Protein AF-A0A1Q8A912-F1 (afdb_monomer_lite)

Foldseek 3Di:
DADEAEEECDEQEEAAQAEHEDAEAYAYEHYEHYEYENYEYEHQWNAAYYCYEHYEHEHYAQQYAHERHHYENYEHYEHENYEQEDHNHYESEEYANYEHYEHEHYETYDEQEHYEYEHQHFNYHHAHYEAAQYCEYYEYEPNHDVVRYHHDHYHYYHHVYDYHYLPPQFQAQFACRALLSQLEGPFFAFLEWDFLDKAFDPAFFAEEWTGGPQWIWTFGQQQKIFIAGPSRHTQDIDGDQGGFNAYWGQDSQRWIKGWAWDQDPVRATWIKIFTAHNNGHTPDMDTPGDPDDHWGKAHWHADPQRWIWIATQSQWIFIAHNNRHTQDIARQQAGFRYYWHAAPQRWTWTAGFAAGPDPRHLGHQWIWIAHNSRHTQHIDHPDDGWYAWHADNQRWIDIQQWIAGNNGHTQDHDAQFHNWHADPVRWIWGAHPFGIFTAHPSRHTPDGQGDDDDPPVVAPQKDKDWDAHAHWNARPQRKIKGKGKIFIDGHPDPAAGAAMKMKIWIAHNNNHTSDIDIDGQPDPDPDNPDHQGWDKHYWGARNQNWIWITIRSRMITTTGDD

pLDDT: mean 84.39, std 13.74, range [41.06, 98.44]

Secondary structure (DSSP, 8-state):
----EEEEEEEEEEEES-EE-SSEEEEEEEEEEEEEES-EE-SSEEEEEEEEEEEEEES-EE--SSEEEEEES-EEEEEES-B----SSSEEEEEES-BS-EEES-EEESSSEEEEEETT--S-EEES-EEES-SEEEEE-SSS-GGGSEEES-EEES-SEEEEESS-S-SB-STTSSTT---B-SS---SS-EEEEEEE-SS---SPPEEETTEEEEE-TTSEEEEEETTS-EEEEEE-SS---SPPEE-TTSPEEEEEEEE-TTS-EEEEEEEE-TTS-EEEEEEE--SSS---BPPPEE-TTS-EEEEETTTEEEEE-TTS-EEEEEE-SS---SPPEE-TTS-EEEE--S----TTSS-SS-EEEE-TTS-EEEEE---S-----EE-TTS-EEETTEEE-TTS-EEE---S-EEEEE-TTS-EEEEETTEEEEE-TTS-EEEEE--S-----S-TTEEEEE------EE-TTS-EEEEEEEEEEESSSSS---B--EEEEEE-TTS-EEEEEEE--SS---STT--B---BPPPEE-TTS-EEEEBTTSEEEEEE--

Radius of gyration: 25.62 Å; chains: 1; bounding box: 65×57×77 Å

Structure (mmCIF, N/CA/C/O backbone):
data_AF-A0A1Q8A912-F1
#
_entry.id   AF-A0A1Q8A912-F1
#
loop_
_atom_site.group_PDB
_atom_site.id
_atom_site.type_symbol
_atom_site.label_atom_id
_atom_site.label_alt_id
_atom_site.label_comp_id
_atom_site.label_asym_id
_atom_site.label_entity_id
_atom_site.label_seq_id
_atom_site.pdbx_PDB_ins_code
_atom_site.Cartn_x
_atom_site.Cartn_y
_atom_site.Cartn_z
_atom_site.occupancy
_atom_site.B_iso_or_equiv
_atom_site.auth_seq_id
_atom_site.auth_comp_id
_atom_site.auth_asym_id
_atom_site.auth_atom_id
_atom_site.pdbx_PDB_model_num
ATOM 1 N N . GLY A 1 1 ? -23.113 14.058 33.954 1.00 47.03 1 GLY A N 1
ATOM 2 C CA . GLY A 1 1 ? -22.313 15.261 33.650 1.00 47.03 1 GLY A CA 1
ATOM 3 C C . GLY A 1 1 ? -20.887 14.813 33.485 1.00 47.03 1 GLY A C 1
ATOM 4 O O . GLY A 1 1 ? -20.398 14.234 34.439 1.00 47.03 1 GLY A O 1
ATOM 5 N N . ALA A 1 2 ? -20.334 14.985 32.280 1.00 59.28 2 ALA A N 1
ATOM 6 C CA . ALA A 1 2 ? -18.973 14.666 31.832 1.00 59.28 2 ALA A CA 1
ATOM 7 C C . ALA A 1 2 ? -18.042 14.094 32.916 1.00 59.28 2 ALA A C 1
ATOM 9 O O . ALA A 1 2 ? -17.352 14.835 33.613 1.00 59.28 2 ALA A O 1
ATOM 10 N N . PHE A 1 3 ? -18.057 12.773 33.068 1.00 59.16 3 PHE A N 1
ATOM 11 C CA . PHE A 1 3 ? -17.080 12.048 33.864 1.00 59.16 3 PHE A CA 1
ATOM 12 C C . PHE A 1 3 ? -16.720 10.769 33.122 1.00 59.16 3 PHE A C 1
ATOM 14 O O . PHE A 1 3 ? -17.585 10.184 32.468 1.00 59.16 3 PHE A O 1
ATOM 21 N N . THR A 1 4 ? -15.460 10.380 33.254 1.00 72.94 4 THR A N 1
ATOM 22 C CA . THR A 1 4 ? -14.920 9.111 32.777 1.00 72.94 4 THR A CA 1
ATOM 23 C C . THR A 1 4 ? -14.582 8.274 34.000 1.00 72.94 4 THR A C 1
ATOM 25 O O . THR A 1 4 ? -14.014 8.792 34.969 1.00 72.94 4 THR A O 1
ATOM 28 N N . ILE A 1 5 ? -14.937 6.993 33.983 1.00 75.00 5 ILE A N 1
ATOM 29 C CA . ILE A 1 5 ? -14.497 6.047 35.010 1.00 75.00 5 ILE A CA 1
ATOM 30 C C . ILE A 1 5 ? -13.224 5.385 34.498 1.00 75.00 5 ILE A C 1
ATOM 32 O O . ILE A 1 5 ? -13.295 4.589 33.571 1.00 75.00 5 ILE A O 1
ATOM 36 N N . ARG A 1 6 ? -12.085 5.706 35.123 1.00 82.50 6 ARG A N 1
ATOM 37 C CA . ARG A 1 6 ? -10.799 5.048 34.864 1.00 82.50 6 ARG A CA 1
ATOM 38 C C . ARG A 1 6 ? -10.359 4.222 36.055 1.00 82.50 6 ARG A C 1
ATOM 40 O O . ARG A 1 6 ? -10.413 4.711 37.188 1.00 82.50 6 ARG A O 1
ATOM 47 N N . GLY A 1 7 ? -9.885 3.008 35.818 1.00 78.56 7 GLY A N 1
ATOM 48 C CA . GLY A 1 7 ? -9.355 2.180 36.892 1.00 78.56 7 GLY A CA 1
ATOM 49 C C . GLY A 1 7 ? -8.591 0.966 36.400 1.00 78.56 7 GLY A C 1
ATOM 50 O O . GLY A 1 7 ? -8.910 0.407 35.358 1.00 78.56 7 GLY A O 1
ATOM 51 N N . SER A 1 8 ? -7.610 0.551 37.197 1.00 86.62 8 SER A N 1
ATOM 52 C CA . SER A 1 8 ? -6.815 -0.645 36.932 1.00 86.62 8 SER A CA 1
ATOM 53 C C . SER A 1 8 ? -6.787 -1.565 38.148 1.00 86.62 8 SER A C 1
ATOM 55 O O . SER A 1 8 ? -6.877 -1.075 39.279 1.00 86.62 8 SER A O 1
ATOM 57 N N . TYR A 1 9 ? -6.622 -2.874 37.942 1.00 85.12 9 TYR A N 1
ATOM 58 C CA . TYR A 1 9 ? -6.527 -3.872 39.025 1.00 85.12 9 TYR A CA 1
ATOM 59 C C . TYR A 1 9 ? -7.782 -3.927 39.909 1.00 85.12 9 TYR A C 1
ATOM 61 O O . TYR A 1 9 ? -7.709 -4.078 41.134 1.00 85.12 9 TYR A O 1
ATOM 69 N N . LEU A 1 10 ? -8.953 -3.769 39.290 1.00 79.94 10 LEU A N 1
ATOM 70 C CA . LEU A 1 10 ? -10.241 -3.790 39.976 1.00 79.94 10 LEU A CA 1
ATOM 71 C C . LEU A 1 10 ? -10.814 -5.203 40.010 1.00 79.94 10 LEU A C 1
ATOM 73 O O . LEU A 1 10 ? -10.807 -5.925 39.015 1.00 79.94 10 LEU A O 1
ATOM 77 N N . SER A 1 11 ? -11.382 -5.576 41.155 1.00 85.88 11 SER A N 1
ATOM 78 C CA . SER A 1 11 ? -12.137 -6.818 41.273 1.00 85.88 11 SER A CA 1
ATOM 79 C C . SER A 1 11 ? -13.368 -6.673 42.153 1.00 85.88 11 SER A C 1
ATOM 81 O O . SER A 1 11 ? -13.377 -5.863 43.082 1.00 85.88 11 SER A O 1
ATOM 83 N N . ASN A 1 12 ? -14.403 -7.470 41.872 1.00 86.56 12 ASN A N 1
ATOM 84 C CA . ASN A 1 12 ? -15.649 -7.512 42.648 1.00 86.56 12 ASN A CA 1
ATOM 85 C C . ASN A 1 12 ? -16.336 -6.141 42.779 1.00 86.56 12 ASN A C 1
ATOM 87 O O . ASN A 1 12 ? -16.784 -5.756 43.863 1.00 86.56 12 ASN A O 1
ATOM 91 N N . ALA A 1 13 ? -16.399 -5.392 41.680 1.00 84.31 13 ALA A N 1
ATOM 92 C CA . ALA A 1 13 ? -17.014 -4.070 41.637 1.00 84.31 13 ALA A CA 1
ATOM 93 C C . ALA A 1 13 ? -18.211 -4.029 40.680 1.00 84.31 13 ALA A C 1
ATOM 95 O O . ALA A 1 13 ? -18.365 -4.859 39.784 1.00 84.31 13 ALA A O 1
ATOM 96 N N . SER A 1 14 ? -19.090 -3.050 40.895 1.00 89.69 14 SER A N 1
ATOM 97 C CA . SER A 1 14 ? -20.270 -2.839 40.061 1.00 89.69 14 SER A CA 1
ATOM 98 C C . SER A 1 14 ? -20.417 -1.368 39.694 1.00 89.69 14 SER A C 1
ATOM 100 O O . SER A 1 14 ? -20.458 -0.503 40.569 1.00 89.69 14 SER A O 1
ATOM 102 N N . PHE A 1 15 ? -20.539 -1.098 38.399 1.00 88.94 15 PHE A N 1
ATOM 103 C CA . PHE A 1 15 ? -20.772 0.218 37.822 1.00 88.94 15 PHE A CA 1
ATOM 104 C C . PHE A 1 15 ? -22.189 0.241 37.258 1.00 88.94 15 PHE A C 1
ATOM 106 O O . PHE A 1 15 ? -22.436 -0.266 36.162 1.00 88.94 15 PHE A O 1
ATOM 113 N N . VAL A 1 16 ? -23.132 0.772 38.045 1.00 91.62 16 VAL A N 1
ATOM 114 C CA . VAL A 1 16 ? -24.564 0.677 37.741 1.00 91.62 16 VAL A CA 1
ATOM 115 C C . VAL A 1 16 ? -25.251 2.036 37.742 1.00 91.62 16 VAL A C 1
ATOM 117 O O . VAL A 1 16 ? -25.089 2.806 38.688 1.00 91.62 16 VAL A O 1
ATOM 120 N N . GLY A 1 17 ? -26.064 2.304 36.716 1.00 87.62 17 GLY A N 1
ATOM 121 C CA . GLY A 1 17 ? -26.943 3.479 36.677 1.00 87.62 17 GLY A CA 1
ATOM 122 C C . GLY A 1 17 ? -26.225 4.804 36.409 1.00 87.62 17 GLY A C 1
ATOM 123 O O . GLY A 1 17 ? -26.724 5.865 36.786 1.00 87.62 17 GLY A O 1
ATOM 124 N N . ASN A 1 18 ? -25.037 4.760 35.805 1.00 85.75 18 ASN A N 1
ATOM 125 C CA . ASN A 1 18 ? -24.262 5.955 35.499 1.00 85.75 18 ASN A CA 1
ATOM 126 C C . ASN A 1 18 ? -24.802 6.667 34.256 1.00 85.75 18 ASN A C 1
ATOM 128 O O . ASN A 1 18 ? -25.349 6.051 33.345 1.00 85.75 18 ASN A O 1
ATOM 132 N N . THR A 1 19 ? -24.640 7.989 34.202 1.00 85.12 19 THR A N 1
ATOM 133 C CA . THR A 1 19 ? -24.995 8.798 33.027 1.00 85.12 19 THR A CA 1
ATOM 134 C C . THR A 1 19 ? -23.920 9.852 32.782 1.00 85.12 19 THR A C 1
ATOM 136 O O . THR A 1 19 ? -23.760 10.795 33.573 1.00 85.12 19 THR A O 1
ATOM 139 N N . GLY A 1 20 ? -23.157 9.702 31.704 1.00 74.12 20 GLY A N 1
ATOM 140 C CA . GLY A 1 20 ? -21.945 10.491 31.495 1.00 74.12 20 GLY A CA 1
ATOM 141 C C . GLY A 1 20 ? -21.206 10.172 30.202 1.00 74.12 20 GLY A C 1
ATOM 142 O O . GLY A 1 20 ? -21.768 9.580 29.294 1.00 74.12 20 GLY A O 1
ATOM 143 N N . GLY A 1 21 ? -19.946 10.591 30.150 1.00 63.19 21 GLY A N 1
ATOM 144 C CA . GLY A 1 21 ? -19.116 10.588 28.950 1.00 63.19 21 GLY A CA 1
ATOM 145 C C . GLY A 1 21 ? -18.848 12.008 28.432 1.00 63.19 21 GLY A C 1
ATOM 146 O O . GLY A 1 21 ? -19.703 12.902 28.489 1.00 63.19 21 GLY A O 1
ATOM 147 N N . ALA A 1 22 ? -17.581 12.246 28.102 1.00 63.44 22 ALA A N 1
ATOM 148 C CA . ALA A 1 22 ? -17.044 13.522 2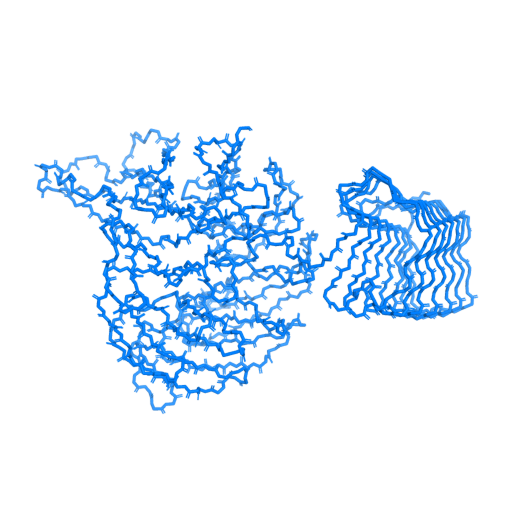7.639 1.00 63.44 22 ALA A CA 1
ATOM 149 C C . ALA A 1 22 ? -16.088 13.266 26.471 1.00 63.44 22 ALA A C 1
ATOM 151 O O . ALA A 1 22 ? -16.444 13.564 25.338 1.00 63.44 22 ALA A O 1
ATOM 152 N N . GLU A 1 23 ? -14.936 12.654 26.771 1.00 66.31 23 GLU A N 1
ATOM 153 C CA . GLU A 1 23 ? -14.091 11.943 25.804 1.00 66.31 23 GLU A CA 1
ATOM 154 C C . GLU A 1 23 ? -14.405 10.449 25.889 1.00 66.31 23 GLU A C 1
ATOM 156 O O . GLU A 1 23 ? -14.972 9.940 24.945 1.00 66.31 23 GLU A O 1
ATOM 161 N N . GLU A 1 24 ? -14.240 9.799 27.050 1.00 73.25 24 GLU A N 1
ATOM 162 C CA . GLU A 1 24 ? -14.587 8.372 27.240 1.00 73.25 24 GLU A CA 1
ATOM 163 C C . GLU A 1 24 ? -15.660 8.156 28.322 1.00 73.25 24 GLU A C 1
ATOM 165 O O . GLU A 1 24 ? -15.792 8.968 29.251 1.00 73.25 24 GLU A O 1
ATOM 170 N N . GLY A 1 25 ? -16.424 7.062 28.229 1.00 80.50 25 GLY A N 1
ATOM 171 C CA . GLY A 1 25 ? -17.406 6.634 29.235 1.00 80.50 25 GLY A CA 1
ATOM 172 C C . GLY A 1 25 ? -16.774 5.853 30.395 1.00 80.50 25 GLY A C 1
ATOM 173 O O . GLY A 1 25 ? -16.576 6.390 31.493 1.00 80.50 25 GLY A O 1
ATOM 174 N N . ILE A 1 26 ? -16.462 4.579 30.158 1.00 85.50 26 ILE A N 1
ATOM 175 C CA . ILE A 1 26 ? -15.743 3.682 31.074 1.00 85.50 26 ILE A CA 1
ATOM 176 C C . ILE A 1 26 ? -14.482 3.186 30.374 1.00 85.50 26 ILE A C 1
ATOM 178 O O . ILE A 1 26 ? -14.580 2.693 29.263 1.00 85.50 26 ILE A O 1
ATOM 182 N N . GLU A 1 27 ? -13.340 3.250 31.051 1.00 87.50 27 GLU A N 1
ATOM 183 C CA . GLU A 1 27 ? -12.065 2.713 30.573 1.00 87.50 27 GLU A CA 1
ATOM 184 C C . GLU A 1 27 ? -11.388 1.969 31.725 1.00 87.50 27 GLU A C 1
ATOM 186 O O . GLU A 1 27 ? -10.957 2.567 32.717 1.00 87.50 27 GLU A O 1
ATOM 191 N N . LEU A 1 28 ? -11.369 0.644 31.648 1.00 86.31 28 LEU A N 1
ATOM 192 C CA . LEU A 1 28 ? -10.902 -0.210 32.729 1.00 86.31 28 LEU A CA 1
ATOM 193 C C . LEU A 1 28 ? -9.899 -1.234 32.198 1.00 86.31 28 LEU A C 1
ATOM 195 O O . LEU A 1 28 ? -10.124 -1.827 31.151 1.00 86.31 28 LEU A O 1
ATOM 199 N N . ASP A 1 29 ? -8.842 -1.492 32.961 1.00 88.50 29 ASP A N 1
ATOM 200 C CA . ASP A 1 29 ? -7.763 -2.406 32.567 1.00 88.50 29 ASP A CA 1
ATOM 201 C C . ASP A 1 29 ? -7.347 -3.328 33.737 1.00 88.50 29 ASP A C 1
ATOM 203 O O . ASP A 1 29 ? -7.465 -2.957 34.906 1.00 88.50 29 ASP A O 1
ATOM 207 N N . HIS A 1 30 ? -6.871 -4.543 33.466 1.00 83.75 30 HIS A N 1
ATOM 208 C CA . HIS A 1 30 ? -6.487 -5.549 34.469 1.00 83.75 30 HIS A CA 1
ATOM 209 C C . HIS A 1 30 ? -7.617 -5.850 35.474 1.00 83.75 30 HIS A C 1
ATOM 211 O O . HIS A 1 30 ? -7.554 -5.460 36.645 1.00 83.75 30 HIS A O 1
ATOM 217 N N . LEU A 1 31 ? -8.681 -6.526 35.039 1.00 81.88 31 LEU A N 1
ATOM 218 C CA . LEU A 1 31 ? -9.939 -6.621 35.797 1.00 81.88 31 LEU A CA 1
ATOM 219 C C . LEU A 1 31 ? -10.393 -8.062 36.027 1.00 81.88 31 LEU A C 1
ATOM 221 O O . LEU A 1 31 ? -10.143 -8.941 35.210 1.00 81.88 31 LEU A O 1
ATOM 225 N N . SER A 1 32 ? -11.163 -8.298 37.091 1.00 85.44 32 SER A N 1
ATOM 226 C CA . SER A 1 32 ? -11.871 -9.574 37.263 1.00 85.44 32 SER A CA 1
ATOM 227 C C . SER A 1 32 ? -13.187 -9.425 38.026 1.00 85.44 32 SER A C 1
ATOM 229 O O . SER A 1 32 ? -13.227 -8.717 39.032 1.00 85.44 32 SER A O 1
ATOM 231 N N . SER A 1 33 ? -14.238 -10.162 37.665 1.00 87.12 33 SER A N 1
ATOM 232 C CA . SER A 1 33 ? -15.486 -10.199 38.456 1.00 87.12 33 SER A CA 1
ATOM 233 C C . SER A 1 33 ? -16.186 -8.834 38.551 1.00 87.12 33 SER A C 1
ATOM 235 O O . SER A 1 33 ? -16.489 -8.350 39.647 1.00 87.12 33 SER A O 1
ATOM 237 N N . LEU A 1 34 ? -16.412 -8.182 37.408 1.00 87.56 34 LEU A N 1
ATOM 238 C CA . LEU A 1 34 ? -17.100 -6.890 37.329 1.00 87.56 34 LEU A CA 1
ATOM 239 C C . LEU A 1 34 ? -18.530 -7.007 36.796 1.00 87.56 34 LEU A C 1
ATOM 241 O O . LEU A 1 34 ? -18.848 -7.879 35.992 1.00 87.56 34 LEU A O 1
ATOM 245 N N . LEU A 1 35 ? -19.376 -6.056 37.199 1.00 92.56 35 LEU A N 1
ATOM 246 C CA . LEU A 1 35 ? -20.692 -5.821 36.604 1.00 92.56 35 LEU A CA 1
ATOM 247 C C . LEU A 1 35 ? -20.798 -4.375 36.107 1.00 92.56 35 LEU A C 1
ATOM 249 O O . LEU A 1 35 ? -20.769 -3.444 36.910 1.00 92.56 35 LEU A O 1
ATOM 253 N N . ILE A 1 36 ? -20.981 -4.181 34.806 1.00 92.75 36 ILE A N 1
ATOM 254 C CA . ILE A 1 36 ? -21.242 -2.884 34.176 1.00 92.75 36 ILE A CA 1
ATOM 255 C C . ILE A 1 36 ? -22.668 -2.923 33.637 1.00 92.75 36 ILE A C 1
ATOM 257 O O . ILE A 1 36 ? -22.937 -3.630 32.666 1.00 92.75 36 ILE A O 1
ATOM 261 N N . SER A 1 37 ? -23.605 -2.215 34.275 1.00 95.81 37 SER A N 1
ATOM 262 C CA . SER A 1 37 ? -25.016 -2.341 33.898 1.00 95.81 37 SER A CA 1
ATOM 263 C C . SER A 1 37 ? -25.864 -1.082 34.021 1.00 95.81 37 SER A C 1
ATOM 265 O O . SER A 1 37 ? -25.628 -0.239 34.877 1.00 95.81 37 SER A O 1
ATOM 267 N N . GLN A 1 38 ? -26.902 -0.955 33.190 1.00 93.88 38 GLN A N 1
ATOM 268 C CA . GLN A 1 38 ? -27.874 0.151 33.251 1.00 93.88 38 GLN A CA 1
ATOM 269 C C . GLN A 1 38 ? -27.236 1.536 33.105 1.00 93.88 38 GLN A C 1
ATOM 271 O O . GLN A 1 38 ? -27.761 2.529 33.614 1.00 93.88 38 GLN A O 1
ATOM 276 N N . ASN A 1 39 ? -26.089 1.618 32.436 1.00 91.19 39 ASN A N 1
ATOM 277 C CA . ASN A 1 39 ? -25.415 2.884 32.214 1.00 91.19 39 ASN A CA 1
ATOM 278 C C . ASN A 1 39 ? -25.880 3.540 30.909 1.00 91.19 39 ASN A C 1
ATOM 280 O O . ASN A 1 39 ? -26.405 2.885 30.010 1.00 91.19 39 ASN A O 1
ATOM 284 N N . GLN A 1 40 ? -25.706 4.854 30.831 1.00 89.50 40 GLN A N 1
ATOM 285 C CA . GLN A 1 40 ? -25.996 5.684 29.668 1.00 89.50 40 GLN A CA 1
ATOM 286 C C . GLN A 1 40 ? -24.740 6.496 29.353 1.00 89.50 40 GLN A C 1
ATOM 288 O O . GLN A 1 40 ? -24.474 7.501 30.023 1.00 89.50 40 GLN A O 1
ATOM 293 N N . PHE A 1 41 ? -23.958 6.037 28.379 1.00 84.81 41 PHE A N 1
ATOM 294 C CA . PHE A 1 41 ? -22.705 6.677 27.994 1.00 84.81 41 PHE A CA 1
ATOM 295 C C . PHE A 1 41 ? -22.799 7.337 26.622 1.00 84.81 41 PHE A C 1
ATOM 297 O O . PHE A 1 41 ? -23.516 6.875 25.738 1.00 84.81 41 PHE A O 1
ATOM 304 N N . PHE A 1 42 ? -22.113 8.470 26.494 1.00 73.69 42 PHE A N 1
ATOM 305 C CA . PHE A 1 42 ? -22.011 9.272 25.278 1.00 73.69 42 PHE A CA 1
ATOM 306 C C . PHE A 1 42 ? -20.600 9.880 25.218 1.00 73.69 42 PHE A C 1
ATOM 308 O O . PHE A 1 42 ? -20.221 10.620 26.119 1.00 73.69 42 PHE A O 1
ATOM 315 N N . GLY A 1 43 ? -19.808 9.560 24.195 1.00 70.94 43 GLY A N 1
ATOM 316 C CA . GLY A 1 43 ? -18.379 9.915 24.094 1.00 70.94 43 GLY A CA 1
ATOM 317 C C . GLY A 1 43 ? -17.746 9.355 22.815 1.00 70.94 43 GLY A C 1
ATOM 318 O O . GLY A 1 43 ? -18.489 8.993 21.910 1.00 70.94 43 GLY A O 1
ATOM 319 N N . HIS A 1 44 ? -16.417 9.277 22.742 1.00 72.81 44 HIS A N 1
ATOM 320 C CA . HIS A 1 44 ? -15.652 8.563 21.717 1.00 72.81 44 HIS A CA 1
ATOM 321 C C . HIS A 1 44 ? -15.803 7.050 21.901 1.00 72.81 44 HIS A C 1
ATOM 323 O O . HIS A 1 44 ? -16.424 6.424 21.049 1.00 72.81 44 HIS A O 1
ATOM 329 N N . GLU A 1 45 ? -15.417 6.493 23.048 1.00 78.62 45 GLU A N 1
ATOM 330 C CA . GLU A 1 45 ? -15.690 5.109 23.447 1.00 78.62 45 GLU A CA 1
ATOM 331 C C . GLU A 1 45 ? -16.634 5.075 24.664 1.00 78.62 45 GLU A C 1
ATOM 333 O O . GLU A 1 45 ? -16.483 5.808 25.652 1.00 78.62 45 GLU A O 1
ATOM 338 N N . SER A 1 46 ? -17.676 4.239 24.607 1.00 85.56 46 SER A N 1
ATOM 339 C CA . SER A 1 46 ? -18.649 4.153 25.708 1.00 85.56 46 SER A CA 1
ATOM 340 C C . SER A 1 46 ? -18.175 3.234 26.831 1.00 85.56 46 SER A C 1
ATOM 342 O O . SER A 1 46 ? -18.217 3.622 28.003 1.00 85.56 46 SER A O 1
ATOM 344 N N . ILE A 1 47 ? -17.757 2.013 26.496 1.00 91.00 47 ILE A N 1
ATOM 345 C CA . ILE A 1 47 ? -17.264 1.022 27.455 1.00 91.00 47 ILE A CA 1
ATOM 346 C C . ILE A 1 47 ? -16.028 0.354 26.864 1.00 91.00 47 ILE A C 1
ATOM 348 O O . ILE A 1 47 ? -16.151 -0.414 25.920 1.00 91.00 47 ILE A O 1
ATOM 352 N N . HIS A 1 48 ? -14.874 0.597 27.466 1.00 91.12 48 HIS A N 1
ATOM 353 C CA . HIS A 1 48 ? -13.604 -0.037 27.152 1.00 91.12 48 HIS A CA 1
ATOM 354 C C . HIS A 1 48 ? -13.178 -0.905 28.337 1.00 91.12 48 HIS A C 1
ATOM 356 O O . HIS A 1 48 ? -13.042 -0.417 29.467 1.00 91.12 48 HIS A O 1
ATOM 362 N N . VAL A 1 49 ? -12.971 -2.196 28.081 1.00 91.12 49 VAL A N 1
ATOM 363 C CA . VAL A 1 49 ? -12.359 -3.129 29.032 1.00 91.12 49 VAL A CA 1
ATOM 364 C C . VAL A 1 49 ? -11.172 -3.848 28.397 1.00 91.12 49 VAL A C 1
ATOM 366 O O . VAL A 1 49 ? -11.278 -4.381 27.296 1.00 91.12 49 VAL A O 1
ATOM 369 N N . GLU A 1 50 ? -10.052 -3.875 29.109 1.00 91.88 50 GLU A N 1
ATOM 370 C CA . GLU A 1 50 ? -8.820 -4.526 28.665 1.00 91.88 50 GLU A CA 1
ATOM 371 C C . GLU A 1 50 ? -8.246 -5.445 29.757 1.00 91.88 50 GLU A C 1
ATOM 373 O O . GLU A 1 50 ? -8.472 -5.231 30.955 1.00 91.88 50 GLU A O 1
ATOM 378 N N . SER A 1 51 ? -7.521 -6.494 29.351 1.00 88.19 51 SER A N 1
ATOM 379 C CA . SER A 1 51 ? -6.831 -7.439 30.245 1.00 88.19 51 SER A CA 1
ATOM 380 C C . SER A 1 51 ? -7.761 -7.982 31.341 1.00 88.19 51 SER A C 1
ATOM 382 O O . SER A 1 51 ? -7.480 -7.874 32.540 1.00 88.19 51 SER A O 1
ATOM 384 N N . CYS A 1 52 ? -8.933 -8.484 30.951 1.00 87.44 52 CYS A N 1
ATOM 385 C CA . CYS A 1 52 ? -10.058 -8.686 31.860 1.00 87.44 52 CYS A CA 1
ATOM 386 C C . CYS A 1 52 ? -10.601 -10.117 31.887 1.00 87.44 52 CYS A C 1
ATOM 388 O O . CYS A 1 52 ? -10.526 -10.852 30.910 1.00 87.44 52 CYS A O 1
ATOM 390 N N . ALA A 1 53 ? -11.189 -10.512 33.018 1.00 88.38 53 ALA A N 1
ATOM 391 C CA . ALA A 1 53 ? -11.858 -11.802 33.159 1.00 88.38 53 ALA A CA 1
ATOM 392 C C . ALA A 1 53 ? -13.190 -11.714 33.918 1.00 88.38 53 ALA A C 1
ATOM 394 O O . ALA A 1 53 ? -13.440 -10.772 34.677 1.00 88.38 53 ALA A O 1
ATOM 395 N N . ASP A 1 54 ? -14.055 -12.715 33.748 1.00 88.38 54 ASP A N 1
ATOM 396 C CA . ASP A 1 54 ? -15.255 -12.938 34.571 1.00 88.38 54 ASP A CA 1
ATOM 397 C C . ASP A 1 54 ? -16.165 -11.697 34.703 1.00 88.38 54 ASP A C 1
ATOM 399 O O . ASP A 1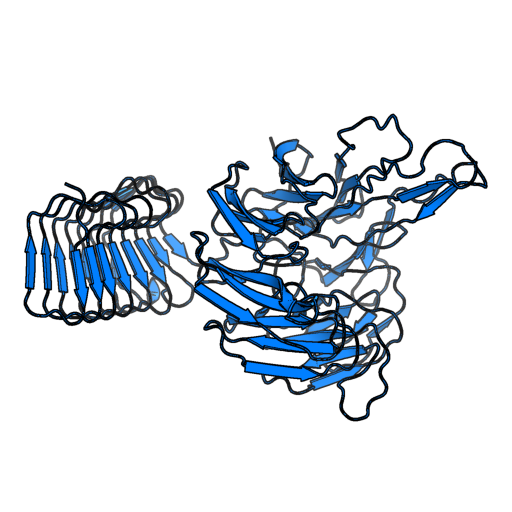 54 ? -16.645 -11.371 35.790 1.00 88.38 54 ASP A O 1
ATOM 403 N N . THR A 1 55 ? -16.356 -10.936 33.628 1.00 90.44 55 THR A N 1
ATOM 404 C CA . THR A 1 55 ? -17.060 -9.643 33.666 1.00 90.44 55 THR A CA 1
ATOM 405 C C . THR A 1 55 ? -18.381 -9.702 32.910 1.00 90.44 55 THR A C 1
ATOM 407 O O . THR A 1 55 ? -18.514 -10.380 31.898 1.00 90.44 55 THR A O 1
ATOM 410 N N . THR A 1 56 ? -19.390 -8.989 33.408 1.00 95.81 56 THR A N 1
ATOM 411 C CA . THR A 1 56 ? -20.697 -8.847 32.756 1.00 95.81 56 THR A CA 1
ATOM 412 C C . THR A 1 56 ? -20.945 -7.392 32.368 1.00 95.81 56 THR A C 1
ATOM 414 O O . THR A 1 56 ? -20.940 -6.510 33.227 1.00 95.81 56 THR A O 1
ATOM 417 N N . ILE A 1 57 ? -21.208 -7.152 31.086 1.00 96.25 57 ILE A N 1
ATOM 418 C CA . ILE A 1 57 ? -21.603 -5.872 30.495 1.00 96.25 57 ILE A CA 1
ATOM 419 C C . ILE A 1 57 ? -23.047 -6.020 30.017 1.00 96.25 57 ILE A C 1
ATOM 421 O O . ILE A 1 57 ? -23.299 -6.588 28.954 1.00 96.25 57 ILE A O 1
ATOM 425 N N . ASP A 1 58 ? -24.004 -5.550 30.819 1.00 97.56 58 ASP A N 1
ATOM 426 C CA . ASP A 1 58 ? -25.423 -5.827 30.588 1.00 97.56 58 ASP A CA 1
ATOM 427 C C . ASP A 1 58 ? -26.336 -4.599 30.632 1.00 97.56 58 ASP A C 1
ATOM 429 O O . ASP A 1 58 ? -26.285 -3.815 31.575 1.00 97.56 58 ASP A O 1
ATOM 433 N N . SER A 1 59 ? -27.276 -4.481 29.695 1.00 97.06 59 SER A N 1
ATOM 434 C CA . SER A 1 59 ? -28.331 -3.455 29.743 1.00 97.06 59 SER A CA 1
ATOM 435 C C . SER A 1 59 ? -27.806 -2.011 29.716 1.00 97.06 59 SER A C 1
ATOM 437 O O . SER A 1 59 ? -28.349 -1.140 30.399 1.00 97.06 59 SER A O 1
ATOM 439 N N . ASN A 1 60 ? -26.733 -1.733 28.973 1.00 95.56 60 ASN A N 1
ATOM 440 C CA . ASN A 1 60 ? -26.192 -0.380 28.814 1.00 95.56 60 ASN A CA 1
ATOM 441 C C . ASN A 1 60 ? -26.659 0.265 27.503 1.00 95.56 60 ASN A C 1
ATOM 443 O O . ASN A 1 60 ? -26.901 -0.414 26.511 1.00 95.56 60 ASN A O 1
ATOM 447 N N . ASN A 1 61 ? -26.736 1.593 27.489 1.00 93.75 61 ASN A N 1
ATOM 448 C CA . ASN A 1 61 ? -26.725 2.372 26.256 1.00 93.75 61 ASN A CA 1
ATOM 449 C C . ASN A 1 61 ? -25.291 2.863 26.028 1.00 93.75 61 ASN A C 1
ATOM 451 O O . ASN A 1 61 ? -24.793 3.690 26.797 1.00 93.75 61 ASN A O 1
ATOM 455 N N . ALA A 1 62 ? -24.651 2.302 25.010 1.00 90.75 62 ALA A N 1
ATOM 456 C CA . ALA A 1 62 ? -23.264 2.504 24.619 1.00 90.75 62 ALA A CA 1
ATOM 457 C C . ALA A 1 62 ? -23.190 3.150 23.221 1.00 90.75 62 ALA A C 1
ATOM 459 O O . ALA A 1 62 ? -22.485 2.681 22.332 1.00 90.75 62 ALA A O 1
ATOM 460 N N . SER A 1 63 ? -23.971 4.212 23.014 1.00 83.44 63 SER A N 1
ATOM 461 C CA . SER A 1 63 ? -24.025 4.966 21.754 1.00 83.44 63 SER A CA 1
ATOM 462 C C . SER A 1 63 ? -22.898 6.010 21.705 1.00 83.44 63 SER A C 1
ATOM 464 O O . SER A 1 63 ? -23.115 7.193 21.987 1.00 83.44 63 SER A O 1
ATOM 466 N N . ALA A 1 64 ? -21.678 5.550 21.421 1.00 76.88 64 ALA A N 1
ATOM 467 C CA . ALA A 1 64 ? -20.480 6.383 21.310 1.00 76.88 64 ALA A CA 1
ATOM 468 C C . ALA A 1 64 ? -20.258 6.916 19.878 1.00 76.88 64 ALA A C 1
ATOM 470 O O . ALA A 1 64 ? -21.085 6.720 18.993 1.00 76.88 64 ALA A O 1
ATOM 471 N N . HIS A 1 65 ? -19.149 7.614 19.652 1.00 78.06 65 HIS A N 1
ATOM 472 C CA . HIS A 1 65 ? -18.769 8.184 18.362 1.00 78.06 65 HIS A CA 1
ATOM 473 C C . HIS A 1 65 ? -17.795 7.281 17.592 1.00 78.06 65 HIS A C 1
ATOM 475 O O . HIS A 1 65 ? -17.938 7.137 16.375 1.00 78.06 65 HIS A O 1
ATOM 481 N N . ASP A 1 66 ? -16.877 6.639 18.318 1.00 80.06 66 ASP A N 1
ATOM 482 C CA . ASP A 1 66 ? -15.842 5.752 17.799 1.00 80.06 66 ASP A CA 1
ATOM 483 C C . ASP A 1 66 ? -16.236 4.296 18.073 1.00 80.06 66 ASP A C 1
ATOM 485 O O . ASP A 1 66 ? -16.647 3.642 17.127 1.00 80.06 66 ASP A O 1
ATOM 489 N N . ASP A 1 67 ? -16.262 3.825 19.327 1.00 85.19 67 ASP A N 1
ATOM 490 C CA . ASP A 1 67 ? -16.619 2.431 19.660 1.00 85.19 67 ASP A CA 1
ATOM 491 C C . ASP A 1 67 ? -17.675 2.316 20.771 1.00 85.19 67 ASP A C 1
ATOM 493 O O . ASP A 1 67 ? -17.644 3.011 21.791 1.00 85.19 67 ASP A O 1
ATOM 497 N N . GLY A 1 68 ? -18.628 1.395 20.610 1.00 92.31 68 GLY A N 1
ATOM 498 C CA . GLY A 1 68 ? -19.673 1.173 21.613 1.00 92.31 68 GLY A CA 1
ATOM 499 C C . GLY A 1 68 ? -19.140 0.410 22.823 1.00 92.31 68 GLY A C 1
ATOM 500 O O . GLY A 1 68 ? -18.976 0.961 23.916 1.00 92.31 68 GLY A O 1
ATOM 501 N N . VAL A 1 69 ? -18.870 -0.878 22.628 1.00 94.94 69 VAL A N 1
ATOM 502 C CA . VAL A 1 69 ? -18.240 -1.745 23.629 1.00 94.94 69 VAL A CA 1
ATOM 503 C C . VAL A 1 69 ? -16.947 -2.311 23.054 1.00 94.94 69 VAL A C 1
ATOM 505 O O . VAL A 1 69 ? -16.998 -3.149 22.158 1.00 94.94 69 VAL A O 1
ATOM 508 N N . TYR A 1 70 ? -15.810 -1.872 23.582 1.00 93.56 70 TYR A N 1
ATOM 509 C CA . TYR A 1 70 ? -14.473 -2.332 23.224 1.00 93.56 70 TYR A CA 1
ATOM 510 C C . TYR A 1 70 ? -13.944 -3.323 24.269 1.00 93.56 70 TYR A C 1
ATOM 512 O O . TYR A 1 70 ? -13.990 -3.055 25.475 1.00 93.56 70 TYR A O 1
ATOM 520 N N . ILE A 1 71 ? -13.471 -4.482 23.807 1.00 93.94 71 ILE A N 1
ATOM 521 C CA . ILE A 1 71 ? -12.975 -5.591 24.628 1.00 93.94 71 ILE A CA 1
ATOM 522 C C . ILE A 1 71 ? -11.651 -6.073 24.038 1.00 93.94 71 ILE A C 1
ATOM 524 O O . ILE A 1 71 ? -11.625 -6.539 22.898 1.00 93.94 71 ILE A O 1
ATOM 528 N N . ALA A 1 72 ? -10.574 -5.993 24.817 1.00 93.19 72 ALA A N 1
ATOM 529 C CA . ALA A 1 72 ? -9.252 -6.445 24.392 1.00 93.19 72 ALA A CA 1
ATOM 530 C C . ALA A 1 72 ? -8.566 -7.336 25.431 1.00 93.19 72 ALA A C 1
ATOM 532 O O . ALA A 1 72 ? -8.598 -7.033 26.623 1.00 93.19 72 ALA A O 1
ATOM 533 N N . ASN A 1 73 ? -7.884 -8.397 24.988 1.00 91.00 73 ASN A N 1
ATOM 534 C CA . ASN A 1 73 ? -7.114 -9.288 25.866 1.00 91.00 73 ASN A CA 1
ATOM 535 C C . ASN A 1 73 ? -7.952 -9.856 27.031 1.00 91.00 73 ASN A C 1
ATOM 537 O O . ASN A 1 73 ? -7.497 -9.878 28.180 1.00 91.00 73 ASN A O 1
ATOM 541 N N . CYS A 1 74 ? -9.207 -10.234 26.773 1.00 91.62 74 CYS A N 1
ATOM 542 C CA . CYS A 1 74 ? -10.137 -10.666 27.813 1.00 91.62 74 CYS A CA 1
ATOM 543 C C . CYS A 1 74 ? -10.658 -12.091 27.614 1.00 91.62 74 CYS A C 1
ATOM 545 O O . CYS A 1 74 ? -10.853 -12.540 26.489 1.00 91.62 74 CYS A O 1
ATOM 547 N N . ASP A 1 75 ? -11.001 -12.733 28.733 1.00 91.38 75 ASP A N 1
ATOM 548 C CA . ASP A 1 75 ? -11.568 -14.081 28.781 1.00 91.38 75 ASP A CA 1
ATOM 549 C C . ASP A 1 75 ? -12.871 -14.128 29.591 1.00 91.38 75 ASP A C 1
ATOM 551 O O . ASP A 1 75 ? -13.019 -13.473 30.624 1.00 91.38 75 ASP A O 1
ATOM 555 N N . ASN A 1 76 ? -13.817 -14.980 29.189 1.00 90.62 76 ASN A N 1
ATOM 556 C CA . ASN A 1 76 ? -15.037 -15.264 29.964 1.00 90.62 76 ASN A CA 1
ATOM 557 C C . ASN A 1 76 ? -15.863 -14.003 30.306 1.00 90.62 76 ASN A C 1
ATOM 559 O O . ASN A 1 76 ? -16.198 -13.728 31.465 1.00 90.62 76 ASN A O 1
ATOM 563 N N . ILE A 1 77 ? -16.188 -13.218 29.279 1.00 94.31 77 ILE A N 1
ATOM 564 C CA . ILE A 1 77 ? -16.995 -11.998 29.401 1.00 94.31 77 ILE A CA 1
ATOM 565 C C . ILE A 1 77 ? -18.399 -12.250 28.851 1.00 94.31 77 ILE A C 1
ATOM 567 O O . ILE A 1 77 ? -18.570 -12.886 27.812 1.00 94.31 77 ILE A O 1
ATOM 571 N N . GLN A 1 78 ? -19.418 -11.710 29.515 1.00 97.00 78 GLN A N 1
ATOM 572 C CA . GLN A 1 78 ? -20.791 -11.698 29.017 1.00 97.00 78 GLN A CA 1
ATOM 573 C C . GLN A 1 78 ? -21.194 -10.278 28.611 1.00 97.00 78 GLN A C 1
ATOM 575 O O . GLN A 1 78 ? -21.220 -9.380 29.448 1.00 97.00 78 GLN A O 1
ATOM 580 N N . VAL A 1 79 ? -21.566 -10.089 27.347 1.00 97.81 79 VAL A N 1
ATOM 581 C CA . VAL A 1 79 ? -22.031 -8.821 26.771 1.00 97.81 79 VAL A CA 1
ATOM 582 C C . VAL A 1 79 ? -23.477 -8.989 26.323 1.00 97.81 79 VAL A C 1
ATOM 584 O O . VAL A 1 79 ? -23.743 -9.619 25.294 1.00 97.81 79 VAL A O 1
ATOM 587 N N . SER A 1 80 ? -24.431 -8.453 27.088 1.00 98.06 80 SER A N 1
ATOM 588 C CA . SER A 1 80 ? -25.851 -8.671 26.807 1.00 98.06 80 SER A CA 1
ATOM 589 C C . SER A 1 80 ? -26.769 -7.464 26.930 1.00 98.06 80 SER A C 1
ATOM 591 O O . SER A 1 80 ? -26.551 -6.566 27.729 1.00 98.06 80 SER A O 1
ATOM 593 N N . ASN A 1 81 ? -27.851 -7.445 26.149 1.00 98.00 81 ASN A N 1
ATOM 594 C CA . ASN A 1 81 ? -28.912 -6.433 26.259 1.00 98.00 81 ASN A CA 1
ATOM 595 C C . ASN A 1 81 ? -28.437 -4.974 26.112 1.00 98.00 81 ASN A C 1
ATOM 597 O O . ASN A 1 81 ? -29.108 -4.062 26.594 1.00 98.00 81 ASN A O 1
ATOM 601 N N . ASN A 1 82 ? -27.289 -4.734 25.477 1.00 97.56 82 ASN A N 1
ATOM 602 C CA . ASN A 1 82 ? -26.782 -3.385 25.256 1.00 97.56 82 ASN A CA 1
ATOM 603 C C . ASN A 1 82 ? -27.351 -2.801 23.957 1.00 97.56 82 ASN A C 1
ATOM 605 O O . ASN A 1 82 ? -27.554 -3.521 22.979 1.00 97.56 82 ASN A O 1
ATOM 609 N N . ASP A 1 83 ? -27.574 -1.490 23.945 1.00 97.31 83 ASP A N 1
ATOM 610 C CA . ASP A 1 83 ? -27.815 -0.711 22.731 1.00 97.31 83 ASP A CA 1
ATOM 611 C C . ASP A 1 83 ? -26.526 0.033 22.370 1.00 97.31 83 ASP A C 1
ATOM 613 O O . ASP A 1 83 ? -26.130 0.959 23.077 1.00 97.31 83 ASP A O 1
ATOM 617 N N . ALA A 1 84 ? -25.852 -0.407 21.309 1.00 95.94 84 ALA A N 1
ATOM 618 C CA . ALA A 1 84 ? -24.629 0.196 20.783 1.00 95.94 84 ALA A CA 1
ATOM 619 C C . ALA A 1 84 ? -24.858 0.608 19.321 1.00 95.94 84 ALA A C 1
ATOM 621 O O . ALA A 1 84 ? -24.302 0.045 18.373 1.00 95.94 84 ALA A O 1
ATOM 622 N N . SER A 1 85 ? -25.769 1.566 19.159 1.00 95.38 85 SER A N 1
ATOM 623 C CA . SER A 1 85 ? -26.238 2.083 17.874 1.00 95.38 85 SER A CA 1
ATOM 624 C C . SER A 1 85 ? -25.815 3.537 17.647 1.00 95.38 85 SER A C 1
ATOM 626 O O . SER A 1 85 ? -25.563 4.283 18.589 1.00 95.38 85 SER A O 1
ATOM 628 N N . ASN A 1 86 ? -25.877 3.978 16.391 1.00 91.62 86 ASN A N 1
ATOM 629 C CA . ASN A 1 86 ? -25.617 5.341 15.924 1.00 91.62 86 ASN A CA 1
ATOM 630 C C . ASN A 1 86 ? -24.176 5.807 16.171 1.00 91.62 86 ASN A C 1
ATOM 632 O O . ASN A 1 86 ? -23.947 6.959 16.543 1.00 91.62 86 ASN A O 1
ATOM 636 N N . ILE A 1 87 ? -23.228 4.904 15.937 1.00 84.75 87 ILE A N 1
ATOM 637 C CA . ILE A 1 87 ? -21.793 5.133 16.077 1.00 84.75 87 ILE A CA 1
ATOM 638 C C . ILE A 1 87 ? -21.221 5.542 14.723 1.00 84.75 87 ILE A C 1
ATOM 640 O O . ILE A 1 87 ? -21.509 4.917 13.706 1.00 84.75 87 ILE A O 1
ATOM 644 N N . ALA A 1 88 ? -20.447 6.626 14.678 1.00 76.12 88 ALA A N 1
ATOM 645 C CA . ALA A 1 88 ? -20.042 7.237 13.415 1.00 76.12 88 ALA A CA 1
ATOM 646 C C . ALA A 1 88 ? -18.843 6.537 12.758 1.00 76.12 88 ALA A C 1
ATOM 648 O O . ALA A 1 88 ? -18.814 6.434 11.529 1.00 76.12 88 ALA A O 1
ATOM 649 N N . TYR A 1 89 ? -17.863 6.083 13.549 1.00 75.31 89 TYR A N 1
ATOM 650 C CA . TYR A 1 89 ? -16.549 5.692 13.020 1.00 75.31 89 TYR A CA 1
ATOM 651 C C . TYR A 1 89 ? -16.089 4.268 13.316 1.00 75.31 89 TYR A C 1
ATOM 653 O O . TYR A 1 89 ? -15.233 3.772 12.583 1.00 75.31 89 TYR A O 1
ATOM 661 N N . GLY A 1 90 ? -16.674 3.583 14.288 1.00 81.31 90 GLY A N 1
ATOM 662 C CA . GLY A 1 90 ? -16.290 2.216 14.624 1.00 81.31 90 GLY A CA 1
ATOM 663 C C . GLY A 1 90 ? -17.477 1.298 14.909 1.00 81.31 90 GLY A C 1
ATOM 664 O O . GLY A 1 90 ? -18.639 1.644 14.651 1.00 81.31 90 GLY A O 1
ATOM 665 N N . PRO A 1 91 ? -17.188 0.055 15.315 1.00 90.69 91 PRO A N 1
ATOM 666 C CA . PRO A 1 91 ? -18.189 -0.952 15.615 1.00 90.69 91 PRO A CA 1
ATOM 667 C C . PRO A 1 91 ? -19.070 -0.646 16.832 1.00 90.69 91 PRO A C 1
ATOM 669 O O . PRO A 1 91 ? -18.674 -0.013 17.811 1.00 90.69 91 PRO A O 1
ATOM 672 N N . GLY A 1 92 ? -20.267 -1.236 16.820 1.00 95.94 92 GLY A N 1
ATOM 673 C CA . GLY A 1 92 ? -21.099 -1.341 18.019 1.00 95.94 92 GLY A CA 1
ATOM 674 C C . GLY A 1 92 ? -20.425 -2.161 19.125 1.00 95.94 92 GLY A C 1
ATOM 675 O O . GLY A 1 92 ? -20.425 -1.763 20.288 1.00 95.94 92 GLY A O 1
ATOM 676 N N . ILE A 1 93 ? -19.821 -3.296 18.763 1.00 97.00 93 ILE A N 1
ATOM 677 C CA . ILE A 1 93 ? -19.023 -4.134 19.670 1.00 97.00 93 ILE A CA 1
ATOM 678 C C . ILE A 1 93 ? -17.714 -4.529 18.977 1.00 97.00 93 ILE A C 1
ATOM 680 O O . ILE A 1 93 ? -17.759 -5.102 17.887 1.00 97.00 93 ILE A O 1
ATOM 684 N N . TYR A 1 94 ? -16.572 -4.268 19.614 1.00 94.62 94 TYR A N 1
ATOM 685 C CA . TYR A 1 94 ? -15.233 -4.576 19.109 1.00 94.62 94 TYR A CA 1
ATOM 686 C C . TYR A 1 94 ? -14.510 -5.565 20.032 1.00 94.62 94 TYR A C 1
ATOM 688 O O . TYR A 1 94 ? -14.349 -5.294 21.219 1.00 94.62 94 TYR A O 1
ATOM 696 N N . LEU A 1 95 ? -14.082 -6.706 19.486 1.00 94.25 95 LEU A N 1
ATOM 697 C CA . LEU A 1 95 ? -13.223 -7.689 20.142 1.00 94.25 95 LEU A CA 1
ATOM 698 C C . LEU A 1 95 ? -11.842 -7.726 19.482 1.00 94.25 95 LEU A C 1
ATOM 700 O O . LEU A 1 95 ? -11.745 -7.842 18.256 1.00 94.25 95 LEU A O 1
ATOM 704 N N . VAL A 1 96 ? -10.806 -7.698 20.317 1.00 89.81 96 VAL A N 1
ATOM 705 C CA . VAL A 1 96 ? -9.390 -7.819 19.945 1.00 89.81 96 VAL A CA 1
ATOM 706 C C . VAL A 1 96 ? -8.737 -8.860 20.859 1.00 89.81 96 VAL A C 1
ATOM 708 O O . VAL A 1 96 ? -8.841 -8.732 22.079 1.00 89.81 96 VAL A O 1
ATOM 711 N N . ASP A 1 97 ? -8.102 -9.892 20.296 1.00 89.12 97 ASP A N 1
ATOM 712 C CA . ASP A 1 97 ? -7.395 -10.956 21.045 1.00 89.12 97 ASP A CA 1
ATOM 713 C C . ASP A 1 97 ? -8.152 -11.433 22.300 1.00 89.12 97 ASP A C 1
ATOM 715 O O . ASP A 1 97 ? -7.656 -11.382 23.423 1.00 89.12 97 ASP A O 1
ATOM 719 N N . SER A 1 98 ? -9.440 -11.761 22.132 1.00 91.50 98 SER A N 1
ATOM 720 C CA . SER A 1 98 ? -10.336 -12.113 23.241 1.00 91.50 98 SER A CA 1
ATOM 721 C C . SER A 1 98 ? -11.136 -13.377 22.942 1.00 91.50 98 SER A C 1
ATOM 723 O O . SER A 1 98 ? -11.793 -13.481 21.897 1.00 91.50 98 SER A O 1
ATOM 725 N N . ASP A 1 99 ? -11.139 -14.300 23.903 1.00 90.31 99 ASP A N 1
ATOM 726 C CA . ASP A 1 99 ? -11.715 -15.633 23.764 1.00 90.31 99 ASP A CA 1
ATOM 727 C C . ASP A 1 99 ? -12.832 -15.896 24.791 1.00 90.31 99 ASP A C 1
ATOM 729 O O . ASP A 1 99 ? -12.923 -15.320 25.880 1.00 90.31 99 ASP A O 1
ATOM 733 N N . GLY A 1 100 ? -13.742 -16.814 24.456 1.00 90.88 100 GLY A N 1
ATOM 734 C CA . GLY A 1 100 ? -14.803 -17.235 25.380 1.00 90.88 100 GLY A CA 1
ATOM 735 C C . GLY A 1 100 ? -15.800 -16.126 25.747 1.00 90.88 100 GLY A C 1
ATOM 736 O O . GLY A 1 100 ? -16.455 -16.193 26.790 1.00 90.88 100 GLY A O 1
ATOM 737 N N . ILE A 1 101 ? -15.936 -15.110 24.897 1.00 96.25 101 ILE A N 1
ATOM 738 C CA . ILE A 1 101 ? -16.871 -14.000 25.063 1.00 96.25 101 ILE A CA 1
ATOM 739 C C . ILE A 1 101 ? -18.266 -14.425 24.597 1.00 96.25 101 ILE A C 1
ATOM 741 O O . ILE A 1 101 ? -18.447 -14.949 23.498 1.00 96.25 101 ILE A O 1
ATOM 745 N N . THR A 1 102 ? -19.286 -14.179 25.417 1.00 97.75 102 THR A N 1
ATOM 746 C CA . THR A 1 102 ? -20.696 -14.397 25.062 1.00 97.75 102 THR A CA 1
ATOM 747 C C . THR A 1 102 ? -21.364 -13.068 24.731 1.00 97.75 102 THR A C 1
ATOM 749 O O . THR A 1 102 ? -21.608 -12.263 25.623 1.00 97.75 102 THR A O 1
ATOM 752 N N . ILE A 1 103 ? -21.709 -12.854 23.462 1.00 98.06 103 ILE A N 1
ATOM 753 C CA . ILE A 1 103 ? -22.357 -11.642 22.947 1.00 98.06 103 ILE A CA 1
ATOM 754 C C . ILE A 1 103 ? -23.798 -11.974 22.571 1.00 98.06 103 ILE A C 1
ATOM 756 O O . ILE A 1 103 ? -24.047 -12.637 21.557 1.00 98.06 103 ILE A O 1
ATOM 760 N N . THR A 1 104 ? -24.763 -11.523 23.374 1.00 98.12 104 THR A N 1
ATOM 761 C CA . THR A 1 104 ? -26.166 -11.899 23.173 1.00 98.12 104 THR A CA 1
ATOM 762 C C . THR A 1 104 ? -27.189 -10.799 23.385 1.00 98.12 104 THR A C 1
ATOM 764 O O . THR A 1 104 ? -27.119 -10.030 24.333 1.00 98.12 104 THR A O 1
ATOM 767 N N . SER A 1 105 ? -28.228 -10.779 22.548 1.00 98.12 105 SER A N 1
ATOM 768 C CA . SER A 1 105 ? -29.396 -9.908 22.750 1.00 98.12 105 SER A CA 1
ATOM 769 C C . SER A 1 105 ? -29.074 -8.406 22.723 1.00 98.12 105 SER A C 1
ATOM 771 O O . SER A 1 105 ? -29.790 -7.613 23.325 1.00 98.12 105 SER A O 1
ATOM 773 N N . ASN A 1 106 ? -28.007 -8.002 22.029 1.00 98.44 106 ASN A N 1
ATOM 774 C CA . ASN A 1 106 ? -27.653 -6.594 21.833 1.00 98.44 106 ASN A CA 1
ATOM 775 C C . ASN A 1 106 ? -28.359 -6.004 20.598 1.00 98.44 106 ASN A C 1
ATOM 777 O O . ASN A 1 106 ? -28.744 -6.737 19.681 1.00 98.44 106 ASN A O 1
ATOM 781 N N . ILE A 1 107 ? -28.505 -4.678 20.568 1.00 98.25 107 ILE A N 1
ATOM 782 C CA . ILE A 1 107 ? -29.024 -3.898 19.436 1.00 98.25 107 ILE A CA 1
ATOM 783 C C . ILE A 1 107 ? -27.879 -3.051 18.873 1.00 98.25 107 ILE A C 1
ATOM 785 O O . ILE A 1 107 ? -27.250 -2.291 19.605 1.00 98.25 107 ILE A O 1
ATOM 789 N N . LEU A 1 108 ? -27.589 -3.223 17.582 1.00 97.69 108 LEU A N 1
ATOM 790 C CA . LEU A 1 108 ? -26.412 -2.670 16.907 1.00 97.69 108 LEU A CA 1
ATOM 791 C C . LEU A 1 108 ? -26.841 -2.094 15.556 1.00 97.69 108 LEU A C 1
ATOM 793 O O . LEU A 1 108 ? -27.027 -2.838 14.585 1.00 97.69 108 LEU A O 1
ATOM 797 N N . SER A 1 109 ? -27.075 -0.784 15.487 1.00 96.69 109 SER A N 1
ATOM 798 C CA . SER A 1 109 ? -27.639 -0.184 14.277 1.00 96.69 109 SER A CA 1
ATOM 799 C C . SER A 1 109 ? -27.062 1.161 13.871 1.00 96.69 109 SER A C 1
ATOM 801 O O . SER A 1 109 ? -26.744 1.974 14.725 1.00 96.69 109 SER A O 1
ATOM 803 N N . ASN A 1 110 ? -27.018 1.421 12.560 1.00 89.94 110 ASN A N 1
ATOM 804 C CA . ASN A 1 110 ? -26.489 2.658 11.967 1.00 89.94 110 ASN A CA 1
ATOM 805 C C . ASN A 1 110 ? -25.011 2.928 12.306 1.00 89.94 110 ASN A C 1
ATOM 807 O O . ASN A 1 110 ? -24.640 4.072 12.564 1.00 89.94 110 ASN A O 1
ATOM 811 N N . ASN A 1 111 ? -24.189 1.881 12.288 1.00 88.69 111 ASN A N 1
ATOM 812 C CA . ASN A 1 111 ? -22.747 1.933 12.513 1.00 88.69 111 ASN A CA 1
ATOM 813 C C . ASN A 1 111 ? -21.989 1.578 11.216 1.00 88.69 111 ASN A C 1
ATOM 815 O O . ASN A 1 111 ? -22.546 0.908 10.334 1.00 88.69 111 ASN A O 1
ATOM 819 N N . PRO A 1 112 ? -20.696 1.927 11.080 1.00 83.88 112 PRO A N 1
ATOM 820 C CA . PRO A 1 112 ? -19.822 1.273 10.110 1.00 83.88 112 PRO A CA 1
ATOM 821 C C . PRO A 1 112 ? -19.895 -0.251 10.241 1.00 83.88 112 PRO A C 1
ATOM 823 O O . PRO A 1 112 ? -20.101 -0.957 9.254 1.00 83.88 112 PRO A O 1
ATOM 826 N N . GLU A 1 113 ? -19.833 -0.763 11.471 1.00 89.12 113 GLU A N 1
ATOM 827 C CA . GLU A 1 113 ? -19.827 -2.197 11.752 1.00 89.12 113 GLU A CA 1
ATOM 828 C C . GLU A 1 113 ? -20.734 -2.538 12.946 1.00 89.12 113 GLU A C 1
ATOM 830 O O . GLU A 1 113 ? -20.817 -1.798 13.925 1.00 89.12 113 GLU A O 1
ATOM 835 N N . GLY A 1 114 ? -21.448 -3.662 12.886 1.00 95.50 114 GLY A N 1
ATOM 836 C CA . GLY A 1 114 ? -22.241 -4.147 14.015 1.00 95.50 114 GLY A CA 1
ATOM 837 C C . GLY A 1 114 ? -21.349 -4.753 15.096 1.00 95.50 114 GLY A C 1
ATOM 838 O O . GLY A 1 114 ? -21.218 -4.193 16.182 1.00 95.50 114 GLY A O 1
ATOM 839 N N . ILE A 1 115 ? -20.730 -5.892 14.781 1.00 95.81 115 ILE A N 1
ATOM 840 C CA . ILE A 1 115 ? -19.758 -6.587 15.640 1.00 95.81 115 ILE A CA 1
ATOM 841 C C . ILE A 1 115 ? -18.464 -6.783 14.853 1.00 95.81 115 ILE A C 1
ATOM 843 O O . ILE A 1 115 ? -18.529 -7.274 13.728 1.00 95.81 115 ILE A O 1
ATOM 847 N N . ARG A 1 116 ? -17.310 -6.461 15.440 1.00 92.19 116 ARG A N 1
ATOM 848 C CA . ARG A 1 116 ? -15.979 -6.668 14.854 1.00 92.19 116 ARG A CA 1
ATOM 849 C C . ARG A 1 116 ? -15.142 -7.603 15.728 1.00 92.19 116 ARG A C 1
ATOM 851 O O . ARG A 1 116 ? -15.071 -7.390 16.932 1.00 92.19 116 ARG A O 1
ATOM 858 N N . LEU A 1 117 ? -14.504 -8.606 15.122 1.00 90.94 117 LEU A N 1
ATOM 859 C CA . LEU A 1 117 ? -13.573 -9.544 15.762 1.00 90.94 117 LEU A CA 1
ATOM 860 C C . LEU A 1 117 ? -12.243 -9.566 15.005 1.00 90.94 117 LEU A C 1
ATOM 862 O O . LEU A 1 117 ? -12.238 -9.796 13.791 1.00 90.94 117 LEU A O 1
ATOM 866 N N . VAL A 1 118 ? -11.130 -9.347 15.703 1.00 82.69 118 VAL A N 1
ATOM 867 C CA . VAL A 1 118 ? -9.776 -9.376 15.122 1.00 82.69 118 VAL A CA 1
ATOM 868 C C . VAL A 1 118 ? -8.761 -10.027 16.065 1.00 82.69 118 VAL A C 1
ATOM 870 O O . VAL A 1 118 ? -9.064 -10.280 17.234 1.00 82.69 118 VAL A O 1
ATOM 873 N N . ASP A 1 119 ? -7.560 -10.278 15.543 1.00 80.56 119 ASP A N 1
ATOM 874 C CA . ASP A 1 119 ? -6.367 -10.674 16.295 1.00 80.56 119 ASP A CA 1
ATOM 875 C C . ASP A 1 119 ? -6.560 -11.948 17.127 1.00 80.56 119 ASP A C 1
ATOM 877 O O . ASP A 1 119 ? -6.320 -11.956 18.319 1.00 80.56 119 ASP A O 1
ATOM 881 N N . HIS A 1 120 ? -6.968 -13.046 16.491 1.00 79.88 120 HIS A N 1
ATOM 882 C CA . HIS A 1 120 ? -7.196 -14.359 17.110 1.00 79.88 120 HIS A CA 1
ATOM 883 C C . HIS A 1 120 ? -8.335 -14.406 18.140 1.00 79.88 120 HIS A C 1
ATOM 885 O O . HIS A 1 120 ? -8.354 -15.296 18.983 1.00 79.88 120 HIS A O 1
ATOM 891 N N . SER A 1 121 ? -9.345 -13.541 18.011 1.00 86.75 121 SER A N 1
ATOM 892 C CA . SER A 1 121 ? -10.570 -13.628 18.817 1.00 86.75 121 SER A CA 1
ATOM 893 C C . SER A 1 121 ? -11.409 -14.850 18.413 1.00 86.75 121 SER A C 1
ATOM 895 O O . SER A 1 121 ? -12.209 -14.806 17.466 1.00 86.75 121 SER A O 1
ATOM 897 N N . THR A 1 122 ? -11.246 -15.963 19.124 1.00 86.50 122 THR A N 1
ATOM 898 C CA . THR A 1 122 ? -11.826 -17.274 18.806 1.00 86.50 122 THR A CA 1
ATOM 899 C C . THR A 1 122 ? -12.664 -17.855 19.952 1.00 86.50 122 THR A C 1
ATOM 901 O O . THR A 1 122 ? -12.693 -17.380 21.081 1.00 86.50 122 THR A O 1
ATOM 904 N N . GLY A 1 123 ? -13.453 -18.895 19.669 1.00 87.81 123 GLY A N 1
ATOM 905 C CA . GLY A 1 123 ? -14.267 -19.562 20.691 1.00 87.81 123 GLY A CA 1
ATOM 906 C C . GLY A 1 123 ? -15.374 -18.688 21.300 1.00 87.81 123 GLY A C 1
ATOM 907 O O . GLY A 1 123 ? -15.915 -19.038 22.351 1.00 87.81 123 GLY A O 1
ATOM 908 N N . ASN A 1 124 ? -15.731 -17.577 20.652 1.00 94.44 124 ASN A N 1
ATOM 909 C CA . ASN A 1 124 ? -16.752 -16.643 21.117 1.00 94.44 124 ASN A CA 1
ATOM 910 C C . ASN A 1 124 ? -18.160 -17.089 20.699 1.00 94.44 124 ASN A C 1
ATOM 912 O O . ASN A 1 124 ? -18.340 -17.723 19.661 1.00 94.44 124 ASN A O 1
ATOM 916 N N . TYR A 1 125 ? -19.180 -16.735 21.482 1.00 95.69 125 TYR A N 1
ATOM 917 C CA . TYR A 1 125 ? -20.585 -17.090 21.255 1.00 95.69 125 TYR A CA 1
ATOM 918 C C . TYR A 1 125 ? -21.404 -15.846 20.920 1.00 95.69 125 TYR A C 1
ATOM 920 O O . TYR A 1 125 ? -21.759 -15.071 21.804 1.00 95.69 125 TYR A O 1
ATOM 928 N N . ILE A 1 126 ? -21.753 -15.670 19.648 1.00 96.69 126 ILE A N 1
ATOM 929 C CA . ILE A 1 126 ? -22.468 -14.500 19.131 1.00 96.69 126 ILE A CA 1
ATOM 930 C C . ILE A 1 126 ? -23.875 -14.921 18.730 1.00 96.69 126 ILE A C 1
ATOM 932 O O . ILE A 1 126 ? -24.083 -15.490 17.653 1.00 96.69 126 ILE A O 1
ATOM 936 N N . THR A 1 127 ? -24.856 -14.654 19.591 1.00 96.25 127 THR A N 1
ATOM 937 C CA . THR A 1 127 ? -26.221 -15.157 19.391 1.00 96.25 127 THR A CA 1
ATOM 938 C C . THR A 1 127 ? -27.309 -14.138 19.669 1.00 96.25 127 THR A C 1
ATOM 940 O O . THR A 1 127 ? -27.146 -13.268 20.509 1.00 96.25 127 THR A O 1
ATOM 943 N N . THR A 1 128 ? -28.443 -14.242 18.974 1.00 97.38 128 THR A N 1
ATOM 944 C CA . THR A 1 128 ? -29.664 -13.462 19.265 1.00 97.38 128 THR A CA 1
ATOM 945 C C . THR A 1 128 ? -29.506 -11.936 19.273 1.00 97.38 128 THR A C 1
ATOM 947 O O . THR A 1 128 ? -30.335 -11.239 19.855 1.00 97.38 128 THR A O 1
ATOM 950 N N . ASN A 1 129 ? -28.479 -11.386 18.621 1.00 98.31 129 ASN A N 1
ATOM 951 C CA . ASN A 1 129 ? -28.314 -9.939 18.466 1.00 98.31 129 ASN A CA 1
ATOM 952 C C . ASN A 1 129 ? -29.185 -9.413 17.316 1.00 98.31 129 ASN A C 1
ATOM 954 O O . ASN A 1 129 ? -29.449 -10.127 16.347 1.00 98.31 129 ASN A O 1
ATOM 958 N N . THR A 1 130 ? -29.613 -8.154 17.402 1.00 98.38 130 THR A N 1
ATOM 959 C CA . THR A 1 130 ? -30.281 -7.431 16.310 1.00 98.38 130 THR A CA 1
ATOM 960 C C . THR A 1 130 ? -29.296 -6.441 15.703 1.00 98.38 130 THR A C 1
ATOM 962 O O . THR A 1 130 ? -28.946 -5.453 16.343 1.00 98.38 130 THR A O 1
ATOM 965 N N . ILE A 1 131 ? -28.842 -6.711 14.479 1.00 98.06 131 ILE A N 1
ATOM 966 C CA . ILE A 1 131 ? -27.797 -5.945 13.795 1.00 98.06 131 ILE A CA 1
ATOM 967 C C . ILE A 1 131 ? -28.362 -5.405 12.484 1.00 98.06 131 ILE A C 1
ATOM 969 O O . ILE A 1 131 ? -28.670 -6.178 11.569 1.00 98.06 131 ILE A O 1
ATOM 973 N N . SER A 1 132 ? -28.531 -4.087 12.384 1.00 96.81 132 SER A N 1
ATOM 974 C CA . SER A 1 132 ? -29.259 -3.506 11.254 1.00 96.81 132 SER A CA 1
ATOM 975 C C . SER A 1 132 ? -28.743 -2.174 10.735 1.00 96.81 132 SER A C 1
ATOM 977 O O . SER A 1 132 ? -28.372 -1.309 11.516 1.00 96.81 132 SER A O 1
ATOM 979 N N . ASN A 1 133 ? -28.859 -1.953 9.423 1.00 91.69 133 ASN A N 1
ATOM 980 C CA . ASN A 1 133 ? -28.473 -0.704 8.748 1.00 91.69 133 ASN A CA 1
ATOM 981 C C . ASN A 1 133 ? -26.993 -0.323 8.932 1.00 91.69 133 ASN A C 1
ATOM 983 O O . ASN A 1 133 ? -26.664 0.860 8.998 1.00 91.69 133 ASN A O 1
ATOM 987 N N . ASN A 1 134 ? -26.107 -1.315 9.027 1.00 85.25 134 ASN A N 1
ATOM 988 C CA . ASN A 1 134 ? -24.664 -1.098 9.122 1.00 85.25 134 ASN A CA 1
ATOM 989 C C . ASN A 1 134 ? -23.982 -1.293 7.760 1.00 85.25 134 ASN A C 1
ATOM 991 O O . ASN A 1 134 ? -24.543 -1.947 6.875 1.00 85.25 134 ASN A O 1
ATOM 995 N N . GLN A 1 135 ? -22.754 -0.795 7.572 1.00 80.50 135 GLN A N 1
ATOM 996 C CA . GLN A 1 135 ? -21.988 -1.188 6.376 1.00 80.50 135 GLN A CA 1
ATOM 997 C C . GLN A 1 135 ? -21.637 -2.679 6.446 1.00 80.50 135 GLN A C 1
ATOM 999 O O . GLN A 1 135 ? -21.818 -3.402 5.466 1.00 80.50 135 GLN A O 1
ATOM 1004 N N . CYS A 1 136 ? -21.228 -3.147 7.625 1.00 85.44 136 CYS A N 1
ATOM 1005 C CA . CYS A 1 136 ? -21.063 -4.561 7.920 1.00 85.44 136 CYS A CA 1
ATOM 1006 C C . CYS A 1 136 ? -21.889 -4.996 9.135 1.00 85.44 136 CYS A C 1
ATOM 1008 O O . CYS A 1 136 ? -21.875 -4.327 10.164 1.00 85.44 136 CYS A O 1
ATOM 1010 N N . GLY A 1 137 ? -22.568 -6.140 9.047 1.00 92.50 137 GLY A N 1
ATOM 1011 C CA . GLY A 1 137 ? -23.230 -6.771 10.185 1.00 92.50 137 GLY A CA 1
ATOM 1012 C C . GLY A 1 137 ? -22.215 -7.332 11.182 1.00 92.50 137 GLY A C 1
ATOM 1013 O O . GLY A 1 137 ? -22.019 -6.770 12.258 1.00 92.50 137 GLY A O 1
ATOM 1014 N N . ILE A 1 138 ? -21.562 -8.435 10.817 1.00 92.44 138 ILE A N 1
ATOM 1015 C CA . ILE A 1 138 ? -20.504 -9.072 11.611 1.00 92.44 138 ILE A CA 1
ATOM 1016 C C . ILE A 1 138 ? -19.223 -9.112 10.779 1.00 92.44 138 ILE A C 1
ATOM 1018 O O . ILE A 1 138 ? -19.193 -9.731 9.713 1.00 92.44 138 ILE A O 1
ATOM 1022 N N . ARG A 1 139 ? -18.167 -8.466 11.274 1.00 87.19 139 ARG A N 1
ATOM 1023 C CA . ARG A 1 139 ? -16.850 -8.403 10.650 1.00 87.19 139 ARG A CA 1
ATOM 1024 C C . ARG A 1 139 ? -15.844 -9.270 11.401 1.00 87.19 139 ARG A C 1
ATOM 1026 O O . ARG A 1 139 ? -15.723 -9.157 12.615 1.00 87.19 139 ARG A O 1
ATOM 1033 N N . THR A 1 140 ? -15.091 -10.091 10.679 1.00 82.50 140 THR A N 1
ATOM 1034 C CA . THR A 1 140 ? -13.983 -10.890 11.221 1.00 82.50 140 THR A CA 1
ATOM 1035 C C . THR A 1 140 ? -12.709 -10.653 10.428 1.00 82.50 140 THR A C 1
ATOM 1037 O O . THR A 1 140 ? -12.790 -10.311 9.249 1.00 82.50 140 THR A O 1
ATOM 1040 N N . ASP A 1 141 ? -11.538 -10.907 11.005 1.00 68.19 141 ASP A N 1
ATOM 1041 C CA . ASP A 1 141 ? -10.296 -11.018 10.239 1.00 68.19 141 ASP A CA 1
ATOM 1042 C C . ASP A 1 141 ? -9.986 -12.453 9.768 1.00 68.19 141 ASP A C 1
ATOM 1044 O O . ASP A 1 141 ? -10.837 -13.345 9.852 1.00 68.19 141 ASP A O 1
ATOM 1048 N N . SER A 1 142 ? -8.800 -12.667 9.187 1.00 64.06 142 SER A N 1
ATOM 1049 C CA . SER A 1 142 ? -8.340 -13.994 8.754 1.00 64.06 142 SER A CA 1
ATOM 1050 C C . SER A 1 142 ? -7.982 -14.921 9.921 1.00 64.06 142 SER A C 1
ATOM 1052 O O . SER A 1 142 ? -7.834 -16.123 9.703 1.00 64.06 142 SER A O 1
ATOM 1054 N N . THR A 1 143 ? -7.846 -14.383 11.135 1.00 63.78 143 THR A N 1
ATOM 1055 C CA . THR A 1 143 ? -7.431 -15.114 12.340 1.00 63.78 143 THR A CA 1
ATOM 1056 C C . THR A 1 143 ? -8.597 -15.400 13.298 1.00 63.78 143 THR A C 1
ATOM 1058 O O . THR A 1 143 ? -8.488 -16.295 14.136 1.00 63.78 143 THR A O 1
ATOM 1061 N N . SER A 1 144 ? -9.727 -14.709 13.113 1.00 71.44 144 SER A N 1
ATOM 1062 C CA . SER A 1 144 ? -10.919 -14.693 13.978 1.00 71.44 144 SER A CA 1
ATOM 1063 C C . SER A 1 144 ? -12.189 -15.071 13.208 1.00 71.44 144 SER A C 1
ATOM 1065 O O . SER A 1 144 ? -13.274 -14.536 13.447 1.00 71.44 144 SER A O 1
ATOM 1067 N N . THR A 1 145 ? -12.059 -15.948 12.212 1.00 66.19 145 THR A N 1
ATOM 1068 C CA . THR A 1 145 ? -13.122 -16.259 11.244 1.00 66.19 145 THR A CA 1
ATOM 1069 C C . THR A 1 145 ? -14.416 -16.735 11.918 1.00 66.19 145 THR A C 1
ATOM 1071 O O . THR A 1 145 ? -14.387 -17.259 13.039 1.00 66.19 145 THR A O 1
ATOM 1074 N N . PRO A 1 146 ? -15.577 -16.630 11.240 1.00 63.78 146 PRO A N 1
ATOM 1075 C CA . PRO A 1 146 ? -16.829 -17.127 11.791 1.00 63.78 146 PRO A CA 1
ATOM 1076 C C . PRO A 1 146 ? -16.790 -18.624 12.095 1.00 63.78 146 PRO A C 1
ATOM 1078 O O . PRO A 1 146 ? -17.489 -19.046 12.994 1.00 63.78 146 PRO A O 1
ATOM 1081 N N . ASP A 1 147 ? -15.966 -19.423 11.410 1.00 68.75 147 ASP A N 1
ATOM 1082 C CA . ASP A 1 147 ? -15.841 -20.864 11.681 1.00 68.75 147 ASP A CA 1
ATOM 1083 C C . ASP A 1 147 ? -15.075 -21.166 12.983 1.00 68.75 147 ASP A C 1
ATOM 1085 O O . ASP A 1 147 ? -15.190 -22.258 13.542 1.00 68.75 147 ASP A O 1
ATOM 1089 N N . GLN A 1 148 ? -14.301 -20.198 13.481 1.00 75.50 148 GLN A N 1
ATOM 1090 C CA . GLN A 1 148 ? -13.615 -20.272 14.773 1.00 75.50 148 GLN A CA 1
ATOM 1091 C C . GLN A 1 148 ? -14.483 -19.741 15.923 1.00 75.50 148 GLN A C 1
ATOM 1093 O O . GLN A 1 148 ? -14.078 -19.833 17.080 1.00 75.50 148 GLN A O 1
ATOM 1098 N N . ASN A 1 149 ? -15.673 -19.215 15.626 1.00 84.56 149 ASN A N 1
ATOM 1099 C CA . ASN A 1 149 ? -16.609 -18.632 16.582 1.00 84.56 149 ASN A CA 1
ATOM 1100 C C . ASN A 1 149 ? -18.003 -19.273 16.422 1.00 84.56 149 ASN A C 1
ATOM 1102 O O . ASN A 1 149 ? -18.372 -19.777 15.370 1.00 84.56 149 ASN A O 1
ATOM 1106 N N . TYR A 1 150 ? -18.828 -19.292 17.464 1.00 87.12 150 TYR A N 1
ATOM 1107 C CA . TYR A 1 150 ? -20.204 -19.775 17.354 1.00 87.12 150 TYR A CA 1
ATOM 1108 C C . TYR A 1 150 ? -21.146 -18.613 17.037 1.00 87.12 150 TYR A C 1
ATOM 1110 O O . TYR A 1 150 ? -21.538 -17.863 17.930 1.00 87.12 150 TYR A O 1
ATOM 1118 N N . VAL A 1 151 ? -21.527 -18.469 15.766 1.00 91.00 151 VAL A N 1
ATOM 1119 C CA . VAL A 1 151 ? -22.419 -17.396 15.300 1.00 91.00 151 VAL A CA 1
ATOM 1120 C C . VAL A 1 151 ? -23.756 -17.975 14.844 1.00 91.00 151 VAL A C 1
ATOM 1122 O O . VAL A 1 151 ? -23.835 -18.630 13.807 1.00 91.00 151 VAL A O 1
ATOM 1125 N N . ALA A 1 152 ? -24.827 -17.730 15.601 1.00 89.31 152 ALA A N 1
ATOM 1126 C CA . ALA A 1 152 ? -26.153 -18.283 15.309 1.00 89.31 152 ALA A CA 1
ATOM 1127 C C . ALA A 1 152 ? -27.288 -17.353 15.753 1.00 89.31 152 ALA A C 1
ATOM 1129 O O . ALA A 1 152 ? -27.115 -16.530 16.640 1.00 89.31 152 ALA A O 1
ATOM 1130 N N . ASP A 1 153 ? -28.471 -17.486 15.152 1.00 93.81 153 ASP A N 1
ATOM 1131 C CA . ASP A 1 153 ? -29.710 -16.833 15.612 1.00 93.81 153 ASP A CA 1
ATOM 1132 C C . ASP A 1 153 ? -29.672 -15.291 15.703 1.00 93.81 153 ASP A C 1
ATOM 1134 O O . ASP A 1 153 ? -30.502 -14.686 16.379 1.00 93.81 153 ASP A O 1
ATOM 1138 N N . ASN A 1 154 ? -28.732 -14.628 15.023 1.00 94.31 154 ASN A N 1
ATOM 1139 C CA . ASN A 1 154 ? -28.691 -13.167 14.929 1.00 94.31 154 ASN A CA 1
ATOM 1140 C C . ASN A 1 154 ? -29.678 -12.671 13.860 1.00 94.31 154 ASN A C 1
ATOM 1142 O O . ASN A 1 154 ? -29.797 -13.253 12.782 1.00 94.31 154 ASN A O 1
ATOM 1146 N N . THR A 1 155 ? -30.369 -11.568 14.143 1.00 97.62 155 THR A N 1
ATOM 1147 C CA . THR A 1 155 ? -31.229 -10.877 13.176 1.00 97.62 155 THR A CA 1
ATOM 1148 C C . THR A 1 155 ? -30.403 -9.830 12.438 1.00 97.62 155 THR A C 1
ATOM 1150 O O . THR A 1 155 ? -30.126 -8.767 12.988 1.00 97.62 155 THR A O 1
ATOM 1153 N N . LEU A 1 156 ? -30.015 -10.131 11.197 1.00 96.44 156 LEU A N 1
ATOM 1154 C CA . LEU A 1 156 ? -29.245 -9.241 10.323 1.00 96.44 156 LEU A CA 1
ATOM 1155 C C . LEU A 1 156 ? -30.187 -8.633 9.276 1.00 96.44 156 LEU A C 1
ATOM 1157 O O . LEU A 1 156 ? -30.790 -9.366 8.493 1.00 96.44 156 LEU A O 1
ATOM 1161 N N . THR A 1 157 ? -30.405 -7.314 9.300 1.00 93.88 157 THR A N 1
ATOM 1162 C CA . THR A 1 157 ? -31.371 -6.670 8.385 1.00 93.88 157 THR A CA 1
ATOM 1163 C C . THR A 1 157 ? -30.915 -5.296 7.907 1.00 93.88 157 THR A C 1
ATOM 1165 O O . THR A 1 157 ? -30.542 -4.443 8.699 1.00 93.88 157 THR A O 1
ATOM 1168 N N . GLY A 1 158 ? -30.975 -5.041 6.599 1.00 83.94 158 GLY A N 1
ATOM 1169 C CA . GLY A 1 158 ? -30.636 -3.725 6.041 1.00 83.94 158 GLY A CA 1
ATOM 1170 C C . GLY A 1 158 ? -29.147 -3.363 6.089 1.00 83.94 158 GLY A C 1
ATOM 1171 O O . GLY A 1 158 ? -28.808 -2.230 5.767 1.00 83.94 158 GLY A O 1
ATOM 1172 N N . ASN A 1 159 ? -28.261 -4.291 6.470 1.00 80.06 159 ASN A N 1
ATOM 1173 C CA . ASN A 1 159 ? -26.817 -4.086 6.356 1.00 80.06 159 ASN A CA 1
ATOM 1174 C C . ASN A 1 159 ? -26.393 -4.125 4.879 1.00 80.06 159 ASN A C 1
ATOM 1176 O O . ASN A 1 159 ? -27.002 -4.842 4.082 1.00 80.06 159 ASN A O 1
ATOM 1180 N N . THR A 1 160 ? -25.333 -3.402 4.508 1.00 81.38 160 THR A N 1
ATOM 1181 C CA . THR A 1 160 ? -24.764 -3.512 3.151 1.00 81.38 160 THR A CA 1
ATOM 1182 C C . THR A 1 160 ? -24.199 -4.913 2.918 1.00 81.38 160 THR A C 1
ATOM 1184 O O . THR A 1 160 ? -24.413 -5.499 1.857 1.00 81.38 160 THR A O 1
ATOM 1187 N N . GLN A 1 161 ? -23.511 -5.465 3.920 1.00 78.25 161 GLN A N 1
ATOM 1188 C CA . GLN A 1 161 ? -23.113 -6.869 3.985 1.00 78.25 161 GLN A CA 1
ATOM 1189 C C . GLN A 1 161 ? -23.398 -7.425 5.379 1.00 78.25 161 GLN A C 1
ATOM 1191 O O . GLN A 1 161 ? -23.091 -6.788 6.382 1.00 78.25 161 GLN A O 1
ATOM 1196 N N . ASP A 1 162 ? -23.974 -8.622 5.449 1.00 84.25 162 ASP A N 1
ATOM 1197 C CA . ASP A 1 162 ? -24.312 -9.259 6.725 1.00 84.25 162 ASP A CA 1
ATOM 1198 C C . ASP A 1 162 ? -23.086 -9.865 7.421 1.00 84.25 162 ASP A C 1
ATOM 1200 O O . ASP A 1 162 ? -22.948 -9.752 8.638 1.00 84.25 162 ASP A O 1
ATOM 1204 N N . TYR A 1 163 ? -22.171 -10.442 6.640 1.00 83.06 163 TYR A N 1
ATOM 1205 C CA . TYR A 1 163 ? -20.907 -11.001 7.110 1.00 83.06 163 TYR A CA 1
ATOM 1206 C C . TYR A 1 163 ? -19.766 -10.479 6.247 1.00 83.06 163 TYR A C 1
ATOM 1208 O O . TYR A 1 163 ? -19.796 -10.637 5.026 1.00 83.06 163 TYR A O 1
ATOM 1216 N N . CYS A 1 164 ? -18.750 -9.906 6.883 1.00 77.94 164 CYS A N 1
ATOM 1217 C CA . CYS A 1 164 ? -17.545 -9.434 6.219 1.00 77.94 164 CYS A CA 1
ATOM 1218 C C . CYS A 1 164 ? -16.352 -10.159 6.828 1.00 77.94 164 CYS A C 1
ATOM 1220 O O . CYS A 1 164 ? -16.153 -10.142 8.035 1.00 77.94 164 CYS A O 1
ATOM 1222 N N . THR A 1 165 ? -15.538 -10.800 6.009 1.00 63.94 165 THR A N 1
ATOM 1223 C CA . THR A 1 165 ? -14.215 -11.259 6.440 1.00 63.94 165 THR A CA 1
ATOM 1224 C C . THR A 1 165 ? -13.201 -10.160 6.120 1.00 63.94 165 THR A C 1
ATOM 1226 O O . THR A 1 165 ? -13.488 -9.275 5.306 1.00 63.94 165 THR A O 1
ATOM 1229 N N . PHE A 1 166 ? -11.983 -10.221 6.663 1.00 55.25 166 PHE A N 1
ATOM 1230 C CA . PHE A 1 166 ? -10.819 -9.581 6.044 1.00 55.25 166 PHE A CA 1
ATOM 1231 C C . PHE A 1 166 ? -10.502 -10.287 4.716 1.00 55.25 166 PHE A C 1
ATOM 1233 O O . PHE A 1 166 ? -9.413 -10.788 4.472 1.00 55.25 166 PHE A O 1
ATOM 1240 N N . ALA A 1 167 ? -11.470 -10.325 3.810 1.00 41.97 167 ALA A N 1
ATOM 1241 C CA . ALA A 1 167 ? -11.210 -10.313 2.394 1.00 41.97 167 ALA A CA 1
ATOM 1242 C C . ALA A 1 167 ? -11.113 -8.834 1.997 1.00 41.97 167 ALA A C 1
ATOM 1244 O O . ALA A 1 167 ? -12.106 -8.194 1.667 1.00 41.97 167 ALA A O 1
ATOM 1245 N N . VAL A 1 168 ? -9.898 -8.293 2.122 1.00 46.28 168 VAL A N 1
ATOM 1246 C CA . VAL A 1 168 ? -9.372 -7.136 1.379 1.00 46.28 168 VAL A CA 1
ATOM 1247 C C . VAL A 1 168 ? -10.387 -5.994 1.167 1.00 46.28 168 VAL A C 1
ATOM 1249 O O . VAL A 1 168 ? -10.827 -5.722 0.054 1.00 46.28 168 VAL A O 1
ATOM 1252 N N . GLN A 1 169 ? -10.724 -5.262 2.232 1.00 54.62 169 GLN A N 1
ATOM 1253 C CA . GLN A 1 169 ? -11.272 -3.899 2.092 1.00 54.62 169 GLN A CA 1
ATOM 1254 C C . GLN A 1 169 ? -10.156 -2.860 1.902 1.00 54.62 169 GLN A C 1
ATOM 1256 O O . GLN A 1 169 ? -10.436 -1.666 1.884 1.00 54.62 169 GLN A O 1
ATOM 1261 N N . SER A 1 170 ? -8.906 -3.304 1.740 1.00 66.94 170 SER A N 1
ATOM 1262 C CA . SER A 1 170 ? -7.800 -2.501 1.228 1.00 66.94 170 SER A CA 1
ATOM 1263 C C . SER A 1 170 ? -7.645 -2.779 -0.261 1.00 66.94 170 SER A C 1
ATOM 1265 O O . SER A 1 170 ? -6.887 -3.669 -0.631 1.00 66.94 170 SER A O 1
ATOM 1267 N N . PRO A 1 171 ? -8.396 -2.095 -1.141 1.00 80.62 171 PRO A N 1
ATOM 1268 C CA . PRO A 1 171 ? -8.226 -2.264 -2.580 1.00 80.62 171 PRO A CA 1
ATOM 1269 C C . PRO A 1 171 ? -6.795 -1.905 -3.022 1.00 80.62 171 PRO A C 1
ATOM 1271 O O . PRO A 1 171 ? -6.321 -2.448 -4.022 1.00 80.62 171 PRO A O 1
ATOM 1274 N N . TRP A 1 172 ? -6.103 -1.052 -2.250 1.00 94.31 172 TRP A N 1
ATOM 1275 C CA . TRP A 1 172 ? -4.755 -0.574 -2.538 1.00 94.31 172 TRP A CA 1
ATOM 1276 C C . TRP A 1 172 ? -3.950 -0.247 -1.259 1.00 94.31 172 TRP A C 1
ATOM 1278 O O . TRP A 1 172 ? -3.703 0.922 -0.971 1.00 94.31 172 TRP A O 1
ATOM 1288 N N . PRO A 1 173 ? -3.575 -1.236 -0.428 1.00 93.38 173 PRO A N 1
ATOM 1289 C CA . PRO A 1 173 ? -2.995 -1.001 0.897 1.00 93.38 173 PRO A CA 1
ATOM 1290 C C . PRO A 1 173 ? -1.625 -0.326 0.901 1.00 93.38 173 PRO A C 1
ATOM 1292 O O . PRO A 1 173 ? -1.261 0.222 1.930 1.00 93.38 173 PRO A O 1
ATOM 1295 N N . MET A 1 174 ? -0.843 -0.408 -0.173 1.00 94.75 174 MET A N 1
ATOM 1296 C CA . MET A 1 174 ? 0.541 0.080 -0.216 1.00 94.75 174 MET A CA 1
ATOM 1297 C C . MET A 1 174 ? 0.966 0.394 -1.656 1.00 94.75 174 MET A C 1
ATOM 1299 O O . MET A 1 174 ? 0.172 0.218 -2.588 1.00 94.75 174 MET A O 1
ATOM 1303 N N . SER A 1 175 ? 2.210 0.849 -1.841 1.00 92.06 175 SER A N 1
ATOM 1304 C CA . SER A 1 175 ? 2.817 1.061 -3.164 1.00 92.06 175 SER A CA 1
ATOM 1305 C C . SER A 1 175 ? 2.578 -0.132 -4.086 1.00 92.06 175 SER A C 1
ATOM 1307 O O . SER A 1 175 ? 2.689 -1.278 -3.660 1.00 92.06 175 SER A O 1
ATOM 1309 N N . HIS A 1 176 ? 2.231 0.134 -5.350 1.00 92.25 176 HIS A N 1
ATOM 1310 C CA . HIS A 1 176 ? 1.983 -0.905 -6.358 1.00 92.25 176 HIS A CA 1
ATOM 1311 C C . HIS A 1 176 ? 0.990 -1.997 -5.899 1.00 92.25 176 HIS A C 1
ATOM 1313 O O . HIS A 1 176 ? 1.102 -3.173 -6.262 1.00 92.25 176 HIS A O 1
ATOM 1319 N N . GLN A 1 177 ? -0.017 -1.597 -5.121 1.00 92.75 177 GLN A N 1
ATOM 1320 C CA . GLN A 1 177 ? -1.152 -2.395 -4.661 1.00 92.75 177 GLN A CA 1
ATOM 1321 C C . GLN A 1 177 ? -0.856 -3.421 -3.555 1.00 92.75 177 GLN A C 1
ATOM 1323 O O . GLN A 1 177 ? -1.650 -3.519 -2.626 1.00 92.75 177 GLN A O 1
ATOM 1328 N N . ASN A 1 178 ? 0.234 -4.184 -3.605 1.00 91.94 178 ASN A N 1
ATOM 1329 C CA . ASN A 1 178 ? 0.525 -5.240 -2.626 1.00 91.94 178 ASN A CA 1
ATOM 1330 C C . ASN A 1 178 ? 2.020 -5.427 -2.395 1.00 91.94 178 ASN A C 1
ATOM 1332 O O . ASN A 1 178 ? 2.834 -4.820 -3.074 1.00 91.94 178 ASN A O 1
ATOM 1336 N N . ALA A 1 179 ? 2.379 -6.316 -1.467 1.00 93.81 179 ALA A N 1
ATOM 1337 C CA . ALA A 1 179 ? 3.772 -6.554 -1.112 1.00 93.81 179 ALA A CA 1
ATOM 1338 C C . ALA A 1 179 ? 4.621 -7.079 -2.282 1.00 93.81 179 ALA A C 1
ATOM 1340 O O . ALA A 1 179 ? 5.825 -6.867 -2.307 1.00 93.81 179 ALA A O 1
ATOM 1341 N N . GLN A 1 180 ? 4.007 -7.734 -3.270 1.00 93.81 180 GLN A N 1
ATOM 1342 C CA . GLN A 1 180 ? 4.676 -8.188 -4.488 1.00 93.81 180 GLN A CA 1
ATOM 1343 C C . GLN A 1 180 ? 4.840 -7.083 -5.549 1.00 93.81 180 GLN A C 1
ATOM 1345 O O . GLN A 1 180 ? 5.462 -7.333 -6.582 1.00 93.81 180 GLN A O 1
ATOM 1350 N N . HIS A 1 181 ? 4.255 -5.902 -5.329 1.00 94.81 181 HIS A N 1
ATOM 1351 C CA . HIS A 1 181 ? 4.206 -4.773 -6.259 1.00 94.81 181 HIS A CA 1
ATOM 1352 C C . HIS A 1 181 ? 3.600 -5.100 -7.629 1.00 94.81 181 HIS A C 1
ATOM 1354 O O . HIS A 1 181 ? 4.051 -4.631 -8.671 1.00 94.81 181 HIS A O 1
ATOM 1360 N N . THR A 1 182 ? 2.544 -5.914 -7.653 1.00 93.88 182 THR A N 1
ATOM 1361 C CA . THR A 1 182 ? 1.925 -6.320 -8.930 1.00 93.88 182 THR A CA 1
ATOM 1362 C C . THR A 1 182 ? 1.167 -5.198 -9.646 1.00 93.88 182 THR A C 1
ATOM 1364 O O . THR A 1 182 ? 0.907 -5.330 -10.839 1.00 93.88 182 THR A O 1
ATOM 1367 N N . GLY A 1 183 ? 0.750 -4.142 -8.939 1.00 93.88 183 GLY A N 1
ATOM 1368 C CA . GLY A 1 183 ? -0.135 -3.098 -9.470 1.00 93.88 183 GLY A CA 1
ATOM 1369 C C . GLY A 1 183 ? -1.569 -3.570 -9.760 1.00 93.88 183 GLY A C 1
ATOM 1370 O O . GLY A 1 183 ? -2.352 -2.826 -10.345 1.00 93.88 183 GLY A O 1
ATOM 1371 N N . LEU A 1 184 ? -1.941 -4.797 -9.376 1.00 90.38 184 LEU A N 1
ATOM 1372 C CA . LEU A 1 184 ? -3.204 -5.427 -9.759 1.00 90.38 184 LEU A CA 1
ATOM 1373 C C . LEU A 1 184 ? -4.311 -5.220 -8.719 1.00 90.38 184 LEU A C 1
ATOM 1375 O O . LEU A 1 184 ? -4.296 -5.819 -7.647 1.00 90.38 184 LEU A O 1
ATOM 1379 N N . SER A 1 185 ? -5.331 -4.438 -9.067 1.00 90.69 185 SER A N 1
ATOM 1380 C CA . SER A 1 185 ? -6.520 -4.259 -8.234 1.00 90.69 185 SER A CA 1
ATOM 1381 C C . SER A 1 185 ? -7.501 -5.429 -8.372 1.00 90.69 185 SER A C 1
ATOM 1383 O O . SER A 1 185 ? -7.783 -5.875 -9.489 1.00 90.69 185 SER A O 1
ATOM 1385 N N . PRO A 1 186 ? -8.133 -5.878 -7.270 1.00 82.31 186 PRO A N 1
ATOM 1386 C CA . PRO A 1 186 ? -9.285 -6.774 -7.346 1.00 82.31 186 PRO A CA 1
ATOM 1387 C C . PRO A 1 186 ? -10.549 -6.076 -7.889 1.00 82.31 186 PRO A C 1
ATOM 1389 O O . PRO A 1 186 ? -11.518 -6.746 -8.255 1.00 82.31 186 PRO A O 1
ATOM 1392 N N . PHE A 1 187 ? -10.548 -4.744 -7.993 1.00 86.81 187 PHE A N 1
ATOM 1393 C CA . PHE A 1 187 ? -11.686 -3.945 -8.442 1.00 86.81 187 PHE A CA 1
ATOM 1394 C C . PHE A 1 187 ? -11.475 -3.397 -9.859 1.00 86.81 187 PHE A C 1
ATOM 1396 O O . PHE A 1 187 ? -10.340 -3.137 -10.272 1.00 86.81 187 PHE A O 1
ATOM 1403 N N . PRO A 1 188 ? -12.552 -3.235 -10.646 1.00 88.62 188 PRO A N 1
ATOM 1404 C CA . PRO A 1 188 ? -12.441 -2.651 -11.973 1.00 88.62 188 PRO A CA 1
ATOM 1405 C C . PRO A 1 188 ? -12.181 -1.151 -11.838 1.00 88.62 188 PRO A C 1
ATOM 1407 O O . PRO A 1 188 ? -12.817 -0.491 -11.024 1.00 88.62 188 PRO A O 1
ATOM 1410 N N . GLY A 1 189 ? -11.292 -0.597 -12.661 1.00 91.75 189 GLY A N 1
ATOM 1411 C CA . GLY A 1 189 ? -11.137 0.854 -12.733 1.00 91.75 189 GLY A CA 1
ATOM 1412 C C . GLY A 1 189 ? -12.211 1.525 -13.612 1.00 91.75 189 GLY A C 1
ATOM 1413 O O . GLY A 1 189 ? -13.054 0.850 -14.223 1.00 91.75 189 GLY A O 1
ATOM 1414 N N . PRO A 1 190 ? -12.175 2.862 -13.752 1.00 95.69 190 PRO A N 1
ATOM 1415 C CA . PRO A 1 190 ? -13.155 3.611 -14.521 1.00 95.69 190 PRO A CA 1
ATOM 1416 C C . PRO A 1 190 ? -13.005 3.362 -16.024 1.00 95.69 190 PRO A C 1
ATOM 1418 O O . PRO A 1 190 ? -11.899 3.291 -16.564 1.00 95.69 190 PRO A O 1
ATOM 1421 N N . THR A 1 191 ? -14.129 3.310 -16.738 1.00 94.75 191 THR A N 1
ATOM 1422 C CA . THR A 1 191 ? -14.159 3.218 -18.210 1.00 94.75 191 THR A CA 1
ATOM 1423 C C . THR A 1 191 ? -14.314 4.581 -18.888 1.00 94.75 191 THR A C 1
ATOM 1425 O O . THR A 1 191 ? -14.333 4.653 -20.113 1.00 94.75 191 THR A O 1
ATOM 1428 N N . ALA A 1 192 ? -14.446 5.655 -18.108 1.00 93.88 192 ALA A N 1
ATOM 1429 C CA . ALA A 1 192 ? -14.486 7.034 -18.575 1.00 93.88 192 ALA A CA 1
ATOM 1430 C C . ALA A 1 192 ? -13.895 7.965 -17.498 1.00 93.88 192 ALA A C 1
ATOM 1432 O O . ALA A 1 192 ? -13.998 7.641 -16.314 1.00 93.88 192 ALA A O 1
ATOM 1433 N N . PRO A 1 193 ? -13.320 9.118 -17.878 1.00 94.56 193 PRO A N 1
ATOM 1434 C CA . PRO A 1 193 ? -12.714 10.040 -16.932 1.00 94.56 193 PRO A CA 1
ATOM 1435 C C . PRO A 1 193 ? -13.758 11.022 -16.386 1.00 94.56 193 PRO A C 1
ATOM 1437 O O . PRO A 1 193 ? -14.037 12.049 -17.009 1.00 94.56 193 PRO A O 1
ATOM 1440 N N . VAL A 1 194 ? -14.345 10.731 -15.223 1.00 95.62 194 VAL A N 1
ATOM 1441 C CA . VAL A 1 194 ? -15.191 11.695 -14.498 1.00 95.62 194 VAL A CA 1
ATOM 1442 C C . VAL A 1 194 ? -14.462 12.149 -13.244 1.00 95.62 194 VAL A C 1
ATOM 1444 O O . VAL A 1 194 ? -14.193 11.345 -12.355 1.00 95.62 194 VAL A O 1
ATOM 1447 N N . LEU A 1 195 ? -14.163 13.447 -13.154 1.00 96.25 195 LEU A N 1
ATOM 1448 C CA . LEU A 1 195 ? -13.679 14.047 -11.913 1.00 96.25 195 LEU A CA 1
ATOM 1449 C C . LEU A 1 195 ? -14.811 14.014 -10.880 1.00 96.25 195 LEU A C 1
ATOM 1451 O O . LEU A 1 195 ? -15.771 14.778 -10.993 1.00 96.25 195 LEU A O 1
ATOM 1455 N N . LYS A 1 196 ? -14.698 13.134 -9.882 1.00 95.44 196 LYS A N 1
ATOM 1456 C CA . LYS A 1 196 ? -15.659 13.050 -8.774 1.00 95.44 196 LYS A CA 1
ATOM 1457 C C . LYS A 1 196 ? -15.416 14.185 -7.787 1.00 95.44 196 LYS A C 1
ATOM 1459 O O . LYS A 1 196 ? -16.353 14.874 -7.391 1.00 95.44 196 LYS A O 1
ATOM 1464 N N . TRP A 1 197 ? -14.155 14.379 -7.414 1.00 97.00 197 TRP A N 1
ATOM 1465 C CA . TRP A 1 197 ? -13.703 15.435 -6.514 1.00 97.00 197 TRP A CA 1
ATOM 1466 C C . TRP A 1 197 ? -12.181 15.612 -6.609 1.00 97.00 197 TRP A C 1
ATOM 1468 O O . TRP A 1 197 ? -11.470 14.745 -7.121 1.00 97.00 197 TRP A O 1
ATOM 1478 N N . SER A 1 198 ? -11.685 16.735 -6.091 1.00 96.56 198 SER A N 1
ATOM 1479 C CA . SER A 1 198 ? -10.271 16.937 -5.772 1.00 96.56 198 SER A CA 1
ATOM 1480 C C . SER A 1 198 ? -10.131 17.453 -4.338 1.00 96.56 198 SER A C 1
ATOM 1482 O O . SER A 1 198 ? -11.021 18.136 -3.825 1.00 96.56 198 SER A O 1
ATOM 1484 N N . PHE A 1 199 ? -9.025 17.104 -3.687 1.00 97.56 199 PHE A N 1
ATOM 1485 C CA . PHE A 1 199 ? -8.683 17.558 -2.342 1.00 97.56 199 PHE A CA 1
ATOM 1486 C C . PHE A 1 199 ? -7.329 18.270 -2.364 1.00 97.56 199 PHE A C 1
ATOM 1488 O O . PHE A 1 199 ? -6.315 17.658 -2.691 1.00 97.56 199 PHE A O 1
ATOM 1495 N N . GLN A 1 200 ? -7.315 19.554 -2.002 1.00 96.62 200 GLN A N 1
ATOM 1496 C CA . GLN A 1 200 ? -6.115 20.392 -2.025 1.00 96.62 200 GLN A CA 1
ATOM 1497 C C . GLN A 1 200 ? -5.369 20.324 -0.683 1.00 96.62 200 GLN A C 1
ATOM 1499 O O . GLN A 1 200 ? -5.915 20.684 0.364 1.00 96.62 200 GLN A O 1
ATOM 1504 N N . THR A 1 201 ? -4.095 19.934 -0.728 1.00 95.94 201 THR A N 1
ATOM 1505 C CA . THR A 1 201 ? -3.140 20.034 0.390 1.00 95.94 201 THR A CA 1
ATOM 1506 C C . THR A 1 201 ? -2.328 21.335 0.299 1.00 95.94 201 THR A C 1
ATOM 1508 O O . THR A 1 201 ? -2.475 22.098 -0.661 1.00 95.94 201 THR A O 1
ATOM 1511 N N . SER A 1 202 ? -1.503 21.643 1.308 1.00 94.25 202 SER A N 1
ATOM 1512 C CA . SER A 1 202 ? -0.671 22.868 1.302 1.00 94.25 202 SER A CA 1
ATOM 1513 C C . SER A 1 202 ? 0.700 22.657 0.653 1.00 94.25 202 SER A C 1
ATOM 1515 O O . SER A 1 202 ? 1.454 23.617 0.492 1.00 94.25 202 SER A O 1
ATOM 1517 N N . GLY A 1 203 ? 1.027 21.411 0.317 1.00 91.69 203 GLY A N 1
ATOM 1518 C CA . GLY A 1 203 ? 2.250 20.987 -0.353 1.00 91.69 203 GLY A CA 1
ATOM 1519 C C . GLY A 1 203 ? 1.922 20.113 -1.557 1.00 91.69 203 GLY A C 1
ATOM 1520 O O . GLY A 1 203 ? 0.764 19.926 -1.893 1.00 91.69 203 GLY A O 1
ATOM 1521 N N . GLN A 1 204 ? 2.941 19.586 -2.217 1.00 91.62 204 GLN A N 1
ATOM 1522 C CA . GLN A 1 204 ? 2.792 18.684 -3.360 1.00 91.62 204 GLN A CA 1
ATOM 1523 C C . GLN A 1 204 ? 2.357 17.293 -2.892 1.00 91.62 204 GLN A C 1
ATOM 1525 O O . GLN A 1 204 ? 2.778 16.844 -1.824 1.00 91.62 204 GLN A O 1
ATOM 1530 N N . VAL A 1 205 ? 1.557 16.597 -3.699 1.00 93.88 205 VAL A N 1
ATOM 1531 C CA . VAL A 1 205 ? 1.153 15.211 -3.437 1.00 93.88 205 VAL A CA 1
ATOM 1532 C C . VAL A 1 205 ? 1.925 14.298 -4.385 1.00 93.88 205 VAL A C 1
ATOM 1534 O O . VAL A 1 205 ? 1.459 13.965 -5.468 1.00 93.88 205 VAL A O 1
ATOM 1537 N N . GLU A 1 206 ? 3.144 13.947 -3.987 1.00 89.81 206 GLU A N 1
ATOM 1538 C CA . GLU A 1 206 ? 4.050 13.110 -4.791 1.00 89.81 206 GLU A CA 1
ATOM 1539 C C . GLU A 1 206 ? 3.968 11.623 -4.437 1.00 89.81 206 GLU A C 1
ATOM 1541 O O . GLU A 1 206 ? 4.270 10.774 -5.267 1.00 89.81 206 GLU A O 1
ATOM 1546 N N . ALA A 1 207 ? 3.548 11.300 -3.212 1.00 88.94 207 ALA A N 1
ATOM 1547 C CA . ALA A 1 207 ? 3.357 9.923 -2.780 1.00 88.94 207 ALA A CA 1
ATOM 1548 C C . ALA A 1 207 ? 2.115 9.305 -3.436 1.00 88.94 207 ALA A C 1
ATOM 1550 O O . ALA A 1 207 ? 1.109 9.987 -3.678 1.00 88.94 207 ALA A O 1
ATOM 1551 N N . ALA A 1 208 ? 2.152 7.994 -3.672 1.00 94.06 208 ALA A N 1
ATOM 1552 C CA . ALA A 1 208 ? 0.954 7.270 -4.068 1.00 94.06 208 ALA A CA 1
ATOM 1553 C C . ALA A 1 208 ? -0.063 7.276 -2.908 1.00 94.06 208 ALA A C 1
ATOM 1555 O O . ALA A 1 208 ? 0.330 7.213 -1.735 1.00 94.06 208 ALA A O 1
ATOM 1556 N N . PRO A 1 209 ? -1.371 7.345 -3.190 1.00 96.62 209 PRO A N 1
ATOM 1557 C CA . PRO A 1 209 ? -2.383 7.131 -2.170 1.00 96.62 209 PRO A CA 1
ATOM 1558 C C . PRO A 1 209 ? -2.474 5.644 -1.795 1.00 96.62 209 PRO A C 1
ATOM 1560 O O . PRO A 1 209 ? -2.437 4.766 -2.654 1.00 96.62 209 PRO A O 1
ATOM 1563 N N . ALA A 1 210 ? -2.671 5.366 -0.508 1.00 97.50 210 ALA A N 1
ATOM 1564 C CA . ALA A 1 210 ? -3.059 4.050 -0.016 1.00 97.50 210 ALA A CA 1
ATOM 1565 C C . ALA A 1 210 ? -4.553 4.057 0.315 1.00 97.50 210 ALA A C 1
ATOM 1567 O O . ALA A 1 210 ? -5.051 4.974 0.965 1.00 97.50 210 ALA A O 1
ATOM 1568 N N . VAL A 1 211 ? -5.288 3.044 -0.131 1.00 94.81 211 VAL A N 1
ATOM 1569 C CA . VAL A 1 211 ? -6.740 2.964 0.028 1.00 94.81 211 VAL A CA 1
ATOM 1570 C C . VAL A 1 211 ? -7.102 1.682 0.751 1.00 94.81 211 VAL A C 1
ATOM 1572 O O . VAL A 1 211 ? -6.817 0.577 0.274 1.00 94.81 211 VAL A O 1
ATOM 1575 N N . GLY A 1 212 ? -7.786 1.832 1.882 1.00 84.62 212 GLY A N 1
ATOM 1576 C CA . GLY A 1 212 ? -8.326 0.710 2.624 1.00 84.62 212 GLY A CA 1
ATOM 1577 C C . GLY A 1 212 ? -9.288 1.076 3.729 1.00 84.62 212 GLY A C 1
ATOM 1578 O O . GLY A 1 212 ? -9.272 2.183 4.252 1.00 84.62 212 GLY A O 1
ATOM 1579 N N . ASN A 1 213 ? -10.182 0.137 4.035 1.00 74.50 213 ASN A N 1
ATOM 1580 C CA . ASN A 1 213 ? -11.242 0.293 5.030 1.00 74.50 213 ASN A CA 1
ATOM 1581 C C . ASN A 1 213 ? -12.108 1.547 4.795 1.00 74.50 213 ASN A C 1
ATOM 1583 O O . ASN A 1 213 ? -12.515 2.214 5.737 1.00 74.50 213 ASN A O 1
ATOM 1587 N N . GLY A 1 214 ? -12.369 1.887 3.526 1.00 79.38 214 GLY A N 1
ATOM 1588 C CA . GLY A 1 214 ? -13.150 3.074 3.150 1.00 79.38 214 GLY A CA 1
ATOM 1589 C C . GLY A 1 214 ? -12.422 4.413 3.332 1.00 79.38 214 GLY A C 1
ATOM 1590 O O . GLY A 1 214 ? -13.044 5.466 3.177 1.00 79.38 214 GLY A O 1
ATOM 1591 N N . ILE A 1 215 ? -11.122 4.381 3.635 1.00 86.38 215 ILE A N 1
ATOM 1592 C CA . ILE A 1 215 ? -10.290 5.556 3.877 1.00 86.38 215 ILE A CA 1
ATOM 1593 C C . ILE A 1 215 ? -9.166 5.613 2.840 1.00 86.38 215 ILE A C 1
ATOM 1595 O O . ILE A 1 215 ? -8.622 4.592 2.413 1.00 86.38 215 ILE A O 1
ATOM 1599 N N . ILE A 1 216 ? -8.839 6.830 2.420 1.00 96.56 216 ILE A N 1
ATOM 1600 C CA . ILE A 1 216 ? -7.721 7.154 1.543 1.00 96.56 216 ILE A CA 1
ATOM 1601 C C . ILE A 1 216 ? -6.671 7.860 2.389 1.00 96.56 216 ILE A C 1
ATOM 1603 O O . ILE A 1 216 ? -6.946 8.913 2.965 1.00 96.56 216 ILE A O 1
ATOM 1607 N N . TYR A 1 217 ? -5.475 7.290 2.441 1.00 97.88 217 TYR A N 1
ATOM 1608 C CA . TYR A 1 217 ? -4.319 7.845 3.127 1.00 97.88 217 TYR A CA 1
ATOM 1609 C C . TYR A 1 217 ? -3.334 8.388 2.105 1.00 97.88 217 TYR A C 1
ATOM 1611 O O . TYR A 1 217 ? -2.929 7.675 1.187 1.00 97.88 217 TYR A O 1
ATOM 1619 N N . VAL A 1 218 ? -2.935 9.647 2.259 1.00 98.00 218 VAL A N 1
ATOM 1620 C CA . VAL A 1 218 ? -2.000 10.281 1.328 1.00 98.00 218 VAL A CA 1
ATOM 1621 C C . VAL A 1 218 ? -1.053 11.236 2.048 1.00 98.00 218 VAL A C 1
ATOM 1623 O O . VAL A 1 218 ? -1.469 12.028 2.897 1.00 98.00 218 VAL A O 1
ATOM 1626 N N . GLY A 1 219 ? 0.235 11.138 1.730 1.00 97.12 219 GLY A N 1
ATOM 1627 C CA . GLY A 1 219 ? 1.269 12.043 2.222 1.00 97.12 219 GLY A CA 1
ATOM 1628 C C . GLY A 1 219 ? 1.416 13.287 1.349 1.00 97.12 219 GLY A C 1
ATOM 1629 O O . GLY A 1 219 ? 1.265 13.216 0.131 1.00 97.12 219 GLY A O 1
ATOM 1630 N N . SER A 1 220 ? 1.733 14.424 1.968 1.00 96.06 220 SER A N 1
ATOM 1631 C CA . SER A 1 220 ? 2.055 15.670 1.267 1.00 96.06 220 SER A CA 1
ATOM 1632 C C . SER A 1 220 ? 3.417 16.214 1.688 1.00 96.06 220 SER A C 1
ATOM 1634 O O . SER A 1 220 ? 3.879 16.035 2.824 1.00 96.06 220 SER A O 1
ATOM 1636 N N . THR A 1 221 ? 4.053 16.964 0.787 1.00 94.19 221 THR A N 1
ATOM 1637 C CA . THR A 1 221 ? 5.317 17.645 1.084 1.00 94.19 221 THR A CA 1
ATOM 1638 C C . THR A 1 221 ? 5.167 18.792 2.086 1.00 94.19 221 THR A C 1
ATOM 1640 O O . THR A 1 221 ? 6.175 19.301 2.575 1.00 94.19 221 THR A O 1
ATOM 1643 N N . ASP A 1 222 ? 3.937 19.145 2.480 1.00 95.12 222 ASP A N 1
ATOM 1644 C CA . ASP A 1 222 ? 3.682 20.012 3.639 1.00 95.12 222 ASP A CA 1
ATOM 1645 C C . ASP A 1 222 ? 3.903 19.324 5.000 1.00 95.12 222 ASP A C 1
ATOM 1647 O O . ASP A 1 222 ? 3.750 19.958 6.048 1.00 95.12 222 ASP A O 1
ATOM 1651 N N . GLY A 1 223 ? 4.285 18.044 4.986 1.00 94.75 223 GLY A N 1
ATOM 1652 C CA . GLY A 1 223 ? 4.559 17.257 6.180 1.00 94.75 223 GLY A CA 1
ATOM 1653 C C . GLY A 1 223 ? 3.297 16.771 6.880 1.00 94.75 223 GLY A C 1
ATOM 1654 O O . GLY A 1 223 ? 3.324 16.570 8.088 1.00 94.75 223 GLY A O 1
ATOM 1655 N N . ASN A 1 224 ? 2.174 16.615 6.174 1.00 97.62 224 ASN A N 1
ATOM 1656 C CA . ASN A 1 224 ? 0.977 15.983 6.727 1.00 97.62 224 ASN A CA 1
ATOM 1657 C C . ASN A 1 224 ? 0.634 14.680 5.995 1.00 97.62 224 ASN A C 1
ATOM 1659 O O . ASN A 1 224 ? 0.648 14.612 4.765 1.00 97.62 224 ASN A O 1
ATOM 1663 N N . LEU A 1 225 ? 0.283 13.658 6.776 1.00 98.44 225 LEU A N 1
ATOM 1664 C CA . LEU A 1 225 ? -0.485 12.509 6.313 1.00 98.44 225 LEU A CA 1
ATOM 1665 C C . LEU A 1 225 ? -1.964 12.861 6.441 1.00 98.44 225 LEU A C 1
ATOM 1667 O O . LEU A 1 225 ? -2.424 13.202 7.532 1.00 98.44 225 LEU A O 1
ATOM 1671 N N . TYR A 1 226 ? -2.704 12.765 5.347 1.00 98.44 226 TYR A N 1
ATOM 1672 C CA . TYR A 1 226 ? -4.137 13.025 5.293 1.00 98.44 226 TYR A CA 1
ATOM 1673 C C . TYR A 1 226 ? -4.906 11.712 5.227 1.00 98.44 226 TYR A C 1
ATOM 1675 O O . TYR A 1 226 ? -4.565 10.855 4.417 1.00 98.44 226 TYR A O 1
ATOM 1683 N N . ALA A 1 227 ? -5.963 11.590 6.028 1.00 95.38 227 ALA A N 1
ATOM 1684 C CA . ALA A 1 227 ? -6.962 10.538 5.912 1.00 95.38 227 ALA A CA 1
ATOM 1685 C C . ALA A 1 227 ? -8.278 11.144 5.426 1.00 95.38 227 ALA A C 1
ATOM 1687 O O . ALA A 1 227 ? -8.853 12.017 6.084 1.00 95.38 227 ALA A O 1
ATOM 1688 N N . LEU A 1 228 ? -8.749 10.695 4.269 1.00 93.25 228 LEU A N 1
ATOM 1689 C CA . LEU A 1 228 ? -9.985 11.156 3.644 1.00 93.25 228 LEU A CA 1
ATOM 1690 C C . LEU A 1 228 ? -10.970 9.998 3.514 1.00 93.25 228 LEU A C 1
ATOM 1692 O O . LEU A 1 228 ? -10.561 8.860 3.301 1.00 93.25 228 LEU A O 1
ATOM 1696 N N . ASN A 1 229 ? -12.268 10.276 3.563 1.00 85.31 229 ASN A N 1
ATOM 1697 C CA . ASN A 1 229 ? -13.253 9.290 3.119 1.00 85.31 229 ASN A CA 1
ATOM 1698 C C . ASN A 1 229 ? -13.296 9.205 1.580 1.00 85.31 229 ASN A C 1
ATOM 1700 O O . ASN A 1 229 ? -12.737 10.047 0.873 1.00 85.31 229 ASN A O 1
ATOM 1704 N N . LEU A 1 230 ? -14.015 8.217 1.037 1.00 84.69 230 LEU A N 1
ATOM 1705 C CA . LEU A 1 230 ? -14.142 8.025 -0.419 1.00 84.69 230 LEU A CA 1
ATOM 1706 C C . LEU A 1 230 ? -14.830 9.196 -1.152 1.00 84.69 230 LEU A C 1
ATOM 1708 O O . LEU A 1 230 ? -14.759 9.288 -2.380 1.00 84.69 230 LEU A O 1
ATOM 1712 N N . GLN A 1 231 ? -15.488 10.101 -0.421 1.00 85.38 231 GLN A N 1
ATOM 1713 C CA . GLN A 1 231 ? -16.105 11.327 -0.939 1.00 85.38 231 GLN A CA 1
ATOM 1714 C C . GLN A 1 231 ? -15.152 12.537 -0.909 1.00 85.38 231 GLN A C 1
ATOM 1716 O O . GLN A 1 231 ? -15.572 13.644 -1.244 1.00 85.38 231 GLN A O 1
ATOM 1721 N N . GLY A 1 232 ? -13.887 12.345 -0.519 1.00 90.25 232 GLY A N 1
ATOM 1722 C CA . GLY A 1 232 ? -12.863 13.392 -0.496 1.00 90.25 232 GLY A CA 1
ATOM 1723 C C . GLY A 1 232 ? -12.952 14.324 0.710 1.00 90.25 232 GLY A C 1
ATOM 1724 O O . GLY A 1 232 ? -12.356 15.401 0.706 1.00 90.25 232 GLY A O 1
ATOM 1725 N N . GLN A 1 233 ? -13.711 13.949 1.742 1.00 89.50 233 GLN A N 1
ATOM 1726 C CA . GLN A 1 233 ? -13.830 14.733 2.967 1.00 89.50 233 GLN A CA 1
ATOM 1727 C C . GLN A 1 233 ? -12.725 14.335 3.941 1.00 89.50 233 GLN A C 1
ATOM 1729 O O . GLN A 1 233 ? -12.495 13.150 4.180 1.00 89.50 233 GLN A O 1
ATOM 1734 N N . LEU A 1 234 ? -12.068 15.339 4.523 1.00 94.62 234 LEU A N 1
ATOM 1735 C CA . LEU A 1 234 ? -11.047 15.142 5.545 1.00 94.62 234 LEU A CA 1
ATOM 1736 C C . LEU A 1 234 ? -11.650 14.499 6.796 1.00 94.62 234 LEU A C 1
ATOM 1738 O O . LEU A 1 234 ? -12.559 15.068 7.396 1.00 94.62 234 LEU A O 1
ATOM 1742 N N . ILE A 1 235 ? -11.096 13.356 7.197 1.00 86.00 235 ILE A N 1
ATOM 1743 C CA . ILE A 1 235 ? -11.393 12.694 8.470 1.00 86.00 235 ILE A CA 1
ATOM 1744 C C . ILE A 1 235 ? -10.423 13.230 9.524 1.00 86.00 235 ILE A C 1
ATOM 1746 O O . ILE A 1 235 ? -10.832 13.849 10.504 1.00 86.00 235 ILE A O 1
ATOM 1750 N N . TRP A 1 236 ? -9.123 13.058 9.284 1.00 91.81 236 TRP A N 1
ATOM 1751 C CA . TRP A 1 236 ? -8.057 13.554 10.149 1.00 91.81 236 TRP A CA 1
ATOM 1752 C C . TRP A 1 236 ? -6.780 13.821 9.351 1.00 91.81 236 TRP A C 1
ATOM 1754 O O . TRP A 1 236 ? -6.634 13.402 8.201 1.00 91.81 236 TRP A O 1
ATOM 1764 N N . LYS A 1 237 ? -5.834 14.533 9.970 1.00 96.19 237 LYS A N 1
ATOM 1765 C CA . LYS A 1 237 ? -4.462 14.647 9.468 1.00 96.19 237 LYS A CA 1
ATOM 1766 C C . LYS A 1 237 ? -3.451 14.533 10.604 1.00 96.19 237 LYS A C 1
ATOM 1768 O O . LYS A 1 237 ? -3.714 15.016 11.705 1.00 96.19 237 LYS A O 1
ATOM 1773 N N . LEU A 1 238 ? -2.298 13.945 10.314 1.00 96.75 238 LEU A N 1
ATOM 1774 C CA . LEU A 1 238 ? -1.173 13.815 11.236 1.00 96.75 238 LEU A CA 1
ATOM 1775 C C . LEU A 1 238 ? 0.020 14.600 10.689 1.00 96.75 238 LEU A C 1
ATOM 1777 O O . LEU A 1 238 ? 0.421 14.384 9.550 1.00 96.75 238 LEU A O 1
ATOM 1781 N N . GLN A 1 239 ? 0.599 15.482 11.504 1.00 96.31 239 GLN A N 1
ATOM 1782 C CA . GLN A 1 239 ? 1.761 16.281 11.118 1.00 96.31 239 GLN A CA 1
ATOM 1783 C C . GLN A 1 239 ? 3.076 15.580 11.491 1.00 96.31 239 GLN A C 1
ATOM 1785 O O . GLN A 1 239 ? 3.288 15.220 12.650 1.00 96.31 239 GLN A O 1
ATOM 1790 N N . THR A 1 240 ? 3.985 15.458 10.527 1.00 92.62 240 THR A N 1
ATOM 1791 C CA . THR A 1 240 ? 5.377 15.030 10.697 1.00 92.62 240 THR A CA 1
ATOM 1792 C C . THR A 1 240 ? 6.331 16.236 10.680 1.00 92.62 240 THR A C 1
ATOM 1794 O O . THR A 1 240 ? 5.995 17.302 10.161 1.00 92.62 240 THR A O 1
ATOM 1797 N N . PRO A 1 241 ? 7.552 16.111 11.237 1.00 87.44 241 PRO A N 1
ATOM 1798 C CA . PRO A 1 241 ? 8.536 17.203 11.235 1.00 87.44 241 PRO A CA 1
ATOM 1799 C C . PRO A 1 241 ? 9.127 17.540 9.858 1.00 87.44 241 PRO A C 1
ATOM 1801 O O . PRO A 1 241 ? 9.736 18.599 9.703 1.00 87.44 241 PRO A O 1
ATOM 1804 N N . SER A 1 242 ? 8.966 16.646 8.882 1.00 89.88 242 SER A N 1
ATOM 1805 C CA . SER A 1 242 ? 9.519 16.764 7.532 1.00 89.88 242 SER A CA 1
ATOM 1806 C C . SER A 1 242 ? 8.461 16.458 6.466 1.00 89.88 242 SER A C 1
ATOM 1808 O O . SER A 1 242 ? 7.465 15.803 6.785 1.00 89.88 242 SER A O 1
ATOM 1810 N N . PRO A 1 243 ? 8.687 16.891 5.209 1.00 91.12 243 PRO A N 1
ATOM 1811 C CA . PRO A 1 243 ? 7.869 16.514 4.058 1.00 91.12 243 PRO A CA 1
ATOM 1812 C C . PRO A 1 243 ? 7.667 15.001 3.953 1.00 91.12 243 PRO A C 1
ATOM 1814 O O . PRO A 1 243 ? 8.626 14.242 4.101 1.00 91.12 243 PRO A O 1
ATOM 1817 N N . ILE A 1 244 ? 6.447 14.572 3.629 1.00 93.25 244 ILE A N 1
ATOM 1818 C CA . ILE A 1 244 ? 6.146 13.167 3.355 1.00 93.25 244 ILE A CA 1
ATOM 1819 C C . ILE A 1 244 ? 6.155 12.965 1.842 1.00 93.25 244 ILE A C 1
ATOM 1821 O O . ILE A 1 244 ? 5.339 13.543 1.128 1.00 93.25 244 ILE A O 1
ATOM 1825 N N . ARG A 1 245 ? 7.095 12.144 1.368 1.00 90.31 245 ARG A N 1
ATOM 1826 C CA . ARG A 1 245 ? 7.240 11.745 -0.045 1.00 90.31 245 ARG A CA 1
ATOM 1827 C C . ARG A 1 245 ? 7.056 10.241 -0.256 1.00 90.31 245 ARG A C 1
ATOM 1829 O O . ARG A 1 245 ? 7.234 9.749 -1.359 1.00 90.31 245 ARG A O 1
ATOM 1836 N N . THR A 1 246 ? 6.718 9.512 0.803 1.00 92.31 246 THR A N 1
ATOM 1837 C CA . THR A 1 246 ? 6.560 8.057 0.787 1.00 92.31 246 THR A CA 1
ATOM 1838 C C . THR A 1 246 ? 5.084 7.681 0.789 1.00 92.31 246 THR A C 1
ATOM 1840 O O . THR A 1 246 ? 4.241 8.367 1.377 1.00 92.31 246 THR A O 1
ATOM 1843 N N . THR A 1 247 ? 4.777 6.567 0.141 1.00 95.19 247 THR A N 1
ATOM 1844 C CA . THR A 1 247 ? 3.450 5.956 0.143 1.00 95.19 247 THR A CA 1
ATOM 1845 C C . THR A 1 247 ? 3.195 5.284 1.498 1.00 95.19 247 THR A C 1
ATOM 1847 O O . THR A 1 247 ? 4.026 4.495 1.947 1.00 95.19 247 THR A O 1
ATOM 1850 N N . PRO A 1 248 ? 2.069 5.549 2.180 1.00 97.00 248 PRO A N 1
ATOM 1851 C CA . PRO A 1 248 ? 1.702 4.812 3.389 1.00 97.00 248 PRO A CA 1
ATOM 1852 C C . PRO A 1 248 ? 1.417 3.330 3.090 1.00 97.00 248 PRO A C 1
ATOM 1854 O O . PRO A 1 248 ? 0.980 2.996 1.992 1.00 97.00 248 PRO A O 1
ATOM 1857 N N . ALA A 1 249 ? 1.588 2.449 4.076 1.00 97.31 249 ALA A N 1
ATOM 1858 C CA . ALA A 1 249 ? 1.171 1.049 3.981 1.00 97.31 249 ALA A CA 1
ATOM 1859 C C . ALA A 1 249 ? 0.133 0.704 5.056 1.00 97.31 249 ALA A C 1
ATOM 1861 O O . ALA A 1 249 ? 0.320 1.034 6.222 1.00 97.31 249 ALA A O 1
ATOM 1862 N N . ILE A 1 250 ? -0.951 0.031 4.678 1.00 94.81 250 ILE A N 1
ATOM 1863 C CA . ILE A 1 250 ? -2.059 -0.342 5.564 1.00 94.81 250 ILE A CA 1
ATOM 1864 C C . ILE A 1 250 ? -1.942 -1.830 5.910 1.00 94.81 250 ILE A C 1
ATOM 1866 O O . ILE A 1 250 ? -2.031 -2.687 5.026 1.00 94.81 250 ILE A O 1
ATOM 1870 N N . GLY A 1 251 ? -1.759 -2.128 7.194 1.00 84.56 251 GLY A N 1
ATOM 1871 C CA . GLY A 1 251 ? -1.758 -3.475 7.756 1.00 84.56 251 GLY A CA 1
ATOM 1872 C C . GLY A 1 251 ? -3.134 -4.140 7.719 1.00 84.56 251 GLY A C 1
ATOM 1873 O O . GLY A 1 251 ? -4.171 -3.495 7.538 1.00 84.56 251 GLY A O 1
ATOM 1874 N N . SER A 1 252 ? -3.155 -5.460 7.906 1.00 75.75 252 SER A N 1
ATOM 1875 C CA . SER A 1 252 ? -4.392 -6.248 7.973 1.00 75.75 252 SER A CA 1
ATOM 1876 C C . SER A 1 252 ? -5.244 -5.963 9.207 1.00 75.75 252 SER A C 1
ATOM 1878 O O . SER A 1 252 ? -6.372 -6.410 9.264 1.00 75.75 252 SER A O 1
ATOM 1880 N N . ASP A 1 253 ? -4.739 -5.237 10.188 1.00 69.81 253 ASP A N 1
ATOM 1881 C CA . ASP A 1 253 ? -5.478 -4.732 11.349 1.00 69.81 253 ASP A CA 1
ATOM 1882 C C . ASP A 1 253 ? -6.039 -3.311 11.106 1.00 69.81 253 ASP A C 1
ATOM 1884 O O . ASP A 1 253 ? -6.910 -2.823 11.833 1.00 69.81 253 ASP A O 1
ATOM 1888 N N . GLY A 1 254 ? -5.587 -2.655 10.031 1.00 77.56 254 GLY A N 1
ATOM 1889 C CA . GLY A 1 254 ? -5.860 -1.259 9.704 1.00 77.56 254 GLY A CA 1
ATOM 1890 C C . GLY A 1 254 ? -4.786 -0.279 10.184 1.00 77.56 254 GLY A C 1
ATOM 1891 O O . GLY A 1 254 ? -4.930 0.914 9.928 1.00 77.56 254 GLY A O 1
ATOM 1892 N N . THR A 1 255 ? -3.719 -0.744 10.839 1.00 84.38 255 THR A N 1
ATOM 1893 C CA . THR A 1 255 ? -2.581 0.095 11.229 1.00 84.38 255 THR A CA 1
ATOM 1894 C C . THR A 1 255 ? -1.899 0.668 9.991 1.00 84.38 255 THR A C 1
ATOM 1896 O O . THR A 1 255 ? -1.631 -0.035 9.020 1.00 84.38 255 THR A O 1
ATOM 1899 N N . ILE A 1 256 ? -1.610 1.965 10.019 1.00 96.00 256 ILE A N 1
ATOM 1900 C CA . ILE A 1 256 ? -0.955 2.689 8.937 1.00 96.00 256 ILE A CA 1
ATOM 1901 C C . ILE A 1 256 ? 0.520 2.860 9.280 1.00 96.00 256 ILE A C 1
ATOM 1903 O O . ILE A 1 256 ? 0.871 3.505 10.269 1.00 96.00 256 ILE A O 1
ATOM 1907 N N . TYR A 1 257 ? 1.383 2.323 8.428 1.00 97.81 257 TYR A N 1
ATOM 1908 C CA . TYR A 1 257 ? 2.821 2.505 8.494 1.00 97.81 257 TYR A CA 1
ATOM 1909 C C . TYR A 1 257 ? 3.253 3.616 7.549 1.00 97.81 257 TYR A C 1
ATOM 1911 O O . TYR A 1 257 ? 2.907 3.617 6.367 1.00 97.81 257 TYR A O 1
ATOM 1919 N N . LEU A 1 258 ? 4.021 4.565 8.074 1.00 97.25 258 LEU A N 1
ATOM 1920 C CA . LEU A 1 258 ? 4.480 5.727 7.324 1.00 97.25 258 LEU A CA 1
ATOM 1921 C C . LEU A 1 258 ? 5.965 5.962 7.556 1.00 97.25 258 LEU A C 1
ATOM 1923 O O . LEU A 1 258 ? 6.416 6.081 8.694 1.00 97.25 258 LEU A O 1
ATOM 1927 N N . ALA A 1 259 ? 6.708 6.098 6.466 1.00 93.38 259 ALA A N 1
ATOM 1928 C CA . ALA A 1 259 ? 8.119 6.435 6.489 1.00 93.38 259 ALA A CA 1
ATOM 1929 C C . ALA A 1 259 ? 8.323 7.945 6.262 1.00 93.38 259 ALA A C 1
ATOM 1931 O O . ALA A 1 259 ? 7.751 8.536 5.355 1.00 93.38 259 ALA A O 1
ATOM 1932 N N . SER A 1 260 ? 9.137 8.600 7.080 1.00 90.25 260 SER A N 1
ATOM 1933 C CA . SER A 1 260 ? 9.472 10.024 6.940 1.00 90.25 260 SER A CA 1
ATOM 1934 C C . SER A 1 260 ? 10.916 10.248 7.399 1.00 90.25 260 SER A C 1
ATOM 1936 O O . SER A 1 260 ? 11.655 9.299 7.662 1.00 90.25 260 SER A O 1
ATOM 1938 N N . SER A 1 261 ? 11.334 11.506 7.508 1.00 87.62 261 SER A N 1
ATOM 1939 C CA . SER A 1 261 ? 12.593 11.895 8.137 1.00 87.62 261 SER A CA 1
ATOM 1940 C C . SER A 1 261 ? 12.389 12.883 9.288 1.00 87.62 261 SER A C 1
ATOM 1942 O O . SER A 1 261 ? 11.364 13.560 9.379 1.00 87.62 261 SER A O 1
ATOM 1944 N N . ILE A 1 262 ? 13.380 12.995 10.167 1.00 86.19 262 ILE A N 1
ATOM 1945 C CA . ILE A 1 262 ? 13.514 14.049 11.183 1.00 86.19 262 ILE A CA 1
ATOM 1946 C C . ILE A 1 262 ? 14.905 14.674 11.100 1.00 86.19 262 ILE A C 1
ATOM 1948 O O . ILE A 1 262 ? 15.843 14.025 10.661 1.00 86.19 262 ILE A O 1
ATOM 1952 N N . GLN A 1 263 ? 15.074 15.923 11.532 1.00 83.25 263 GLN A N 1
ATOM 1953 C CA . GLN A 1 263 ? 16.408 16.526 11.619 1.00 83.25 263 GLN A CA 1
ATOM 1954 C C . GLN A 1 263 ? 17.076 16.153 12.942 1.00 83.25 263 GLN A C 1
ATOM 1956 O O . GLN A 1 263 ? 16.527 16.410 14.015 1.00 83.25 263 GLN A O 1
ATOM 1961 N N . ASN A 1 264 ? 18.281 15.596 12.873 1.00 78.69 264 ASN A N 1
ATOM 1962 C CA . ASN A 1 264 ? 19.075 15.303 14.058 1.00 78.69 264 ASN A CA 1
ATOM 1963 C C . ASN A 1 264 ? 19.817 16.535 14.592 1.00 78.69 264 ASN A C 1
ATOM 1965 O O . ASN A 1 264 ? 19.770 17.626 14.021 1.00 78.69 264 ASN A O 1
ATOM 1969 N N . SER A 1 265 ? 20.550 16.366 15.695 1.00 79.56 265 SER A N 1
ATOM 1970 C CA . SER A 1 265 ? 21.295 17.454 16.354 1.00 79.56 265 SER A CA 1
ATOM 1971 C C . SER A 1 265 ? 22.368 18.112 15.474 1.00 79.56 265 SER A C 1
ATOM 1973 O O . SER A 1 265 ? 22.793 19.230 15.762 1.00 79.56 265 SER A O 1
ATOM 1975 N N . SER A 1 266 ? 22.793 17.439 14.401 1.00 78.12 266 SER A N 1
ATOM 1976 C CA . SER A 1 266 ? 23.737 17.956 13.404 1.00 78.12 266 SER A CA 1
ATOM 1977 C C . SER A 1 266 ? 23.043 18.574 12.182 1.00 78.12 266 SER A C 1
ATOM 1979 O O . SER A 1 266 ? 23.728 18.991 11.250 1.00 78.12 266 SER A O 1
ATOM 1981 N N . GLY A 1 267 ? 21.706 18.621 12.165 1.00 76.38 267 GLY A N 1
ATOM 1982 C CA . GLY A 1 267 ? 20.897 19.117 11.051 1.00 76.38 267 GLY A CA 1
ATOM 1983 C C . GLY A 1 267 ? 20.801 18.157 9.861 1.00 76.38 267 GLY A C 1
ATOM 1984 O O . GLY A 1 267 ? 20.370 18.577 8.790 1.00 76.38 267 GLY A O 1
ATOM 1985 N N . ARG A 1 268 ? 21.216 16.891 10.012 1.00 77.06 268 ARG A N 1
ATOM 1986 C CA . ARG A 1 268 ? 21.058 15.866 8.966 1.00 77.06 268 ARG A CA 1
ATOM 1987 C C . ARG A 1 268 ? 19.709 15.160 9.114 1.00 77.06 268 ARG A C 1
ATOM 1989 O O . ARG A 1 268 ? 19.274 14.983 10.254 1.00 77.06 268 ARG A O 1
ATOM 1996 N N . PRO A 1 269 ? 19.053 14.767 8.008 1.00 77.38 269 PRO A N 1
ATOM 1997 C CA . PRO A 1 269 ? 17.855 13.947 8.093 1.00 77.38 269 PRO A CA 1
ATOM 1998 C C . PRO A 1 269 ? 18.205 12.548 8.619 1.00 77.38 269 PRO A C 1
ATOM 2000 O O . PRO A 1 269 ? 19.212 11.981 8.207 1.00 77.38 269 PRO A O 1
ATOM 2003 N N . GLU A 1 270 ? 17.373 12.033 9.521 1.00 85.00 270 GLU A N 1
ATOM 2004 C CA . GLU A 1 270 ? 17.341 10.658 10.023 1.00 85.00 270 GLU A CA 1
ATOM 2005 C C . GLU A 1 270 ? 15.994 10.036 9.662 1.00 85.00 270 GLU A C 1
ATOM 2007 O O . GLU A 1 270 ? 14.949 10.665 9.852 1.00 85.00 270 GLU A O 1
ATOM 2012 N N . GLY A 1 271 ? 16.011 8.795 9.181 1.00 87.38 271 GLY A N 1
ATOM 2013 C CA . GLY A 1 271 ? 14.799 8.051 8.867 1.00 87.38 271 GLY A CA 1
ATOM 2014 C C . GLY A 1 271 ? 13.954 7.772 10.111 1.00 87.38 271 GLY A C 1
ATOM 2015 O O . GLY A 1 271 ? 14.477 7.380 11.155 1.00 87.38 271 GLY A O 1
ATOM 2016 N N . ILE A 1 272 ? 12.639 7.940 10.005 1.00 91.12 272 ILE A N 1
ATOM 2017 C CA . ILE A 1 272 ? 11.683 7.575 11.052 1.00 91.12 272 ILE A CA 1
ATOM 2018 C C . ILE A 1 272 ? 10.521 6.786 10.451 1.00 91.12 272 ILE A C 1
ATOM 2020 O O . ILE A 1 272 ? 9.931 7.194 9.450 1.00 91.12 272 ILE A O 1
ATOM 2024 N N . LEU A 1 273 ? 10.195 5.655 11.071 1.00 95.50 273 LEU A N 1
ATOM 2025 C CA . LEU A 1 273 ? 9.029 4.849 10.729 1.00 95.50 273 LEU A CA 1
ATOM 2026 C C . LEU A 1 273 ? 7.972 5.028 11.818 1.00 95.50 273 LEU A C 1
ATOM 2028 O O . LEU A 1 273 ? 8.265 4.855 13.001 1.00 95.50 273 LEU A O 1
ATOM 2032 N N . TYR A 1 274 ? 6.754 5.368 11.418 1.00 97.19 274 TYR A N 1
ATOM 2033 C CA . TYR A 1 274 ? 5.593 5.500 12.292 1.00 97.19 274 TYR A CA 1
ATOM 2034 C C . TYR A 1 274 ? 4.649 4.318 12.095 1.00 97.19 274 TYR A C 1
ATOM 2036 O O . TYR A 1 274 ? 4.440 3.902 10.958 1.00 97.19 274 TYR A O 1
ATOM 2044 N N . ALA A 1 275 ? 4.024 3.863 13.179 1.00 95.50 275 ALA A N 1
ATOM 2045 C CA . ALA A 1 275 ? 2.768 3.124 13.148 1.00 95.50 275 ALA A CA 1
ATOM 2046 C C . ALA A 1 275 ? 1.659 4.002 13.720 1.00 95.50 275 ALA A C 1
ATOM 2048 O O . ALA A 1 275 ? 1.808 4.619 14.780 1.00 95.50 275 ALA A O 1
ATOM 2049 N N . ILE A 1 276 ? 0.553 4.086 12.996 1.00 92.62 276 ILE A N 1
ATOM 2050 C CA . ILE A 1 276 ? -0.534 5.027 13.239 1.00 92.62 276 ILE A CA 1
ATOM 2051 C C . ILE A 1 276 ? -1.837 4.231 13.241 1.00 92.62 276 ILE A C 1
ATOM 2053 O O . ILE A 1 276 ? -2.063 3.408 12.360 1.00 92.62 276 ILE A O 1
ATOM 2057 N N . SER A 1 277 ? -2.700 4.459 14.223 1.00 81.56 277 SER A N 1
ATOM 2058 C CA . SER A 1 277 ? -4.007 3.811 14.280 1.00 81.56 277 SER A CA 1
ATOM 2059 C C . SER A 1 277 ? -4.929 4.318 13.161 1.00 81.56 277 SER A C 1
ATOM 2061 O O . SER A 1 277 ? -4.732 5.429 12.657 1.00 81.56 277 SER A O 1
ATOM 2063 N N . PRO A 1 278 ? -6.005 3.587 12.819 1.00 76.94 278 PRO A N 1
ATOM 2064 C CA . PRO A 1 278 ? -7.033 4.072 11.893 1.00 76.94 278 PRO A CA 1
ATOM 2065 C C . PRO A 1 278 ? -7.615 5.449 12.255 1.00 76.94 278 PRO A C 1
ATOM 2067 O O . PRO A 1 278 ? -8.010 6.203 11.367 1.00 76.94 278 PRO A O 1
ATOM 2070 N N . ALA A 1 279 ? -7.619 5.798 13.547 1.00 75.12 279 ALA A N 1
ATOM 2071 C CA . ALA A 1 279 ? -8.073 7.084 14.079 1.00 75.12 279 ALA A CA 1
ATOM 2072 C C . ALA A 1 279 ? -7.024 8.216 13.981 1.00 75.12 279 ALA A C 1
ATOM 2074 O O . ALA A 1 279 ? -7.289 9.344 14.389 1.00 75.12 279 ALA A O 1
ATOM 2075 N N . GLY A 1 280 ? -5.823 7.938 13.463 1.00 78.56 280 GLY A N 1
ATOM 2076 C CA . GLY A 1 280 ? -4.764 8.934 13.281 1.00 78.56 280 GLY A CA 1
ATOM 2077 C C . GLY A 1 280 ? -3.862 9.142 14.499 1.00 78.56 280 GLY A C 1
ATOM 2078 O O . GLY A 1 280 ? -3.085 10.098 14.526 1.00 78.56 280 GLY A O 1
ATOM 2079 N N . ARG A 1 281 ? -3.925 8.263 15.510 1.00 82.88 281 ARG A N 1
ATOM 2080 C CA . ARG A 1 281 ? -3.037 8.316 16.683 1.00 82.88 281 ARG A CA 1
ATOM 2081 C C . ARG A 1 281 ? -1.751 7.550 16.401 1.00 82.88 281 ARG A C 1
ATOM 2083 O O . ARG A 1 281 ? -1.803 6.388 16.023 1.00 82.88 281 ARG A O 1
ATOM 2090 N N . VAL A 1 282 ? -0.595 8.158 16.656 1.00 90.62 282 VAL A N 1
ATOM 2091 C CA . VAL A 1 282 ? 0.686 7.434 16.625 1.00 90.62 282 VAL A CA 1
ATOM 2092 C C . VAL A 1 282 ? 0.684 6.376 17.732 1.00 90.62 282 VAL A C 1
ATOM 2094 O O . VAL A 1 282 ? 0.588 6.721 18.908 1.00 90.62 282 VAL A O 1
ATOM 2097 N N . ILE A 1 283 ? 0.779 5.104 17.346 1.00 86.56 283 ILE A N 1
ATOM 2098 C CA . ILE A 1 283 ? 0.913 3.957 18.253 1.00 86.56 283 ILE A CA 1
ATOM 2099 C C . ILE A 1 283 ? 2.362 3.895 18.732 1.00 86.56 283 ILE A C 1
ATOM 2101 O O . ILE A 1 283 ? 2.645 3.941 19.926 1.00 86.56 283 ILE A O 1
ATOM 2105 N N . TRP A 1 284 ? 3.289 3.871 17.775 1.00 94.00 284 TRP A N 1
ATOM 2106 C CA . TRP A 1 284 ? 4.721 3.934 18.017 1.00 94.00 284 TRP A CA 1
ATOM 2107 C C . TRP A 1 284 ? 5.431 4.631 16.858 1.00 94.00 284 TRP A C 1
ATOM 2109 O O . TRP A 1 284 ? 4.895 4.803 15.763 1.00 94.00 284 TRP A O 1
ATOM 2119 N N . ASN A 1 285 ? 6.663 5.059 17.108 1.00 95.12 285 ASN A N 1
ATOM 2120 C CA . ASN A 1 285 ? 7.595 5.458 16.065 1.00 95.12 285 ASN A CA 1
ATOM 2121 C C . ASN A 1 285 ? 9.000 4.990 16.436 1.00 95.12 285 ASN A C 1
ATOM 2123 O O . ASN A 1 285 ? 9.351 4.943 17.615 1.00 95.12 285 ASN A O 1
ATOM 2127 N N . VAL A 1 286 ? 9.790 4.642 15.426 1.00 93.25 286 VAL A N 1
ATOM 2128 C CA . VAL A 1 286 ? 11.181 4.228 15.591 1.00 93.25 286 VAL A CA 1
ATOM 2129 C C . VAL A 1 286 ? 12.068 5.065 14.681 1.00 93.25 286 VAL A C 1
ATOM 2131 O O . VAL A 1 286 ? 11.899 5.091 13.461 1.00 93.25 286 VAL A O 1
ATOM 2134 N N . THR A 1 287 ? 13.023 5.771 15.284 1.00 90.62 287 THR A N 1
ATOM 2135 C CA . THR A 1 287 ? 14.082 6.457 14.542 1.00 90.62 287 THR A CA 1
ATOM 2136 C C . THR A 1 287 ? 15.137 5.439 14.137 1.00 90.62 287 THR A C 1
ATOM 2138 O O . THR A 1 287 ? 15.782 4.810 14.978 1.00 90.62 287 THR A O 1
ATOM 2141 N N . LEU A 1 288 ? 15.342 5.306 12.836 1.00 84.38 288 LEU A N 1
ATOM 2142 C CA . LEU A 1 288 ? 16.318 4.419 12.228 1.00 84.38 288 LEU A CA 1
ATOM 2143 C C . LEU A 1 288 ? 17.556 5.247 11.879 1.00 84.38 288 LEU A C 1
ATOM 2145 O O . LEU A 1 288 ? 17.820 5.537 10.718 1.00 84.38 288 LEU A O 1
ATOM 2149 N N . ALA A 1 289 ? 18.317 5.660 12.894 1.00 73.62 289 ALA A N 1
ATOM 2150 C CA . ALA A 1 289 ? 19.472 6.539 12.700 1.00 73.62 289 ALA A CA 1
ATOM 2151 C C . ALA A 1 289 ? 20.557 5.875 11.831 1.00 73.62 289 ALA A C 1
ATOM 2153 O O . ALA A 1 289 ? 20.962 4.738 12.108 1.00 73.62 289 ALA A O 1
ATOM 2154 N N . ASN A 1 290 ? 21.051 6.576 10.806 1.00 68.56 290 ASN A N 1
ATOM 2155 C CA . ASN A 1 290 ? 22.288 6.239 10.107 1.00 68.56 290 ASN A CA 1
ATOM 2156 C C . ASN A 1 290 ? 23.365 7.295 10.407 1.00 68.56 290 ASN A C 1
ATOM 2158 O O . ASN A 1 290 ? 23.092 8.469 10.642 1.00 68.56 290 ASN A O 1
ATOM 2162 N N . PHE A 1 291 ? 24.627 6.871 10.410 1.00 59.09 291 PHE A N 1
ATOM 2163 C CA . PHE A 1 291 ? 25.776 7.760 10.602 1.00 59.09 291 PHE A CA 1
ATOM 2164 C C . PHE A 1 291 ? 26.476 8.108 9.275 1.00 59.09 291 PHE A C 1
ATOM 2166 O O . PHE A 1 291 ? 27.516 8.771 9.292 1.00 59.09 291 PHE A O 1
ATOM 2173 N N . GLN A 1 292 ? 25.938 7.656 8.136 1.00 58.25 292 GLN A N 1
ATOM 2174 C CA . GLN A 1 292 ? 26.482 7.853 6.792 1.00 58.25 292 GLN A CA 1
ATOM 2175 C C . GLN A 1 292 ? 25.382 8.381 5.854 1.00 58.25 292 GLN A C 1
ATOM 2177 O O . GLN A 1 292 ? 24.471 7.640 5.521 1.00 58.25 292 GLN A O 1
ATOM 2182 N N . GLY A 1 293 ? 25.496 9.631 5.387 1.00 57.09 293 GLY A N 1
ATOM 2183 C CA . GLY A 1 293 ? 24.673 10.147 4.277 1.00 57.09 293 GLY A CA 1
ATOM 2184 C C . GLY A 1 293 ? 23.469 11.022 4.652 1.00 57.09 293 GLY A C 1
ATOM 2185 O O . GLY A 1 293 ? 23.462 11.675 5.702 1.00 57.09 293 GLY A O 1
ATOM 2186 N N . TYR A 1 294 ? 22.534 11.121 3.700 1.00 58.44 294 TYR A N 1
ATOM 2187 C CA . TYR A 1 294 ? 21.210 11.734 3.822 1.00 58.44 294 TYR A CA 1
ATOM 2188 C C . TYR A 1 294 ? 20.191 10.601 3.985 1.00 58.44 294 TYR A C 1
ATOM 2190 O O . TYR A 1 294 ? 20.062 9.796 3.072 1.00 58.44 294 TYR A O 1
ATOM 2198 N N . ASP A 1 295 ? 19.466 10.539 5.104 1.00 64.50 295 ASP A N 1
ATOM 2199 C CA . ASP A 1 295 ? 18.545 9.429 5.362 1.00 64.50 295 ASP A CA 1
ATOM 2200 C C . ASP A 1 295 ? 17.105 9.799 4.997 1.00 64.50 295 ASP A C 1
ATOM 2202 O O . ASP A 1 295 ? 16.389 10.461 5.756 1.00 64.50 295 ASP A O 1
ATOM 2206 N N . SER A 1 296 ? 16.669 9.325 3.835 1.00 72.69 296 SER A N 1
ATOM 2207 C CA . SER A 1 296 ? 15.256 9.225 3.486 1.00 72.69 296 SER A CA 1
ATOM 2208 C C . SER A 1 296 ? 14.898 7.749 3.399 1.00 72.69 296 SER A C 1
ATOM 2210 O O . SER A 1 296 ? 15.513 7.008 2.636 1.00 72.69 296 SER A O 1
ATOM 2212 N N . LEU A 1 297 ? 13.942 7.328 4.227 1.00 85.44 297 LEU A N 1
ATOM 2213 C CA . LEU A 1 297 ? 13.377 5.987 4.143 1.00 85.44 297 LEU A CA 1
ATOM 2214 C C . LEU A 1 297 ? 12.538 5.855 2.864 1.00 85.44 297 LEU A C 1
ATOM 2216 O O . LEU A 1 297 ? 11.824 6.795 2.505 1.00 85.44 297 LEU A O 1
ATOM 2220 N N . SER A 1 298 ? 12.567 4.683 2.238 1.00 89.88 298 SER A N 1
ATOM 2221 C CA . SER A 1 298 ? 11.645 4.307 1.168 1.00 89.88 298 SER A CA 1
ATOM 2222 C C . SER A 1 298 ? 10.280 3.897 1.729 1.00 89.88 298 SER A C 1
ATOM 2224 O O . SER A 1 298 ? 10.131 3.635 2.932 1.00 89.88 298 SER A O 1
ATOM 2226 N N . SER A 1 299 ? 9.254 3.858 0.873 1.00 93.62 299 SER A N 1
ATOM 2227 C CA . SER A 1 299 ? 7.894 3.535 1.322 1.00 93.62 299 SER A CA 1
ATOM 2228 C C . SER A 1 299 ? 7.841 2.126 1.942 1.00 93.62 299 SER A C 1
ATOM 2230 O O . SER A 1 299 ? 8.442 1.197 1.390 1.00 93.62 299 SER A O 1
ATOM 2232 N N . PRO A 1 300 ? 7.170 1.943 3.093 1.00 95.88 300 PRO A N 1
ATOM 2233 C CA . PRO A 1 300 ? 7.128 0.662 3.782 1.00 95.88 300 PRO A CA 1
ATOM 2234 C C . PRO A 1 300 ? 6.370 -0.395 2.975 1.00 95.88 300 PRO A C 1
ATOM 2236 O O . PRO A 1 300 ? 5.376 -0.106 2.315 1.00 95.88 300 PRO A O 1
ATOM 2239 N N . THR A 1 301 ? 6.820 -1.642 3.067 1.00 96.62 301 THR A N 1
ATOM 2240 C CA . THR A 1 301 ? 6.152 -2.823 2.506 1.00 96.62 301 THR A CA 1
ATOM 2241 C C . THR A 1 301 ? 5.899 -3.829 3.616 1.00 96.62 301 THR A C 1
ATOM 2243 O O . THR A 1 301 ? 6.793 -4.103 4.414 1.00 96.62 301 THR A O 1
ATOM 2246 N N . ILE A 1 302 ? 4.686 -4.373 3.693 1.00 94.94 302 ILE A N 1
ATOM 2247 C CA . ILE A 1 302 ? 4.277 -5.262 4.787 1.00 94.94 302 ILE A CA 1
ATOM 2248 C C . ILE A 1 302 ? 4.286 -6.704 4.279 1.00 94.94 302 ILE A C 1
ATOM 2250 O O . ILE A 1 302 ? 3.561 -7.043 3.345 1.00 94.94 302 ILE A O 1
ATOM 2254 N N . GLY A 1 303 ? 5.111 -7.554 4.888 1.00 86.06 303 GLY A N 1
ATOM 2255 C CA . GLY A 1 303 ? 5.123 -8.990 4.626 1.00 86.06 303 GLY A CA 1
ATOM 2256 C C . GLY A 1 303 ? 3.862 -9.683 5.146 1.00 86.06 303 GLY A C 1
ATOM 2257 O O . GLY A 1 303 ? 3.146 -9.165 5.999 1.00 86.06 303 GLY A O 1
ATOM 2258 N N . SER A 1 304 ? 3.599 -10.903 4.677 1.00 80.75 304 SER A N 1
ATOM 2259 C CA . SER A 1 304 ? 2.430 -11.687 5.110 1.00 80.75 304 SER A CA 1
ATOM 2260 C C . SER A 1 304 ? 2.431 -12.049 6.601 1.00 80.75 304 SER A C 1
ATOM 2262 O O . SER A 1 304 ? 1.393 -12.431 7.128 1.00 80.75 304 SER A O 1
ATOM 2264 N N . ASP A 1 305 ? 3.587 -11.967 7.266 1.00 78.62 305 ASP A N 1
ATOM 2265 C CA . ASP A 1 305 ? 3.744 -12.165 8.712 1.00 78.62 305 ASP A CA 1
ATOM 2266 C C . ASP A 1 305 ? 3.605 -10.857 9.521 1.00 78.62 305 ASP A C 1
ATOM 2268 O O . ASP A 1 305 ? 3.855 -10.850 10.723 1.00 78.62 305 ASP A O 1
ATOM 2272 N N . GLY A 1 306 ? 3.239 -9.748 8.866 1.00 86.69 306 GLY A N 1
ATOM 2273 C CA . GLY A 1 306 ? 3.121 -8.419 9.466 1.00 86.69 306 GLY A CA 1
ATOM 2274 C C . GLY A 1 306 ? 4.437 -7.638 9.547 1.00 86.69 306 GLY A C 1
ATOM 2275 O O . GLY A 1 306 ? 4.422 -6.471 9.927 1.00 86.69 3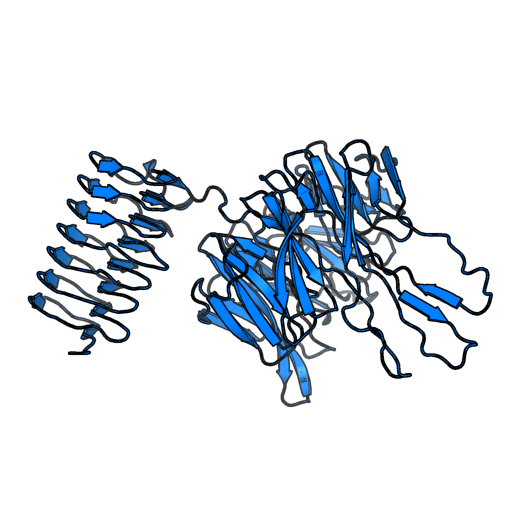06 GLY A O 1
ATOM 2276 N N . THR A 1 307 ? 5.578 -8.228 9.180 1.00 92.19 307 THR A N 1
ATOM 2277 C CA . THR A 1 307 ? 6.870 -7.525 9.218 1.00 92.19 307 THR A CA 1
ATOM 2278 C C . THR A 1 307 ? 6.883 -6.348 8.260 1.00 92.19 307 THR A C 1
ATOM 2280 O O . THR A 1 307 ? 6.502 -6.477 7.097 1.00 92.19 307 THR A O 1
ATOM 2283 N N . ILE A 1 308 ? 7.387 -5.212 8.731 1.00 97.31 308 ILE A N 1
ATOM 2284 C CA . ILE A 1 308 ? 7.502 -3.990 7.951 1.00 97.31 308 ILE A CA 1
ATOM 2285 C C . ILE A 1 308 ? 8.920 -3.885 7.408 1.00 97.31 308 ILE A C 1
ATOM 2287 O O . ILE A 1 308 ? 9.888 -3.814 8.170 1.00 97.31 308 ILE A O 1
ATOM 2291 N N . TYR A 1 309 ? 9.031 -3.854 6.086 1.00 96.06 309 TYR A N 1
ATOM 2292 C CA . TYR A 1 309 ? 10.275 -3.670 5.359 1.00 96.06 309 TYR A CA 1
ATOM 2293 C C . TYR A 1 309 ? 10.356 -2.252 4.806 1.00 96.06 309 TYR A C 1
ATOM 2295 O O . TYR A 1 309 ? 9.419 -1.752 4.191 1.00 96.06 309 TYR A O 1
ATOM 2303 N N . THR A 1 310 ? 11.492 -1.605 5.006 1.00 93.06 310 THR A N 1
ATOM 2304 C CA . THR A 1 310 ? 11.831 -0.313 4.400 1.00 93.06 310 THR A CA 1
ATOM 2305 C C . THR A 1 310 ? 13.318 -0.320 4.075 1.00 93.06 310 THR A C 1
ATOM 2307 O O . THR A 1 310 ? 14.064 -1.182 4.551 1.00 93.06 310 THR A O 1
ATOM 2310 N N . SER A 1 311 ? 13.761 0.609 3.245 1.00 88.06 311 SER A N 1
ATOM 2311 C CA . SER A 1 311 ? 15.179 0.816 2.983 1.00 88.06 311 SER A CA 1
ATOM 2312 C C . SER A 1 311 ? 15.530 2.289 3.095 1.00 88.06 311 SER A C 1
ATOM 2314 O O . SER A 1 311 ? 14.646 3.126 3.241 1.00 88.06 311 SER A O 1
ATOM 2316 N N . ASP A 1 312 ? 16.816 2.613 3.072 1.00 79.94 312 ASP A N 1
ATOM 2317 C CA . ASP A 1 312 ? 17.267 3.997 3.033 1.00 79.94 312 ASP A CA 1
ATOM 2318 C C . ASP A 1 312 ? 18.453 4.223 2.099 1.00 79.94 312 ASP A C 1
ATOM 2320 O O . ASP A 1 312 ? 19.226 3.319 1.765 1.00 79.94 312 ASP A O 1
ATOM 2324 N N . VAL A 1 313 ? 18.607 5.493 1.729 1.00 70.69 313 VAL A N 1
ATOM 2325 C CA . VAL A 1 313 ? 19.725 6.033 0.941 1.00 70.69 313 VAL A CA 1
ATOM 2326 C C . VAL A 1 313 ? 21.073 5.849 1.659 1.00 70.69 313 VAL A C 1
ATOM 2328 O O . VAL A 1 313 ? 22.123 5.801 1.032 1.00 70.69 313 VAL A O 1
ATOM 2331 N N . GLY A 1 314 ? 21.073 5.616 2.973 1.00 69.62 314 GLY A N 1
ATOM 2332 C CA . GLY A 1 314 ? 22.260 5.247 3.745 1.00 69.62 314 GLY A CA 1
ATOM 2333 C C . GLY A 1 314 ? 22.705 3.777 3.581 1.00 69.62 314 GLY A C 1
ATOM 2334 O O . GLY A 1 314 ? 23.480 3.254 4.398 1.00 69.62 314 GLY A O 1
ATOM 2335 N N . PHE A 1 315 ? 22.248 3.128 2.505 1.00 79.06 315 PHE A N 1
ATOM 2336 C CA . PHE A 1 315 ? 22.595 1.785 2.047 1.00 79.06 315 PHE A CA 1
ATOM 2337 C C . PHE A 1 315 ? 22.118 0.661 2.972 1.00 79.06 315 PHE A C 1
ATOM 2339 O O . PHE A 1 315 ? 22.865 -0.294 3.237 1.00 79.06 315 PHE A O 1
ATOM 2346 N N . ARG A 1 316 ? 20.897 0.778 3.504 1.00 85.25 316 ARG A N 1
ATOM 2347 C CA . ARG A 1 316 ? 20.317 -0.235 4.393 1.00 85.25 316 ARG A CA 1
ATOM 2348 C C . ARG A 1 316 ? 18.972 -0.726 3.898 1.00 85.25 316 ARG A C 1
ATOM 2350 O O . ARG A 1 316 ? 18.156 0.053 3.428 1.00 85.25 316 ARG A O 1
ATOM 2357 N N . THR A 1 317 ? 18.722 -2.007 4.132 1.00 89.62 317 THR A N 1
ATOM 2358 C CA . THR A 1 317 ? 17.382 -2.594 4.160 1.00 89.62 317 THR A CA 1
ATOM 2359 C C . THR A 1 317 ? 17.088 -3.015 5.590 1.00 89.62 317 THR A C 1
ATOM 2361 O O . THR A 1 317 ? 17.948 -3.574 6.279 1.00 89.62 317 THR A O 1
ATOM 2364 N N . ILE A 1 318 ? 15.889 -2.702 6.061 1.00 92.75 318 ILE A N 1
ATOM 2365 C CA . ILE A 1 318 ? 15.519 -2.756 7.470 1.00 92.75 318 ILE A CA 1
ATOM 2366 C C . ILE A 1 318 ? 14.209 -3.523 7.598 1.00 92.75 318 ILE A C 1
ATOM 2368 O O . ILE A 1 318 ? 13.265 -3.266 6.853 1.00 92.75 318 ILE A O 1
ATOM 2372 N N . ALA A 1 319 ? 14.156 -4.431 8.569 1.00 95.88 319 ALA A N 1
ATOM 2373 C CA . ALA A 1 319 ? 12.934 -5.106 8.977 1.00 95.88 319 ALA A CA 1
ATOM 2374 C C . ALA A 1 319 ? 12.565 -4.710 10.407 1.00 95.88 319 ALA A C 1
ATOM 2376 O O . ALA A 1 319 ? 13.397 -4.767 11.319 1.00 95.88 319 ALA A O 1
ATOM 2377 N N . VAL A 1 320 ? 11.304 -4.345 10.601 1.00 96.94 320 VAL A N 1
ATOM 2378 C CA . VAL A 1 320 ? 10.723 -3.941 11.884 1.00 96.94 320 VAL A CA 1
ATOM 2379 C C . VAL A 1 320 ? 9.513 -4.830 12.161 1.00 96.94 320 VAL A C 1
ATOM 2381 O O . VAL A 1 320 ? 8.730 -5.120 11.258 1.00 96.94 320 VAL A O 1
ATOM 2384 N N . ASN A 1 321 ? 9.378 -5.302 13.395 1.00 92.44 321 ASN A N 1
ATOM 2385 C CA . ASN A 1 321 ? 8.214 -6.069 13.829 1.00 92.44 321 ASN A CA 1
ATOM 2386 C C . ASN A 1 321 ? 6.974 -5.154 13.951 1.00 92.44 321 ASN A C 1
ATOM 2388 O O . ASN A 1 321 ? 7.128 -3.943 14.139 1.00 92.44 321 ASN A O 1
ATOM 2392 N N . PRO A 1 322 ? 5.745 -5.704 13.916 1.00 87.38 322 PRO A N 1
ATOM 2393 C CA . PRO A 1 322 ? 4.511 -4.928 14.099 1.00 87.38 322 PRO A CA 1
ATOM 2394 C C . PRO A 1 322 ? 4.458 -4.079 15.379 1.00 87.38 322 PRO A C 1
ATOM 2396 O O . PRO A 1 322 ? 3.806 -3.038 15.398 1.00 87.38 322 PRO A O 1
ATOM 2399 N N . ASP A 1 323 ? 5.169 -4.492 16.432 1.00 85.25 323 ASP A N 1
ATOM 2400 C CA . ASP A 1 323 ? 5.273 -3.791 17.720 1.00 85.25 323 ASP A CA 1
ATOM 2401 C C . ASP A 1 323 ? 6.302 -2.638 17.730 1.00 85.25 323 ASP A C 1
ATOM 2403 O O . ASP A 1 323 ? 6.507 -1.987 18.755 1.00 85.25 323 ASP A O 1
ATOM 2407 N N . GLY A 1 324 ? 6.968 -2.383 16.599 1.00 90.88 324 GLY A N 1
ATOM 2408 C CA . GLY A 1 324 ? 7.977 -1.336 16.443 1.00 90.88 324 GLY A CA 1
ATOM 2409 C C . GLY A 1 324 ? 9.391 -1.755 16.842 1.00 90.88 324 GLY A C 1
ATOM 2410 O O . GLY A 1 324 ? 10.323 -0.952 16.729 1.00 90.88 324 GLY A O 1
ATOM 2411 N N . THR A 1 325 ? 9.599 -2.998 17.288 1.00 94.19 325 THR A N 1
ATOM 2412 C CA . THR A 1 325 ? 10.939 -3.500 17.604 1.00 94.19 325 THR A CA 1
ATOM 2413 C C . THR A 1 325 ? 11.719 -3.842 16.336 1.00 94.19 325 THR A C 1
ATOM 2415 O O . THR A 1 325 ? 11.204 -4.410 15.374 1.00 94.19 325 THR A O 1
ATOM 2418 N N . LEU A 1 326 ? 13.004 -3.489 16.320 1.00 94.38 326 LEU A N 1
ATOM 2419 C CA . LEU A 1 326 ? 13.889 -3.780 15.196 1.00 94.38 326 LEU A CA 1
ATOM 2420 C C . LEU A 1 326 ? 14.111 -5.295 15.071 1.00 94.38 326 LEU A C 1
ATOM 2422 O O . LEU A 1 326 ? 14.616 -5.920 16.005 1.00 94.38 326 LEU A O 1
ATOM 2426 N N . ARG A 1 327 ? 13.794 -5.872 13.907 1.00 94.12 327 ARG A N 1
ATOM 2427 C CA . ARG A 1 327 ? 14.007 -7.297 13.621 1.00 94.12 327 ARG A CA 1
ATOM 2428 C C . ARG A 1 327 ? 15.425 -7.544 13.118 1.00 94.12 327 ARG A C 1
ATOM 2430 O O . ARG A 1 327 ? 16.139 -8.376 13.673 1.00 94.12 327 ARG A O 1
ATOM 2437 N N . TRP A 1 328 ? 15.846 -6.803 12.095 1.00 94.31 328 TRP A N 1
ATOM 2438 C CA . TRP A 1 328 ? 17.217 -6.819 11.582 1.00 94.31 328 TRP A CA 1
ATOM 2439 C C . TRP A 1 328 ? 17.505 -5.602 10.695 1.00 94.31 328 TRP A C 1
ATOM 2441 O O . TRP A 1 328 ? 16.601 -4.915 10.223 1.00 94.31 328 TRP A O 1
ATOM 2451 N N . VAL A 1 329 ? 18.796 -5.354 10.464 1.00 90.75 329 VAL A N 1
ATOM 2452 C CA . VAL A 1 329 ? 19.314 -4.348 9.528 1.00 90.75 329 VAL A CA 1
ATOM 2453 C C . VAL A 1 329 ? 20.374 -5.013 8.667 1.00 90.75 329 VAL A C 1
ATOM 2455 O O . VAL A 1 329 ? 21.300 -5.632 9.196 1.00 90.75 329 VAL A O 1
ATOM 2458 N N . LEU A 1 330 ? 20.258 -4.861 7.353 1.00 87.75 330 LEU A N 1
ATOM 2459 C CA . LEU A 1 330 ? 21.226 -5.354 6.385 1.00 87.75 330 LEU A CA 1
ATOM 2460 C C . LEU A 1 330 ? 21.855 -4.184 5.633 1.00 87.75 330 LEU A C 1
ATOM 2462 O O . LEU A 1 330 ? 21.144 -3.341 5.094 1.00 87.75 330 LEU A O 1
ATOM 2466 N N . GLN A 1 331 ? 23.186 -4.161 5.552 1.00 85.25 331 GLN A N 1
ATOM 2467 C CA . GLN A 1 331 ? 23.902 -3.175 4.746 1.00 85.25 331 GLN A CA 1
ATOM 2468 C C . GLN A 1 331 ? 23.961 -3.637 3.283 1.00 85.25 331 GLN A C 1
ATOM 2470 O O . GLN A 1 331 ? 24.677 -4.587 2.954 1.00 85.25 331 GLN A O 1
ATOM 2475 N N . THR A 1 332 ? 23.238 -2.960 2.396 1.00 76.56 332 THR A N 1
ATOM 2476 C CA . THR A 1 332 ? 23.180 -3.296 0.965 1.00 76.56 332 THR A CA 1
ATOM 2477 C C . THR A 1 332 ? 24.456 -2.890 0.233 1.00 76.56 332 THR A C 1
ATOM 2479 O O . THR A 1 332 ? 24.926 -3.622 -0.639 1.00 76.56 332 THR A O 1
ATOM 2482 N N . GLY A 1 333 ? 25.071 -1.776 0.652 1.00 69.31 333 GLY A N 1
ATOM 2483 C CA . GLY A 1 333 ? 26.257 -1.199 0.012 1.00 69.31 333 GLY A CA 1
ATOM 2484 C C . GLY A 1 333 ? 25.968 -0.399 -1.257 1.00 69.31 333 GLY A C 1
ATOM 2485 O O . GLY A 1 333 ? 26.897 -0.094 -1.989 1.00 69.31 333 GLY A O 1
ATOM 2486 N N . GLY A 1 334 ? 24.713 -0.058 -1.513 1.00 71.44 334 GLY A N 1
ATOM 2487 C CA . GLY A 1 334 ? 24.299 0.885 -2.548 1.00 71.44 334 GLY A CA 1
ATOM 2488 C C . GLY A 1 334 ? 22.970 1.513 -2.149 1.00 71.44 334 GLY A C 1
ATOM 2489 O O . GLY A 1 334 ? 22.273 0.963 -1.288 1.00 71.44 334 GLY A O 1
ATOM 2490 N N . GLU A 1 335 ? 22.656 2.684 -2.700 1.00 72.94 335 GLU A N 1
ATOM 2491 C CA . GLU A 1 335 ? 21.414 3.402 -2.399 1.00 72.94 335 GLU A CA 1
ATOM 2492 C C . GLU A 1 335 ? 20.236 2.519 -2.784 1.00 72.94 335 GLU A C 1
ATOM 2494 O O . GLU A 1 335 ? 20.243 1.902 -3.850 1.00 72.94 335 GLU A O 1
ATOM 2499 N N . VAL A 1 336 ? 19.257 2.424 -1.889 1.00 74.31 336 VAL A N 1
ATOM 2500 C CA . VAL A 1 336 ? 17.972 1.790 -2.169 1.00 74.31 336 VAL A CA 1
ATOM 2501 C C . VAL A 1 336 ? 16.938 2.900 -2.086 1.00 74.31 336 VAL A C 1
ATOM 2503 O O . VAL A 1 336 ? 16.534 3.291 -0.990 1.00 74.31 336 VAL A O 1
ATOM 2506 N N . PHE A 1 337 ? 16.566 3.449 -3.239 1.00 70.75 337 PHE A N 1
ATOM 2507 C CA . PHE A 1 337 ? 15.562 4.510 -3.310 1.00 70.75 337 PHE A CA 1
ATOM 2508 C C . PHE A 1 337 ? 14.151 3.977 -3.059 1.00 70.75 337 PHE A C 1
ATOM 2510 O O . PHE A 1 337 ? 13.354 4.630 -2.383 1.00 70.75 337 PHE A O 1
ATOM 2517 N N . ASP A 1 338 ? 13.871 2.758 -3.523 1.00 79.12 338 ASP A N 1
ATOM 2518 C CA . ASP A 1 338 ? 12.497 2.287 -3.650 1.00 79.12 338 ASP A CA 1
ATOM 2519 C C . ASP A 1 338 ? 12.072 1.271 -2.596 1.00 79.12 338 ASP A C 1
ATOM 2521 O O . ASP A 1 338 ? 12.852 0.747 -1.788 1.00 79.12 338 ASP A O 1
ATOM 2525 N N . SER A 1 339 ? 10.766 1.021 -2.582 1.00 88.88 339 SER A N 1
ATOM 2526 C CA . SER A 1 339 ? 10.151 0.013 -1.732 1.00 88.88 339 SER A CA 1
ATOM 2527 C C . SER A 1 339 ? 10.651 -1.388 -2.101 1.00 88.88 339 SER A C 1
ATOM 2529 O O . SER A 1 339 ? 10.615 -1.765 -3.274 1.00 88.88 339 SER A O 1
ATOM 2531 N N . PRO A 1 340 ? 11.093 -2.190 -1.120 1.00 92.50 340 PRO A N 1
ATOM 2532 C CA . PRO A 1 340 ? 11.362 -3.611 -1.325 1.00 92.50 340 PRO A CA 1
ATOM 2533 C C . PRO A 1 340 ? 10.101 -4.389 -1.720 1.00 92.50 340 PRO A C 1
ATOM 2535 O O . PRO A 1 340 ? 9.046 -4.133 -1.159 1.00 92.50 340 PRO A O 1
ATOM 2538 N N . ALA A 1 341 ? 10.206 -5.401 -2.582 1.00 94.94 341 ALA A N 1
ATOM 2539 C CA . ALA A 1 341 ? 9.096 -6.328 -2.840 1.00 94.94 341 ALA A CA 1
ATOM 2540 C C . ALA A 1 341 ? 9.231 -7.604 -2.004 1.00 94.94 341 ALA A C 1
ATOM 2542 O O . ALA A 1 341 ? 10.332 -8.109 -1.809 1.00 94.94 341 ALA A O 1
ATOM 2543 N N . VAL A 1 342 ? 8.119 -8.178 -1.554 1.00 94.88 342 VAL A N 1
ATOM 2544 C CA . VAL A 1 342 ? 8.067 -9.418 -0.771 1.00 94.88 342 VAL A CA 1
ATOM 2545 C C . VAL A 1 342 ? 7.330 -10.493 -1.564 1.00 94.88 342 VAL A C 1
ATOM 2547 O O . VAL A 1 342 ? 6.144 -10.368 -1.866 1.00 94.88 342 VAL A O 1
ATOM 2550 N N . GLY A 1 343 ? 8.031 -11.577 -1.890 1.00 86.56 343 GLY A N 1
ATOM 2551 C CA . GLY A 1 343 ? 7.450 -12.763 -2.511 1.00 86.56 343 GLY A CA 1
ATOM 2552 C C . GLY A 1 343 ? 6.478 -13.495 -1.582 1.00 86.56 343 GLY A C 1
ATOM 2553 O O . GLY A 1 343 ? 6.499 -13.335 -0.365 1.00 86.56 343 GLY A O 1
ATOM 2554 N N . GLN A 1 344 ? 5.636 -14.362 -2.151 1.00 82.12 344 GLN A N 1
ATOM 2555 C CA . GLN A 1 344 ? 4.678 -15.168 -1.373 1.00 82.12 344 GLN A CA 1
ATOM 2556 C C . GLN A 1 344 ? 5.347 -16.108 -0.353 1.00 82.12 344 GLN A C 1
ATOM 2558 O O . GLN A 1 344 ? 4.710 -16.519 0.611 1.00 82.12 344 GLN A O 1
ATOM 2563 N N . ASP A 1 345 ? 6.620 -16.455 -0.562 1.00 82.00 345 ASP A N 1
ATOM 2564 C CA . ASP A 1 345 ? 7.424 -17.268 0.355 1.00 82.00 345 ASP A CA 1
ATOM 2565 C C . ASP A 1 345 ? 8.134 -16.435 1.444 1.00 82.00 345 ASP A C 1
ATOM 2567 O O . ASP A 1 345 ? 8.912 -16.982 2.227 1.00 82.00 345 ASP A O 1
ATOM 2571 N N . GLY A 1 346 ? 7.889 -15.121 1.486 1.00 89.12 346 GLY A N 1
ATOM 2572 C CA . GLY A 1 346 ? 8.540 -14.173 2.389 1.00 89.12 346 GLY A CA 1
ATOM 2573 C C . GLY A 1 346 ? 9.929 -13.713 1.933 1.00 89.12 346 GLY A C 1
ATOM 2574 O O . GLY A 1 346 ? 10.567 -12.943 2.648 1.00 89.12 346 GLY A O 1
ATOM 2575 N N . THR A 1 347 ? 10.425 -14.157 0.771 1.00 93.56 347 THR A N 1
ATOM 2576 C CA . THR A 1 347 ? 11.690 -13.652 0.216 1.00 93.56 347 THR A CA 1
ATOM 2577 C C . THR A 1 347 ? 11.543 -12.169 -0.118 1.00 93.56 347 THR A C 1
ATOM 2579 O O . THR A 1 347 ? 10.634 -11.782 -0.850 1.00 93.56 347 THR A O 1
ATOM 2582 N N . LEU A 1 348 ? 12.455 -11.348 0.392 1.00 94.81 348 LEU A N 1
ATOM 2583 C CA . LEU A 1 348 ? 12.509 -9.917 0.124 1.00 94.81 348 LEU A CA 1
ATOM 2584 C C . LEU A 1 348 ? 13.405 -9.647 -1.086 1.00 94.81 348 LEU A C 1
ATOM 2586 O O . LEU A 1 348 ? 14.494 -10.209 -1.181 1.00 94.81 348 LEU A O 1
ATOM 2590 N N . TYR A 1 349 ? 12.985 -8.759 -1.974 1.00 93.12 349 TYR A N 1
ATOM 2591 C CA . TYR A 1 349 ? 13.713 -8.359 -3.168 1.00 93.12 349 TYR A CA 1
ATOM 2592 C C . TYR A 1 349 ? 13.997 -6.867 -3.119 1.00 93.12 349 TYR A C 1
ATOM 2594 O O . TYR A 1 349 ? 13.089 -6.057 -2.930 1.00 93.12 349 TYR A O 1
ATOM 2602 N N . VAL A 1 350 ? 15.267 -6.517 -3.287 1.00 90.62 350 VAL A N 1
ATOM 2603 C CA . VAL A 1 350 ? 15.745 -5.134 -3.260 1.00 90.62 350 VAL A CA 1
ATOM 2604 C C . VAL A 1 350 ? 16.639 -4.866 -4.458 1.00 90.62 350 VAL A C 1
ATOM 2606 O O . VAL A 1 350 ? 17.361 -5.753 -4.919 1.00 90.62 350 VAL A O 1
ATOM 2609 N N . ALA A 1 351 ? 16.583 -3.633 -4.939 1.00 86.69 351 ALA A N 1
ATOM 2610 C CA . ALA A 1 351 ? 17.423 -3.113 -6.001 1.00 86.69 351 ALA A CA 1
ATOM 2611 C C . ALA A 1 351 ? 18.316 -2.001 -5.436 1.00 86.69 351 ALA A C 1
ATOM 2613 O O . ALA A 1 351 ? 17.865 -1.222 -4.598 1.00 86.69 351 ALA A O 1
ATOM 2614 N N . THR A 1 352 ? 19.583 -1.962 -5.848 1.00 82.19 352 THR A N 1
ATOM 2615 C CA . THR A 1 352 ? 20.539 -0.918 -5.457 1.00 82.19 352 THR A CA 1
ATOM 2616 C C . THR A 1 352 ? 21.045 -0.170 -6.686 1.00 82.19 352 THR A C 1
ATOM 2618 O O . THR A 1 352 ? 21.332 -0.807 -7.698 1.00 82.19 352 THR A O 1
ATOM 2621 N N . ASP A 1 353 ? 21.187 1.156 -6.596 1.00 73.75 353 ASP A N 1
ATOM 2622 C CA . ASP A 1 353 ? 21.600 2.027 -7.720 1.00 73.75 353 ASP A CA 1
ATOM 2623 C C . ASP A 1 353 ? 23.096 2.412 -7.677 1.00 73.75 353 ASP A C 1
ATOM 2625 O O . ASP A 1 353 ? 23.745 2.636 -8.699 1.00 73.75 353 ASP A O 1
ATOM 2629 N N . ASP A 1 354 ? 23.704 2.394 -6.488 1.00 68.31 354 ASP A N 1
ATOM 2630 C CA . ASP A 1 354 ? 25.086 2.848 -6.305 1.00 68.31 354 ASP A CA 1
ATOM 2631 C C . ASP A 1 354 ? 26.105 1.722 -6.188 1.00 68.31 354 ASP A C 1
ATOM 2633 O O . ASP A 1 354 ? 25.863 0.666 -5.598 1.00 68.31 354 ASP A O 1
ATOM 2637 N N . ASP A 1 355 ? 27.300 1.986 -6.711 1.00 60.47 355 ASP A N 1
ATOM 2638 C CA . ASP A 1 355 ? 28.404 1.040 -6.761 1.00 60.47 355 ASP A CA 1
ATOM 2639 C C . ASP A 1 355 ? 29.372 1.269 -5.580 1.00 60.47 355 ASP A C 1
ATOM 2641 O O . ASP A 1 355 ? 30.323 2.047 -5.676 1.00 60.47 355 ASP A O 1
ATOM 2645 N N . ASN A 1 356 ? 29.174 0.583 -4.444 1.00 58.31 356 ASN A N 1
ATOM 2646 C CA . ASN A 1 356 ? 30.203 0.501 -3.395 1.00 58.31 356 ASN A CA 1
ATOM 2647 C C . ASN A 1 356 ? 30.833 -0.904 -3.345 1.00 58.31 356 ASN A C 1
ATOM 2649 O O . ASN A 1 356 ? 30.222 -1.857 -2.847 1.00 58.31 356 ASN A O 1
ATOM 2653 N N . PRO A 1 357 ? 32.075 -1.079 -3.829 1.00 51.81 357 PRO A N 1
ATOM 2654 C CA . PRO A 1 357 ? 32.780 -2.351 -3.782 1.00 51.81 357 PRO A CA 1
ATOM 2655 C C . PRO A 1 357 ? 33.397 -2.574 -2.390 1.00 51.81 357 PRO A C 1
ATOM 2657 O O . PRO A 1 357 ? 34.617 -2.599 -2.232 1.00 51.81 357 PRO A O 1
ATOM 2660 N N . SER A 1 358 ? 32.564 -2.748 -1.361 1.00 54.31 358 SER A N 1
ATOM 2661 C CA . SER A 1 358 ? 33.016 -3.294 -0.077 1.00 54.31 358 SER A CA 1
ATOM 2662 C C . SER A 1 358 ? 32.866 -4.827 -0.072 1.00 54.31 358 SER A C 1
ATOM 2664 O O . SER A 1 358 ? 31.869 -5.353 -0.558 1.00 54.31 358 SER A O 1
ATOM 2666 N N . PRO A 1 359 ? 33.818 -5.598 0.480 1.00 47.16 359 PRO A N 1
ATOM 2667 C CA . PRO A 1 359 ? 33.699 -7.055 0.575 1.00 47.16 359 PRO A CA 1
ATOM 2668 C C . PRO A 1 359 ? 32.692 -7.537 1.640 1.00 47.16 359 PRO A C 1
ATOM 2670 O O . PRO A 1 359 ? 32.531 -8.742 1.809 1.00 47.16 359 PRO A O 1
ATOM 2673 N N . THR A 1 360 ? 32.039 -6.629 2.379 1.00 53.47 360 THR A N 1
ATOM 2674 C CA . THR A 1 360 ? 31.078 -6.948 3.456 1.00 53.47 360 THR A CA 1
ATOM 2675 C C . THR A 1 360 ? 29.638 -6.518 3.157 1.00 53.47 360 THR A C 1
ATOM 2677 O O . THR A 1 360 ? 28.825 -6.489 4.078 1.00 53.47 360 THR A O 1
ATOM 2680 N N . VAL A 1 361 ? 29.325 -6.128 1.919 1.00 61.47 361 VAL A N 1
ATOM 2681 C CA . VAL A 1 361 ? 27.991 -5.647 1.514 1.00 61.47 361 VAL A CA 1
ATOM 2682 C C . VAL A 1 361 ? 27.340 -6.599 0.514 1.00 61.47 361 VAL A C 1
ATOM 2684 O O . VAL A 1 361 ? 28.039 -7.372 -0.141 1.00 61.47 361 VAL A O 1
ATOM 2687 N N . VAL A 1 362 ? 26.009 -6.546 0.404 1.00 62.16 362 VAL A N 1
ATOM 2688 C CA . VAL A 1 362 ? 25.214 -7.415 -0.483 1.00 62.16 362 VAL A CA 1
ATOM 2689 C C . VAL A 1 362 ? 25.691 -7.295 -1.935 1.00 62.16 362 VAL A C 1
ATOM 2691 O O . VAL A 1 362 ? 26.082 -8.303 -2.530 1.00 62.16 362 VAL A O 1
ATOM 2694 N N . CYS A 1 363 ? 25.689 -6.069 -2.476 1.00 62.50 363 CYS A N 1
ATOM 2695 C CA . CYS A 1 363 ? 26.349 -5.623 -3.709 1.00 62.50 363 CYS A CA 1
ATOM 2696 C C . CYS A 1 363 ? 25.909 -4.187 -4.057 1.00 62.50 363 CYS A C 1
ATOM 2698 O O . CYS A 1 363 ? 24.764 -3.807 -3.836 1.00 62.50 363 CYS A O 1
ATOM 2700 N N . GLY A 1 364 ? 26.815 -3.395 -4.630 1.00 64.25 364 GLY A N 1
ATOM 2701 C CA . GLY A 1 364 ? 26.443 -2.165 -5.334 1.00 64.25 364 GLY A CA 1
ATOM 2702 C C . GLY A 1 364 ? 25.883 -2.469 -6.730 1.00 64.25 364 GLY A C 1
ATOM 2703 O O . GLY A 1 364 ? 26.285 -3.474 -7.322 1.00 64.25 364 GLY A O 1
ATOM 2704 N N . GLN A 1 365 ? 24.952 -1.658 -7.232 1.00 77.31 365 GLN A N 1
ATOM 2705 C CA . GLN A 1 365 ? 24.287 -1.835 -8.536 1.00 77.31 365 GLN A CA 1
ATOM 2706 C C . GLN A 1 365 ? 23.757 -3.247 -8.802 1.00 77.31 365 GLN A C 1
ATOM 2708 O O . GLN A 1 365 ? 24.206 -3.948 -9.721 1.00 77.31 365 GLN A O 1
ATOM 2713 N N . CYS A 1 366 ? 22.840 -3.717 -7.961 1.00 81.88 366 CYS A N 1
ATOM 2714 C CA . CYS A 1 366 ? 22.379 -5.091 -8.033 1.00 81.88 366 CYS A CA 1
ATOM 2715 C C . CYS A 1 366 ? 20.922 -5.300 -7.649 1.00 81.88 366 CYS A C 1
ATOM 2717 O O . CYS A 1 366 ? 20.320 -4.517 -6.925 1.00 81.88 366 CYS A O 1
ATOM 2719 N N . VAL A 1 367 ? 20.398 -6.439 -8.093 1.00 88.19 367 VAL A N 1
ATOM 2720 C CA . VAL A 1 367 ? 19.171 -7.030 -7.569 1.00 88.19 367 VAL A CA 1
ATOM 2721 C C . VAL A 1 367 ? 19.578 -8.102 -6.568 1.00 88.19 367 VAL A C 1
ATOM 2723 O O . VAL A 1 367 ? 20.397 -8.974 -6.881 1.00 88.19 367 VAL A O 1
ATOM 2726 N N . ALA A 1 368 ? 19.022 -8.051 -5.365 1.00 89.88 368 ALA A N 1
ATOM 2727 C CA . ALA A 1 368 ? 19.285 -9.027 -4.321 1.00 89.88 368 ALA A CA 1
ATOM 2728 C C . ALA A 1 368 ? 17.989 -9.627 -3.786 1.00 89.88 368 ALA A C 1
ATOM 2730 O O . ALA A 1 368 ? 17.005 -8.922 -3.576 1.00 89.88 368 ALA A O 1
ATOM 2731 N N . ALA A 1 369 ? 18.032 -10.930 -3.524 1.00 93.12 369 ALA A N 1
ATOM 2732 C CA . ALA A 1 369 ? 17.016 -11.632 -2.762 1.00 93.12 369 ALA A CA 1
ATOM 2733 C C . ALA A 1 369 ? 17.537 -11.916 -1.358 1.00 93.12 369 ALA A C 1
ATOM 2735 O O . ALA A 1 369 ? 18.648 -12.431 -1.187 1.00 93.12 369 ALA A O 1
ATOM 2736 N N . LEU A 1 370 ? 16.720 -11.627 -0.357 1.00 93.31 370 LEU A N 1
ATOM 2737 C CA . LEU A 1 370 ? 17.020 -11.793 1.055 1.00 93.31 370 LEU A CA 1
ATOM 2738 C C . LEU A 1 370 ? 15.993 -12.743 1.669 1.00 93.31 370 LEU A C 1
ATOM 2740 O O . LEU A 1 370 ? 14.803 -12.687 1.361 1.00 93.31 370 LEU A O 1
ATOM 2744 N N . ASN A 1 371 ? 16.451 -13.631 2.539 1.00 93.88 371 ASN A N 1
ATOM 2745 C CA . ASN A 1 371 ? 15.566 -14.456 3.346 1.00 93.88 371 ASN A CA 1
ATOM 2746 C C . ASN A 1 371 ? 14.828 -13.579 4.382 1.00 93.88 371 ASN A C 1
ATOM 2748 O O . ASN A 1 371 ? 15.333 -12.511 4.743 1.00 93.88 371 ASN A O 1
ATOM 2752 N N . PRO A 1 372 ? 13.687 -14.037 4.935 1.00 91.19 372 PRO A N 1
ATOM 2753 C CA . PRO A 1 372 ? 12.958 -13.306 5.981 1.00 91.19 372 PRO A CA 1
ATOM 2754 C C . PRO A 1 372 ? 13.795 -12.940 7.220 1.00 91.19 372 PRO A C 1
ATOM 2756 O O . PRO A 1 372 ? 13.458 -12.007 7.950 1.00 91.19 372 PRO A O 1
ATOM 2759 N N . ASP A 1 373 ? 14.888 -13.668 7.473 1.00 91.81 373 ASP A N 1
ATOM 2760 C CA . ASP A 1 373 ? 15.840 -13.418 8.562 1.00 91.81 373 ASP A CA 1
ATOM 2761 C C . ASP A 1 373 ? 16.923 -12.370 8.229 1.00 91.81 373 ASP A C 1
ATOM 2763 O O . ASP A 1 373 ? 17.792 -12.103 9.058 1.00 91.81 373 ASP A O 1
ATOM 2767 N N . GLY A 1 374 ? 16.878 -11.779 7.032 1.00 90.69 374 GLY A N 1
ATOM 2768 C CA . GLY A 1 374 ? 17.811 -10.757 6.559 1.00 90.69 374 GLY A CA 1
ATOM 2769 C C . GLY A 1 374 ? 19.083 -11.308 5.913 1.00 90.69 374 GLY A C 1
ATOM 2770 O O . GLY A 1 374 ? 19.926 -10.529 5.469 1.00 90.69 374 GLY A O 1
ATOM 2771 N N . THR A 1 375 ? 19.259 -12.632 5.829 1.00 92.00 375 THR A N 1
ATOM 2772 C CA . THR A 1 375 ? 20.421 -13.223 5.148 1.00 92.00 375 THR A CA 1
ATOM 2773 C C . THR A 1 375 ? 20.270 -13.176 3.627 1.00 92.00 375 THR A C 1
ATOM 2775 O O . THR A 1 375 ? 19.189 -13.388 3.084 1.00 92.00 375 THR A O 1
ATOM 2778 N N . VAL A 1 376 ? 21.365 -12.922 2.907 1.00 91.12 376 VAL A N 1
ATOM 2779 C CA . VAL A 1 376 ? 21.352 -12.875 1.435 1.00 91.12 376 VAL A CA 1
ATOM 2780 C C . VAL A 1 376 ? 21.134 -14.279 0.867 1.00 91.12 376 VAL A C 1
ATOM 2782 O O . VAL A 1 376 ? 21.943 -15.178 1.099 1.00 91.12 376 VAL A O 1
ATOM 2785 N N . LYS A 1 377 ? 20.061 -14.456 0.092 1.00 92.12 377 LYS A N 1
ATOM 2786 C CA . LYS A 1 377 ? 19.738 -15.688 -0.644 1.00 92.12 377 LYS A CA 1
ATOM 2787 C C . LYS A 1 377 ? 20.527 -15.756 -1.949 1.00 92.12 377 LYS A C 1
ATOM 2789 O O . LYS A 1 377 ? 21.162 -16.767 -2.239 1.00 92.12 377 LYS A O 1
ATOM 2794 N N . TRP A 1 378 ? 20.516 -14.668 -2.711 1.00 92.00 378 TRP A N 1
ATOM 2795 C CA . TRP A 1 378 ? 21.358 -14.465 -3.887 1.00 92.00 378 TRP A CA 1
ATOM 2796 C C . TRP A 1 378 ? 21.467 -12.977 -4.204 1.00 92.00 378 TRP A C 1
ATOM 2798 O O . TRP A 1 378 ? 20.659 -12.168 -3.749 1.00 92.00 378 TRP A O 1
ATOM 2808 N N . SER A 1 379 ? 22.460 -12.622 -5.013 1.00 89.19 379 SER A N 1
ATOM 2809 C CA . SER A 1 379 ? 22.554 -11.294 -5.594 1.00 89.19 379 SER A CA 1
ATOM 2810 C C . SER A 1 379 ? 23.130 -11.339 -7.007 1.00 89.19 379 SER A C 1
ATOM 2812 O O . SER A 1 379 ? 23.939 -12.208 -7.341 1.00 89.19 379 SER A O 1
ATOM 2814 N N . LEU A 1 380 ? 22.665 -10.428 -7.857 1.00 86.50 380 LEU A N 1
ATOM 2815 C CA . LEU A 1 380 ? 23.001 -10.365 -9.274 1.00 86.50 380 LEU A CA 1
ATOM 2816 C C . LEU A 1 380 ? 23.249 -8.912 -9.668 1.00 86.50 380 LEU A C 1
ATOM 2818 O O . LEU A 1 380 ? 22.464 -8.046 -9.307 1.00 86.50 380 LEU A O 1
ATOM 2822 N N . ARG A 1 381 ? 24.305 -8.654 -10.446 1.00 85.81 381 ARG A N 1
ATOM 2823 C CA . ARG A 1 381 ? 24.636 -7.333 -11.007 1.00 85.81 381 ARG A CA 1
ATOM 2824 C C . ARG A 1 381 ? 24.350 -7.319 -12.515 1.00 85.81 381 ARG A C 1
ATOM 2826 O O . ARG A 1 381 ? 25.240 -7.697 -13.280 1.00 85.81 381 ARG A O 1
ATOM 2833 N N . PRO A 1 382 ? 23.140 -6.933 -12.961 1.00 73.69 382 PRO A N 1
ATOM 2834 C CA . PRO A 1 382 ? 22.838 -6.836 -14.388 1.00 73.69 382 PRO A CA 1
ATOM 2835 C C . PRO A 1 382 ? 23.523 -5.626 -15.052 1.00 73.69 382 PRO A C 1
ATOM 2837 O O . PRO A 1 382 ? 23.749 -5.645 -16.260 1.00 73.69 382 PRO A O 1
ATOM 2840 N N . GLY A 1 383 ? 23.908 -4.613 -14.259 1.00 65.69 383 GLY A N 1
ATOM 2841 C CA . GLY A 1 383 ? 24.403 -3.311 -14.719 1.00 65.69 383 GLY A CA 1
ATOM 2842 C C . GLY A 1 383 ? 23.266 -2.367 -15.134 1.00 65.69 383 GLY A C 1
ATOM 2843 O O . GLY A 1 383 ? 22.423 -2.747 -15.941 1.00 65.69 383 GLY A O 1
ATOM 2844 N N . GLY A 1 384 ? 23.242 -1.151 -14.582 1.00 62.03 384 GLY A N 1
ATOM 2845 C CA . GLY A 1 384 ? 22.148 -0.182 -14.745 1.00 62.03 384 GLY A CA 1
ATOM 2846 C C . GLY A 1 384 ? 21.779 0.475 -13.414 1.00 62.03 384 GLY A C 1
ATOM 2847 O O . GLY A 1 384 ? 22.231 0.003 -12.372 1.00 62.03 384 GLY A O 1
ATOM 2848 N N . GLY A 1 385 ? 21.003 1.559 -13.471 1.00 58.22 385 GLY A N 1
ATOM 2849 C CA . GLY A 1 385 ? 20.290 2.055 -12.296 1.00 58.22 385 GLY A CA 1
ATOM 2850 C C . GLY A 1 385 ? 18.989 1.285 -12.140 1.00 58.22 385 GLY A C 1
ATOM 2851 O O . GLY A 1 385 ? 18.365 0.950 -13.150 1.00 58.22 385 GLY A O 1
ATOM 2852 N N . PHE A 1 386 ? 18.663 0.899 -10.910 1.00 67.25 386 PHE A N 1
ATOM 2853 C CA . PHE A 1 386 ? 17.614 -0.076 -10.637 1.00 67.25 386 PHE A CA 1
ATOM 2854 C C . PHE A 1 386 ? 16.671 0.406 -9.541 1.00 67.25 386 PHE A C 1
ATOM 2856 O O . PHE A 1 386 ? 17.112 0.689 -8.426 1.00 67.25 386 PHE A O 1
ATOM 2863 N N . GLY A 1 387 ? 15.380 0.373 -9.850 1.00 73.00 387 GLY A N 1
ATOM 2864 C CA . GLY A 1 387 ? 14.289 0.723 -8.962 1.00 73.00 387 GLY A CA 1
ATOM 2865 C C . GLY A 1 387 ? 13.092 -0.230 -9.022 1.00 73.00 387 GLY A C 1
ATOM 2866 O O . GLY A 1 387 ? 13.015 -1.132 -9.859 1.00 73.00 387 GLY A O 1
ATOM 2867 N N . PHE A 1 388 ? 12.178 -0.055 -8.067 1.00 81.06 388 PHE A N 1
ATOM 2868 C CA . PHE A 1 388 ? 10.847 -0.683 -7.975 1.00 81.06 388 PHE A CA 1
ATOM 2869 C C . PHE A 1 388 ? 10.764 -2.172 -8.384 1.00 81.06 388 PHE A C 1
ATOM 2871 O O . PHE A 1 388 ? 10.179 -2.509 -9.418 1.00 81.06 388 PHE A O 1
ATOM 2878 N N . PRO A 1 389 ? 11.298 -3.110 -7.578 1.00 91.56 389 PRO A N 1
ATOM 2879 C CA . PRO A 1 389 ? 11.106 -4.532 -7.840 1.00 91.56 389 PRO A CA 1
ATOM 2880 C C . PRO A 1 389 ? 9.622 -4.908 -7.813 1.00 91.56 389 PRO A C 1
ATOM 2882 O O . PRO A 1 389 ? 8.898 -4.506 -6.908 1.00 91.56 389 PRO A O 1
ATOM 2885 N N . ALA A 1 390 ? 9.203 -5.750 -8.753 1.00 94.56 390 ALA A N 1
ATOM 2886 C CA . ALA A 1 390 ? 7.936 -6.474 -8.720 1.00 94.56 390 ALA A CA 1
ATOM 2887 C C . ALA A 1 390 ? 8.197 -7.974 -8.861 1.00 94.56 390 ALA A C 1
ATOM 2889 O O . ALA A 1 390 ? 9.080 -8.390 -9.613 1.00 94.56 390 ALA A O 1
ATOM 2890 N N . VAL A 1 391 ? 7.439 -8.807 -8.149 1.00 94.50 391 VAL A N 1
ATOM 2891 C CA . VAL A 1 391 ? 7.646 -10.262 -8.143 1.00 94.50 391 VAL A CA 1
ATOM 2892 C C . VAL A 1 391 ? 6.406 -11.008 -8.623 1.00 94.50 391 VAL A C 1
ATOM 2894 O O . VAL A 1 391 ? 5.302 -10.853 -8.104 1.00 94.50 391 VAL A O 1
ATOM 2897 N N . GLY A 1 392 ? 6.601 -11.837 -9.647 1.00 87.81 392 GLY A N 1
ATOM 2898 C CA . GLY A 1 392 ? 5.579 -12.713 -10.200 1.00 87.81 392 GLY A CA 1
ATOM 2899 C C . GLY A 1 392 ? 5.231 -13.865 -9.260 1.00 87.81 392 GLY A C 1
ATOM 2900 O O . GLY A 1 392 ? 5.977 -14.219 -8.347 1.00 87.81 392 GLY A O 1
ATOM 2901 N N . SER A 1 393 ? 4.094 -14.514 -9.510 1.00 85.12 393 SER A N 1
ATOM 2902 C CA . SER A 1 393 ? 3.638 -15.670 -8.721 1.00 85.12 393 SER A CA 1
ATOM 2903 C C . SER A 1 393 ? 4.568 -16.889 -8.801 1.00 85.12 393 SER A C 1
ATOM 2905 O O . SER A 1 393 ? 4.485 -17.786 -7.970 1.00 85.12 393 SER A O 1
ATOM 2907 N N . ASP A 1 394 ? 5.426 -16.948 -9.818 1.00 83.44 394 ASP A N 1
ATOM 2908 C CA . ASP A 1 394 ? 6.471 -17.960 -10.008 1.00 83.44 394 ASP A CA 1
ATOM 2909 C C . ASP A 1 394 ? 7.797 -17.605 -9.298 1.00 83.44 394 ASP A C 1
ATOM 2911 O O . ASP A 1 394 ? 8.750 -18.389 -9.316 1.00 83.44 394 ASP A O 1
ATOM 2915 N N . GLY A 1 395 ? 7.854 -16.435 -8.654 1.00 88.50 395 GLY A N 1
ATOM 2916 C CA . GLY A 1 395 ? 9.034 -15.890 -7.993 1.00 88.50 395 GLY A CA 1
ATOM 2917 C C . GLY A 1 395 ? 10.015 -15.188 -8.934 1.00 88.50 395 GLY A C 1
ATOM 2918 O O . GLY A 1 395 ? 11.118 -14.859 -8.495 1.00 88.50 395 GLY A O 1
ATOM 2919 N N . THR A 1 396 ? 9.657 -14.975 -10.204 1.00 93.88 396 THR A N 1
ATOM 2920 C CA . THR A 1 396 ? 10.452 -14.161 -11.131 1.00 93.88 396 THR A CA 1
ATOM 2921 C C . THR A 1 396 ? 10.354 -12.695 -10.730 1.00 93.88 396 THR A C 1
ATOM 2923 O O . THR A 1 396 ? 9.271 -12.175 -10.475 1.00 93.88 396 THR A O 1
ATOM 2926 N N . VAL A 1 397 ? 11.499 -12.034 -10.652 1.00 94.62 397 VAL A N 1
ATOM 2927 C CA . VAL A 1 397 ? 11.653 -10.654 -10.205 1.00 94.62 397 VAL A CA 1
ATOM 2928 C C . VAL A 1 397 ? 11.871 -9.775 -11.424 1.00 94.62 397 VAL A C 1
ATOM 2930 O O . VAL A 1 397 ? 12.785 -10.024 -12.210 1.00 94.62 397 VAL A O 1
ATOM 2933 N N . TYR A 1 398 ? 11.062 -8.736 -11.556 1.00 93.44 398 TYR A N 1
ATOM 2934 C CA . TYR A 1 398 ? 11.165 -7.719 -12.590 1.00 93.44 398 TYR A CA 1
ATOM 2935 C C . TYR A 1 398 ? 11.613 -6.413 -11.943 1.00 93.44 398 TYR A C 1
ATOM 2937 O O . TYR A 1 398 ? 11.003 -5.966 -10.977 1.00 93.44 398 TYR A O 1
ATOM 2945 N N . VAL A 1 399 ? 12.688 -5.823 -12.457 1.00 89.94 399 VAL A N 1
ATOM 2946 C CA . VAL A 1 399 ? 13.301 -4.578 -11.965 1.00 89.94 399 VAL A CA 1
ATOM 2947 C C . VAL A 1 399 ? 13.823 -3.841 -13.191 1.00 89.94 399 VAL A C 1
ATOM 2949 O O . VAL A 1 399 ? 14.616 -4.426 -13.919 1.00 89.94 399 VAL A O 1
ATOM 2952 N N . ASP A 1 400 ? 13.365 -2.618 -13.457 1.00 83.75 400 ASP A N 1
ATOM 2953 C CA . ASP A 1 400 ? 13.845 -1.712 -14.521 1.00 83.75 400 ASP A CA 1
ATOM 2954 C C . ASP A 1 400 ? 14.436 -2.376 -15.771 1.00 83.75 400 ASP A C 1
ATOM 2956 O O . ASP A 1 400 ? 15.643 -2.418 -16.027 1.00 83.75 400 ASP A O 1
ATOM 2960 N N . GLY A 1 401 ? 13.544 -2.951 -16.573 1.00 86.69 401 GLY A N 1
ATOM 2961 C CA . GLY A 1 401 ? 13.891 -3.576 -17.839 1.00 86.69 401 GLY A CA 1
ATOM 2962 C C . GLY A 1 401 ? 14.742 -4.848 -17.737 1.00 86.69 401 GLY A C 1
ATOM 2963 O O . GLY A 1 401 ? 15.259 -5.317 -18.761 1.00 86.69 401 GLY A O 1
ATOM 2964 N N . VAL A 1 402 ? 14.852 -5.428 -16.541 1.00 90.81 402 VAL A N 1
ATOM 2965 C CA . VAL A 1 402 ? 15.517 -6.696 -16.224 1.00 90.81 402 VAL A CA 1
ATOM 2966 C C . VAL A 1 402 ? 14.516 -7.694 -15.639 1.00 90.81 402 VAL A C 1
ATOM 2968 O O . VAL A 1 402 ? 13.624 -7.323 -14.878 1.00 90.81 402 VAL A O 1
ATOM 2971 N N . ALA A 1 403 ? 14.696 -8.974 -15.972 1.00 94.25 403 ALA A N 1
ATOM 2972 C CA . ALA A 1 403 ? 14.062 -10.088 -15.277 1.00 94.25 403 ALA A CA 1
ATOM 2973 C C . ALA A 1 403 ? 15.096 -11.056 -14.715 1.00 94.25 403 ALA A C 1
ATOM 2975 O O . ALA A 1 403 ? 16.049 -11.454 -15.396 1.00 94.25 403 ALA A O 1
ATOM 2976 N N . VAL A 1 404 ? 14.868 -11.464 -13.473 1.00 94.12 404 VAL A N 1
ATOM 2977 C CA . VAL A 1 404 ? 15.704 -12.395 -12.727 1.00 94.12 404 VAL A CA 1
ATOM 2978 C C . VAL A 1 404 ? 14.811 -13.485 -12.159 1.00 94.12 404 VAL A C 1
ATOM 2980 O O . VAL A 1 404 ? 13.898 -13.216 -11.387 1.00 94.12 404 VAL A O 1
ATOM 2983 N N . SER A 1 405 ? 15.077 -14.731 -12.524 1.00 93.88 405 SER A N 1
ATOM 2984 C CA . SER A 1 405 ? 14.359 -15.881 -11.969 1.00 93.88 405 SER A CA 1
ATOM 2985 C C . SER A 1 405 ? 14.520 -15.977 -10.444 1.00 93.88 405 SER A C 1
ATOM 2987 O O . SER A 1 405 ? 15.477 -15.463 -9.857 1.00 93.88 405 SER A O 1
ATOM 2989 N N . SER A 1 406 ? 13.637 -16.733 -9.791 1.00 92.06 406 SER A N 1
ATOM 2990 C CA . SER A 1 406 ? 13.625 -16.914 -8.328 1.00 92.06 406 SER A CA 1
ATOM 2991 C C . SER A 1 406 ? 14.930 -17.451 -7.719 1.00 92.06 406 SER A C 1
ATOM 2993 O O . SER A 1 406 ? 15.165 -17.295 -6.516 1.00 92.06 406 SER A O 1
ATOM 2995 N N . ASN A 1 407 ? 15.803 -18.061 -8.529 1.00 92.12 407 ASN A N 1
ATOM 2996 C CA . ASN A 1 407 ? 17.111 -18.572 -8.114 1.00 92.12 407 ASN A CA 1
ATOM 2997 C C . ASN A 1 407 ? 18.288 -17.611 -8.389 1.00 92.12 407 ASN A C 1
ATOM 2999 O O . ASN A 1 407 ? 19.434 -17.992 -8.151 1.00 92.12 407 ASN A O 1
ATOM 3003 N N . GLY A 1 408 ? 18.023 -16.401 -8.890 1.00 91.25 408 GLY A N 1
ATOM 3004 C CA . GLY A 1 408 ? 19.044 -15.392 -9.177 1.00 91.25 408 GLY A CA 1
ATOM 3005 C C . GLY A 1 408 ? 19.656 -15.478 -10.578 1.00 91.25 408 GLY A C 1
ATOM 3006 O O . GLY A 1 408 ? 20.667 -14.828 -10.839 1.00 91.25 408 GLY A O 1
ATOM 3007 N N . THR A 1 409 ? 19.085 -16.272 -11.491 1.00 93.25 409 THR A N 1
ATOM 3008 C CA . THR A 1 409 ? 19.549 -16.328 -12.888 1.00 93.25 409 THR A CA 1
ATOM 3009 C C . THR A 1 409 ? 18.895 -15.224 -13.713 1.00 93.25 409 THR A C 1
ATOM 3011 O O . THR A 1 409 ? 17.668 -15.123 -13.727 1.00 93.25 409 THR A O 1
ATOM 3014 N N . LEU A 1 410 ? 19.711 -14.439 -14.424 1.00 93.00 410 LEU A N 1
ATOM 3015 C CA . LEU A 1 410 ? 19.256 -13.442 -15.395 1.00 93.00 410 LEU A CA 1
ATOM 3016 C C . LEU A 1 410 ? 18.478 -14.113 -16.535 1.00 93.00 410 LEU A C 1
ATOM 3018 O O . LEU A 1 410 ? 19.030 -14.970 -17.229 1.00 93.00 410 LEU A O 1
ATOM 3022 N N . GLU A 1 411 ? 17.240 -13.688 -16.765 1.00 93.69 411 GLU A N 1
ATOM 3023 C CA . GLU A 1 411 ? 16.422 -14.176 -17.880 1.00 93.69 411 GLU A CA 1
ATOM 3024 C C . GLU A 1 411 ? 16.536 -13.260 -19.098 1.00 93.69 411 GLU A C 1
ATOM 3026 O O . GLU A 1 411 ? 16.804 -13.715 -20.212 1.00 93.69 411 GLU A O 1
ATOM 3031 N N . TRP A 1 412 ? 16.395 -11.952 -18.885 1.00 93.75 412 TRP A N 1
ATOM 3032 C CA . TRP A 1 412 ? 16.588 -10.931 -19.911 1.00 93.75 412 TRP A CA 1
ATOM 3033 C C . TRP A 1 412 ? 16.904 -9.567 -19.294 1.00 93.75 412 TRP A C 1
ATOM 3035 O O . TRP A 1 412 ? 16.662 -9.329 -18.115 1.00 93.75 412 TRP A O 1
ATOM 3045 N N . GLN A 1 413 ? 17.460 -8.668 -20.110 1.00 91.00 413 GLN A N 1
ATOM 3046 C CA . GLN A 1 413 ? 17.849 -7.309 -19.720 1.00 91.00 413 GLN A CA 1
ATOM 3047 C C . GLN A 1 413 ? 17.742 -6.329 -20.894 1.00 91.00 413 GLN A C 1
ATOM 3049 O O . GLN A 1 413 ? 17.718 -6.746 -22.057 1.00 91.00 413 GLN A O 1
ATOM 3054 N N . GLY A 1 414 ? 17.762 -5.028 -20.589 1.00 84.44 414 GLY A N 1
ATOM 3055 C CA . GLY A 1 414 ? 17.834 -3.950 -21.578 1.00 84.44 414 GLY A CA 1
ATOM 3056 C C . GLY A 1 414 ? 16.489 -3.612 -22.221 1.00 84.44 414 GLY A C 1
ATOM 3057 O O . GLY A 1 414 ? 16.439 -3.301 -23.414 1.00 84.44 414 GLY A O 1
ATOM 3058 N N . ARG A 1 415 ? 15.389 -3.727 -21.466 1.00 86.56 415 ARG A N 1
ATOM 3059 C CA . ARG A 1 415 ? 14.054 -3.305 -21.921 1.00 86.56 415 ARG A CA 1
ATOM 3060 C C . ARG A 1 415 ? 13.792 -1.832 -21.569 1.00 86.56 415 ARG A C 1
ATOM 3062 O O . ARG A 1 415 ? 14.346 -1.344 -20.594 1.00 86.56 415 ARG A O 1
ATOM 3069 N N . PRO A 1 416 ? 12.976 -1.114 -22.361 1.00 80.75 416 PRO A N 1
ATOM 3070 C CA . PRO A 1 416 ? 12.825 0.341 -22.260 1.00 80.75 416 PRO A CA 1
ATOM 3071 C C . PRO A 1 416 ? 11.750 0.772 -21.244 1.00 80.75 416 PRO A C 1
ATOM 3073 O O . PRO A 1 416 ? 11.042 1.742 -21.503 1.00 80.75 416 PRO A O 1
ATOM 3076 N N . PHE A 1 417 ? 11.578 0.031 -20.147 1.00 84.44 417 PHE A N 1
ATOM 3077 C CA . PHE A 1 417 ? 10.556 0.316 -19.141 1.00 84.44 417 PHE A CA 1
ATOM 3078 C C . PHE A 1 417 ? 11.140 0.317 -17.723 1.00 84.44 417 PHE A C 1
ATOM 3080 O O . PHE A 1 417 ? 12.121 -0.380 -17.463 1.00 84.44 417 PHE A O 1
ATOM 3087 N N . VAL A 1 418 ? 10.478 1.043 -16.829 1.00 85.81 418 VAL A N 1
ATOM 3088 C CA . VAL A 1 418 ? 10.712 1.147 -15.387 1.00 85.81 418 VAL A CA 1
ATOM 3089 C C . VAL A 1 418 ? 9.427 0.818 -14.619 1.00 85.81 418 VAL A C 1
ATOM 3091 O O . VAL A 1 418 ? 8.355 0.691 -15.227 1.00 85.81 418 VAL A O 1
ATOM 3094 N N . SER A 1 419 ? 9.541 0.631 -13.302 1.00 86.25 419 SER A N 1
ATOM 3095 C CA . SER A 1 419 ? 8.407 0.447 -12.375 1.00 86.25 419 SER A CA 1
ATOM 3096 C C . SER A 1 419 ? 7.398 -0.634 -12.811 1.00 86.25 419 SER A C 1
ATOM 3098 O O . SER A 1 419 ? 6.215 -0.341 -13.022 1.00 86.25 419 SER A O 1
ATOM 3100 N N . PRO A 1 420 ? 7.844 -1.896 -12.992 1.00 92.75 420 PRO A N 1
ATOM 3101 C CA . PRO A 1 420 ? 7.013 -2.969 -13.521 1.00 92.75 420 PRO A CA 1
ATOM 3102 C C . PRO A 1 420 ? 5.752 -3.235 -12.693 1.00 92.75 420 PRO A C 1
ATOM 3104 O O . PRO A 1 420 ? 5.747 -3.212 -11.466 1.00 92.75 420 PRO A O 1
ATOM 3107 N N . SER A 1 421 ? 4.679 -3.572 -13.397 1.00 95.44 421 SER A N 1
ATOM 3108 C CA . SER A 1 421 ? 3.432 -4.128 -12.872 1.00 95.44 421 SER A CA 1
ATOM 3109 C C . SER A 1 421 ? 3.093 -5.400 -13.649 1.00 95.44 421 SER A C 1
ATOM 3111 O O . SER A 1 421 ? 3.468 -5.549 -14.814 1.00 95.44 421 SER A O 1
ATOM 3113 N N . ILE A 1 422 ? 2.416 -6.351 -13.012 1.00 94.62 422 ILE A N 1
ATOM 3114 C CA . ILE A 1 422 ? 2.272 -7.720 -13.517 1.00 94.62 422 ILE A CA 1
ATOM 3115 C C . ILE A 1 422 ? 0.789 -8.030 -13.706 1.00 94.62 422 ILE A C 1
ATOM 3117 O O . ILE A 1 422 ? 0.018 -8.101 -12.749 1.00 94.62 422 ILE A O 1
ATOM 3121 N N . GLY A 1 423 ? 0.387 -8.231 -14.960 1.00 88.62 423 GLY A N 1
ATOM 3122 C CA . GLY A 1 423 ? -0.964 -8.646 -15.318 1.00 88.62 423 GLY A CA 1
ATOM 3123 C C . GLY A 1 423 ? -1.272 -10.084 -14.898 1.00 88.62 423 GLY A C 1
ATOM 3124 O O . GLY A 1 423 ? -0.383 -10.912 -14.706 1.00 88.62 423 GLY A O 1
ATOM 3125 N N . THR A 1 424 ? -2.561 -10.420 -14.829 1.00 86.00 424 THR A N 1
ATOM 3126 C CA . THR A 1 424 ? -3.034 -11.776 -14.482 1.00 86.00 424 THR A CA 1
ATOM 3127 C C . THR A 1 424 ? -2.600 -12.859 -15.472 1.00 86.00 424 THR A C 1
ATOM 3129 O O . THR A 1 424 ? -2.580 -14.035 -15.117 1.00 86.00 424 THR A O 1
ATOM 3132 N N . ASP A 1 425 ? -2.251 -12.479 -16.703 1.00 84.88 425 ASP A N 1
ATOM 3133 C CA . ASP A 1 425 ? -1.719 -13.370 -17.737 1.00 84.88 425 ASP A CA 1
ATOM 3134 C C . ASP A 1 425 ? -0.179 -13.422 -17.766 1.00 84.88 425 ASP A C 1
ATOM 3136 O O . ASP A 1 425 ? 0.395 -14.041 -18.661 1.00 84.88 425 ASP A O 1
ATOM 3140 N N . GLY A 1 426 ? 0.490 -12.778 -16.802 1.00 89.19 426 GLY A N 1
ATOM 3141 C CA . GLY A 1 426 ? 1.946 -12.682 -16.724 1.00 89.19 426 GLY A CA 1
ATOM 3142 C C . GLY A 1 426 ? 2.559 -11.600 -17.617 1.00 89.19 426 GLY A C 1
ATOM 3143 O O . GLY A 1 426 ? 3.783 -11.499 -17.676 1.00 89.19 426 GLY A O 1
ATOM 3144 N N . THR A 1 427 ? 1.755 -10.790 -18.315 1.00 95.00 427 THR A N 1
ATOM 3145 C CA . THR A 1 427 ? 2.270 -9.629 -19.057 1.00 95.00 427 THR A CA 1
ATOM 3146 C C . THR A 1 427 ? 2.875 -8.618 -18.094 1.00 95.00 427 THR A C 1
ATOM 3148 O O . THR A 1 427 ? 2.262 -8.268 -17.086 1.00 95.00 427 THR A O 1
ATOM 3151 N N . ILE A 1 428 ? 4.057 -8.119 -18.435 1.00 96.00 428 ILE A N 1
ATOM 3152 C CA . ILE A 1 428 ? 4.756 -7.088 -17.676 1.00 96.00 428 ILE A CA 1
ATOM 3153 C C . ILE A 1 428 ? 4.452 -5.738 -18.309 1.00 96.00 428 ILE A C 1
ATOM 3155 O O . ILE A 1 428 ? 4.706 -5.530 -19.498 1.00 96.00 428 ILE A O 1
ATOM 3159 N N . TYR A 1 429 ? 3.893 -4.837 -17.517 1.00 95.38 429 TYR A N 1
ATOM 3160 C CA . TYR A 1 429 ? 3.603 -3.467 -17.901 1.00 95.38 429 TYR A CA 1
ATOM 3161 C C . TYR A 1 429 ? 4.597 -2.541 -17.227 1.00 95.38 429 TYR A C 1
ATOM 3163 O O . TYR A 1 429 ? 4.836 -2.671 -16.034 1.00 95.38 429 TYR A O 1
ATOM 3171 N N . GLY A 1 430 ? 5.161 -1.603 -17.972 1.00 92.00 430 GLY A N 1
ATOM 3172 C CA . GLY A 1 430 ? 6.034 -0.588 -17.399 1.00 92.00 430 GLY A CA 1
ATOM 3173 C C . GLY A 1 430 ? 6.049 0.662 -18.258 1.00 92.00 430 GLY A C 1
ATOM 3174 O O . GLY A 1 430 ? 5.869 0.597 -19.481 1.00 92.00 430 GLY A O 1
ATOM 3175 N N . THR A 1 431 ? 6.229 1.800 -17.610 1.00 88.62 431 THR A N 1
ATOM 3176 C CA . THR A 1 431 ? 6.359 3.104 -18.259 1.00 88.62 431 THR A CA 1
ATOM 3177 C C . THR A 1 431 ? 7.823 3.365 -18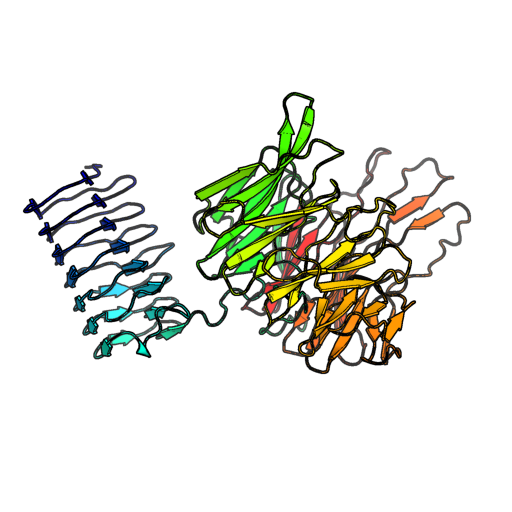.598 1.00 88.62 431 THR A C 1
ATOM 3179 O O . THR A 1 431 ? 8.717 2.697 -18.103 1.00 88.62 431 THR A O 1
ATOM 3182 N N . GLY A 1 432 ? 8.101 4.283 -19.506 1.00 80.62 432 GLY A N 1
ATOM 3183 C CA . GLY A 1 432 ? 9.457 4.738 -19.817 1.00 80.62 432 GLY A CA 1
ATOM 3184 C C . GLY A 1 432 ? 9.370 5.873 -20.821 1.00 80.62 432 GLY A C 1
ATOM 3185 O O . GLY A 1 432 ? 8.284 6.117 -21.318 1.00 80.62 432 GLY A O 1
ATOM 3186 N N . ASN A 1 433 ? 10.482 6.517 -21.192 1.00 72.81 433 ASN A N 1
ATOM 3187 C CA . ASN A 1 433 ? 10.554 7.762 -21.998 1.00 72.81 433 ASN A CA 1
ATOM 3188 C C . ASN A 1 433 ? 9.783 7.805 -23.340 1.00 72.81 433 ASN A C 1
ATOM 3190 O O . ASN A 1 433 ? 9.926 8.748 -24.107 1.00 72.81 433 ASN A O 1
ATOM 3194 N N . GLN A 1 434 ? 9.071 6.752 -23.711 1.00 74.81 434 GLN A N 1
ATOM 3195 C CA . GLN A 1 434 ? 8.367 6.548 -24.964 1.00 74.81 434 GLN A CA 1
ATOM 3196 C C . GLN A 1 434 ? 6.898 6.118 -24.757 1.00 74.81 434 GLN A C 1
ATOM 3198 O O . GLN A 1 434 ? 6.221 5.770 -25.736 1.00 74.81 434 GLN A O 1
ATOM 3203 N N . GLY A 1 435 ? 6.411 6.127 -23.516 1.00 85.44 435 GLY A N 1
ATOM 3204 C CA . GLY A 1 435 ? 5.071 5.716 -23.118 1.00 85.44 435 GLY A CA 1
ATOM 3205 C C . GLY A 1 435 ? 5.041 4.381 -22.378 1.00 85.44 435 GLY A C 1
ATOM 3206 O O . GLY A 1 435 ? 5.996 3.981 -21.717 1.00 85.44 435 GLY A O 1
ATOM 3207 N N . LEU A 1 436 ? 3.915 3.682 -22.496 1.00 92.31 436 LEU A N 1
ATOM 3208 C CA . LEU A 1 436 ? 3.663 2.417 -21.813 1.00 92.31 436 LEU A CA 1
ATOM 3209 C C . LEU A 1 436 ? 4.065 1.231 -22.697 1.00 92.31 436 LEU A C 1
ATOM 3211 O O . LEU A 1 436 ? 3.682 1.134 -23.868 1.00 92.31 436 LEU A O 1
ATOM 3215 N N . PHE A 1 437 ? 4.791 0.287 -22.112 1.00 93.69 437 PHE A N 1
ATOM 3216 C CA . PHE A 1 437 ? 5.201 -0.958 -22.746 1.00 93.69 437 PHE A CA 1
ATOM 3217 C C . PHE A 1 437 ? 4.466 -2.141 -22.128 1.00 93.69 437 PHE A C 1
ATOM 3219 O O . PHE A 1 437 ? 4.380 -2.250 -20.910 1.00 93.69 437 PHE A O 1
ATOM 3226 N N . ALA A 1 438 ? 3.995 -3.054 -22.977 1.00 95.81 438 ALA A N 1
ATOM 3227 C CA . ALA A 1 438 ? 3.565 -4.385 -22.572 1.00 95.81 438 ALA A CA 1
ATOM 3228 C C . ALA A 1 438 ? 4.578 -5.409 -23.082 1.00 95.81 438 ALA A C 1
ATOM 3230 O O . ALA A 1 438 ? 4.842 -5.494 -24.287 1.00 95.81 438 ALA A O 1
ATOM 3231 N N . ILE A 1 439 ? 5.147 -6.187 -22.173 1.00 95.44 439 ILE A N 1
ATOM 3232 C CA . ILE A 1 439 ? 6.241 -7.122 -22.417 1.00 95.44 439 ILE A CA 1
ATOM 3233 C C . ILE A 1 439 ? 5.783 -8.528 -22.020 1.00 95.44 439 ILE A C 1
ATOM 3235 O O . ILE A 1 439 ? 5.183 -8.730 -20.967 1.00 95.44 439 ILE A O 1
ATOM 3239 N N . ASN A 1 440 ? 6.033 -9.512 -22.880 1.00 95.12 440 ASN A N 1
ATOM 3240 C CA . ASN A 1 440 ? 5.799 -10.917 -22.559 1.00 95.12 440 ASN A CA 1
ATOM 3241 C C . ASN A 1 440 ? 6.837 -11.401 -21.533 1.00 95.12 440 ASN A C 1
ATOM 3243 O O . ASN A 1 440 ? 7.922 -10.836 -21.427 1.00 95.12 440 ASN A O 1
ATOM 3247 N N . GLN A 1 441 ? 6.559 -12.503 -20.837 1.00 92.50 441 GLN A N 1
ATOM 3248 C CA . GLN A 1 441 ? 7.484 -13.073 -19.845 1.00 92.50 441 GLN A CA 1
ATOM 3249 C C . GLN A 1 441 ? 8.867 -13.434 -20.422 1.00 92.50 441 GLN A C 1
ATOM 3251 O O . GLN A 1 441 ? 9.856 -13.398 -19.702 1.00 92.50 441 GLN A O 1
ATOM 3256 N N . ASP A 1 442 ? 8.965 -13.712 -21.728 1.00 93.06 442 ASP A N 1
ATOM 3257 C CA . ASP A 1 442 ? 10.236 -13.953 -22.432 1.00 93.06 442 ASP A CA 1
ATOM 3258 C C . ASP A 1 442 ? 11.013 -12.663 -22.793 1.00 93.06 442 ASP A C 1
ATOM 3260 O O . ASP A 1 442 ? 12.066 -12.702 -23.436 1.00 93.06 442 ASP A O 1
ATOM 3264 N N . GLY A 1 443 ? 10.483 -11.501 -22.408 1.00 92.81 443 GLY A N 1
ATOM 3265 C CA . GLY A 1 443 ? 11.043 -10.181 -22.661 1.00 92.81 443 GLY A CA 1
ATOM 3266 C C . GLY A 1 443 ? 10.692 -9.596 -24.033 1.00 92.81 443 GLY A C 1
ATOM 3267 O O . GLY A 1 443 ? 11.096 -8.473 -24.332 1.00 92.81 443 GLY A O 1
ATOM 3268 N N . SER A 1 444 ? 9.970 -10.307 -24.901 1.00 94.44 444 SER A N 1
ATOM 3269 C CA . SER A 1 444 ? 9.538 -9.748 -26.186 1.00 94.44 444 SER A CA 1
ATOM 3270 C C . SER A 1 444 ? 8.436 -8.699 -25.999 1.00 94.44 444 SER A C 1
ATOM 3272 O O . SER A 1 444 ? 7.529 -8.862 -25.187 1.00 94.44 444 SER A O 1
ATOM 3274 N N . THR A 1 445 ? 8.489 -7.598 -26.754 1.00 94.25 445 THR A N 1
ATOM 3275 C CA . THR A 1 445 ? 7.439 -6.571 -26.704 1.00 94.25 445 THR A CA 1
ATOM 3276 C C . THR A 1 445 ? 6.150 -7.101 -27.323 1.00 94.25 445 THR A C 1
ATOM 3278 O O . THR A 1 445 ? 6.131 -7.485 -28.492 1.00 94.25 445 THR A O 1
ATOM 3281 N N . ARG A 1 446 ? 5.065 -7.083 -26.547 1.00 94.88 446 ARG A N 1
ATOM 3282 C CA . ARG A 1 446 ? 3.716 -7.445 -26.989 1.00 94.88 446 ARG A CA 1
ATOM 3283 C C . ARG A 1 446 ? 3.076 -6.300 -27.766 1.00 94.88 446 ARG A C 1
ATOM 3285 O O . ARG A 1 446 ? 2.588 -6.501 -28.875 1.00 94.88 446 ARG A O 1
ATOM 3292 N N . TRP A 1 447 ? 3.112 -5.103 -27.194 1.00 95.50 447 TRP A N 1
ATOM 3293 C CA . TRP A 1 447 ? 2.706 -3.855 -27.832 1.00 95.50 447 TRP A CA 1
ATOM 3294 C C . TRP A 1 447 ? 3.296 -2.664 -27.068 1.00 95.50 447 TRP A C 1
ATOM 3296 O O . TRP A 1 447 ? 3.847 -2.812 -25.975 1.00 95.50 447 TRP A O 1
ATOM 3306 N N . ARG A 1 448 ? 3.191 -1.475 -27.662 1.00 92.31 448 ARG A N 1
ATOM 3307 C CA . ARG A 1 448 ? 3.541 -0.200 -27.032 1.00 92.31 448 ARG A CA 1
ATOM 3308 C C . ARG A 1 448 ? 2.385 0.773 -27.216 1.00 92.31 448 ARG A C 1
ATOM 3310 O O . ARG A 1 448 ? 1.865 0.894 -28.324 1.00 92.31 448 ARG A O 1
ATOM 3317 N N . PHE A 1 449 ? 2.050 1.483 -26.150 1.00 92.06 449 PHE A N 1
ATOM 3318 C CA . PHE A 1 449 ? 1.178 2.644 -26.182 1.00 92.06 449 PHE A CA 1
ATOM 3319 C C . PHE A 1 449 ? 2.048 3.911 -26.125 1.00 92.06 449 PHE A C 1
ATOM 3321 O O . PHE A 1 449 ? 2.690 4.159 -25.103 1.00 92.06 449 PHE A O 1
ATOM 3328 N N . PRO A 1 450 ? 2.148 4.682 -27.220 1.00 87.50 450 PRO A N 1
ATOM 3329 C CA . PRO A 1 450 ? 2.956 5.891 -27.236 1.00 87.50 450 PRO A CA 1
ATOM 3330 C C . PRO A 1 450 ? 2.251 7.017 -26.477 1.00 87.50 450 PRO A C 1
ATOM 3332 O O . PRO A 1 450 ? 1.092 7.321 -26.754 1.00 87.50 450 PRO A O 1
ATOM 3335 N N . THR A 1 451 ? 2.969 7.664 -25.566 1.00 79.50 451 THR A N 1
ATOM 3336 C CA . THR A 1 451 ? 2.620 9.003 -25.083 1.00 79.50 451 THR A CA 1
ATOM 3337 C C . THR A 1 451 ? 3.258 10.058 -25.987 1.00 79.50 451 THR A C 1
ATOM 3339 O O . THR A 1 451 ? 4.037 9.717 -26.885 1.00 79.50 451 THR A O 1
ATOM 3342 N N . GLU A 1 452 ? 2.899 11.333 -25.822 1.00 65.38 452 GLU A N 1
ATOM 3343 C CA . GLU A 1 452 ? 3.464 12.421 -26.628 1.00 65.38 452 GLU A CA 1
ATOM 3344 C C . GLU A 1 452 ? 4.958 12.629 -26.334 1.00 65.38 452 GLU A C 1
ATOM 3346 O O . GLU A 1 452 ? 5.372 13.548 -25.644 1.00 65.38 452 GLU A O 1
ATOM 3351 N N . THR A 1 453 ? 5.806 11.815 -26.946 1.00 55.34 453 THR A N 1
ATOM 3352 C CA . THR A 1 453 ? 7.186 12.184 -27.245 1.00 55.34 453 THR A CA 1
ATOM 3353 C C . THR A 1 453 ? 7.260 12.497 -28.727 1.00 55.34 453 THR A C 1
ATOM 3355 O O . THR A 1 453 ? 6.864 11.652 -29.521 1.00 55.34 453 THR A O 1
ATOM 3358 N N . GLU A 1 454 ? 7.799 13.663 -29.089 1.00 42.22 454 GLU A N 1
ATOM 3359 C CA . GLU A 1 454 ? 7.971 14.175 -30.466 1.00 42.22 454 GLU A CA 1
ATOM 3360 C C . GLU A 1 454 ? 6.933 15.194 -30.955 1.00 42.22 454 GLU A C 1
ATOM 3362 O O . GLU A 1 454 ? 6.349 15.095 -32.031 1.00 42.22 454 GLU A O 1
ATOM 3367 N N . GLY A 1 455 ? 6.858 16.311 -30.246 1.00 41.06 455 GLY A N 1
ATOM 3368 C CA . GLY A 1 455 ? 6.894 17.599 -30.920 1.00 41.06 455 GLY A CA 1
ATOM 3369 C C . GLY A 1 455 ? 8.209 18.270 -30.570 1.00 41.06 455 GLY A C 1
ATOM 3370 O O . GLY A 1 455 ? 8.213 19.148 -29.718 1.00 41.06 455 GLY A O 1
ATOM 3371 N N . GLY A 1 456 ? 9.336 17.866 -31.178 1.00 43.50 456 GLY A N 1
ATOM 3372 C CA . GLY A 1 456 ? 10.532 18.710 -31.129 1.00 43.50 456 GLY A CA 1
ATOM 3373 C C . GLY A 1 456 ? 10.065 20.113 -31.496 1.00 43.50 456 GLY A C 1
ATOM 3374 O O . GLY A 1 456 ? 9.440 20.268 -32.541 1.00 43.50 456 GLY A O 1
ATOM 3375 N N . SER A 1 457 ? 10.250 21.082 -30.601 1.00 46.34 457 SER A N 1
ATOM 3376 C CA . SER A 1 457 ? 9.529 22.372 -30.545 1.00 46.34 457 SER A CA 1
ATOM 3377 C C . SER A 1 457 ? 9.614 23.235 -31.819 1.00 46.34 457 SER A C 1
ATOM 3379 O O . SER A 1 457 ? 9.226 24.403 -31.821 1.00 46.34 457 SER A O 1
ATOM 3381 N N . GLY A 1 458 ? 10.248 22.733 -32.886 1.00 49.69 458 GLY A N 1
ATOM 3382 C CA . GLY A 1 458 ? 10.779 23.490 -34.009 1.00 49.69 458 GLY A CA 1
ATOM 3383 C C . GLY A 1 458 ? 11.827 24.509 -33.559 1.00 49.69 458 GLY A C 1
ATOM 3384 O O . GLY A 1 458 ? 12.399 25.201 -34.398 1.00 49.69 458 GLY A O 1
ATOM 3385 N N . ASN A 1 459 ? 12.077 24.608 -32.248 1.00 56.78 459 ASN A N 1
ATOM 3386 C CA . ASN A 1 459 ? 12.840 25.641 -31.596 1.00 56.78 459 ASN A CA 1
ATOM 3387 C C . ASN A 1 459 ? 14.132 25.012 -31.055 1.00 56.78 459 ASN A C 1
ATOM 3389 O O . ASN A 1 459 ? 14.111 24.322 -30.036 1.00 56.78 459 ASN A O 1
ATOM 3393 N N . PRO A 1 460 ? 15.279 25.260 -31.707 1.00 59.84 460 PRO A N 1
ATOM 3394 C CA . PRO A 1 460 ? 16.561 24.671 -31.323 1.00 59.84 460 PRO A CA 1
ATOM 3395 C C . PRO A 1 460 ? 17.051 25.093 -29.927 1.00 59.84 460 PRO A C 1
ATOM 3397 O O . PRO A 1 460 ? 18.084 24.607 -29.480 1.00 59.84 460 PRO A O 1
ATOM 3400 N N . CYS A 1 461 ? 16.342 25.993 -29.240 1.00 60.78 461 CYS A N 1
ATOM 3401 C CA . CYS A 1 461 ? 16.652 26.407 -27.879 1.00 60.78 461 CYS A CA 1
ATOM 3402 C C . CYS A 1 461 ? 15.867 25.682 -26.779 1.00 60.78 461 CYS A C 1
ATOM 3404 O O . CYS A 1 461 ? 16.141 25.949 -25.606 1.00 60.78 461 CYS A O 1
ATOM 3406 N N . CYS A 1 462 ? 14.865 24.868 -27.122 1.00 54.88 462 CYS A N 1
ATOM 3407 C CA . CYS A 1 462 ? 14.027 24.188 -26.139 1.00 54.88 462 CYS A CA 1
ATOM 3408 C C . CYS A 1 462 ? 14.318 22.686 -26.117 1.00 54.88 462 CYS A C 1
ATOM 3410 O O . CYS A 1 462 ? 14.268 22.036 -27.163 1.00 54.88 462 CYS A O 1
ATOM 3412 N N . SER A 1 463 ? 14.595 22.153 -24.929 1.00 57.41 463 SER A N 1
ATOM 3413 C CA . SER A 1 463 ? 14.665 20.727 -24.628 1.00 57.41 463 SER A CA 1
ATOM 3414 C C . SER A 1 463 ? 13.411 20.288 -23.873 1.00 57.41 463 SER A C 1
ATOM 3416 O O . SER A 1 463 ? 12.823 21.048 -23.102 1.00 57.41 463 SER A O 1
ATOM 3418 N N . TYR A 1 464 ? 13.001 19.054 -24.139 1.00 56.94 464 TYR A N 1
ATOM 3419 C CA . TYR A 1 464 ? 11.984 18.350 -23.374 1.00 56.94 464 TYR A CA 1
ATOM 3420 C C . TYR A 1 464 ? 12.731 17.346 -22.514 1.00 56.94 464 TYR A C 1
ATOM 3422 O O . TYR A 1 464 ? 13.385 16.465 -23.076 1.00 56.94 464 TYR A O 1
ATOM 3430 N N . ASP A 1 465 ? 12.646 17.487 -21.197 1.00 54.38 465 ASP A N 1
ATOM 3431 C CA . ASP A 1 465 ? 13.024 16.404 -20.299 1.00 54.38 465 ASP A CA 1
ATOM 3432 C C . ASP A 1 465 ? 11.731 15.645 -19.994 1.00 54.38 465 ASP A C 1
ATOM 3434 O O . ASP A 1 465 ? 10.820 16.144 -19.330 1.00 54.38 465 ASP A O 1
ATOM 3438 N N . VAL A 1 466 ? 11.596 14.470 -20.613 1.00 51.94 466 VAL A N 1
ATOM 3439 C CA . VAL A 1 466 ? 10.521 13.537 -20.278 1.00 51.94 466 VAL A CA 1
ATOM 3440 C C . VAL A 1 466 ? 10.954 12.839 -19.001 1.00 51.94 466 VAL A C 1
ATOM 3442 O O . VAL A 1 466 ? 11.900 12.055 -19.025 1.00 51.94 466 VAL A O 1
ATOM 3445 N N . VAL A 1 467 ? 10.287 13.161 -17.899 1.00 54.88 467 VAL A N 1
ATOM 3446 C CA . VAL A 1 467 ? 10.434 12.455 -16.629 1.00 54.88 467 VAL A CA 1
ATOM 3447 C C . VAL A 1 467 ? 9.166 11.629 -16.493 1.00 54.88 467 VAL A C 1
ATOM 3449 O O . VAL A 1 467 ? 8.118 12.157 -16.143 1.00 54.88 467 VAL A O 1
ATOM 3452 N N . GLN A 1 468 ? 9.224 10.362 -16.899 1.00 59.69 468 GLN A N 1
ATOM 3453 C CA . GLN A 1 468 ? 8.081 9.457 -16.821 1.00 59.69 468 GLN A CA 1
ATOM 3454 C C . GLN A 1 468 ? 8.411 8.352 -15.821 1.00 59.69 468 GLN A C 1
ATOM 3456 O O . GLN A 1 468 ? 9.196 7.463 -16.140 1.00 59.69 468 GLN A O 1
ATOM 3461 N N . GLU A 1 469 ? 7.832 8.430 -14.620 1.00 64.56 469 GLU A N 1
ATOM 3462 C CA . GLU A 1 469 ? 8.201 7.540 -13.504 1.00 64.56 469 GLU A CA 1
ATOM 3463 C C . GLU A 1 469 ? 7.006 6.898 -12.781 1.00 64.56 469 GLU A C 1
ATOM 3465 O O . GLU A 1 469 ? 7.216 6.101 -11.871 1.00 64.56 469 GLU A O 1
ATOM 3470 N N . SER A 1 470 ? 5.752 7.172 -13.176 1.00 82.00 470 SER A N 1
ATOM 3471 C CA . SER A 1 470 ? 4.621 6.528 -12.491 1.00 82.00 470 SER A CA 1
ATOM 3472 C C . SER A 1 470 ? 4.525 5.044 -12.844 1.00 82.00 470 SER A C 1
ATOM 3474 O O . SER A 1 470 ? 4.595 4.682 -14.028 1.00 82.00 470 SER A O 1
ATOM 3476 N N . SER A 1 471 ? 4.232 4.210 -11.855 1.00 88.75 471 SER A N 1
ATOM 3477 C CA . SER A 1 471 ? 3.853 2.814 -12.057 1.00 88.75 471 SER A CA 1
ATOM 3478 C C . SER A 1 471 ? 2.478 2.659 -12.722 1.00 88.75 471 SER A C 1
ATOM 3480 O O . SER A 1 471 ? 1.758 3.629 -12.989 1.00 88.75 471 SER A O 1
ATOM 3482 N N . VAL A 1 472 ? 2.120 1.415 -13.055 1.00 95.06 472 VAL A N 1
ATOM 3483 C CA . VAL A 1 472 ? 0.893 1.090 -13.789 1.00 95.06 472 VAL A CA 1
ATOM 3484 C C . VAL A 1 472 ? -0.108 0.413 -12.863 1.00 95.06 472 VAL A C 1
ATOM 3486 O O . VAL A 1 472 ? 0.075 -0.729 -12.449 1.00 95.06 472 VAL A O 1
ATOM 3489 N N . ALA A 1 473 ? -1.238 1.067 -12.611 1.00 97.25 473 ALA A N 1
ATOM 3490 C CA . ALA A 1 473 ? -2.357 0.422 -11.945 1.00 97.25 473 ALA A CA 1
ATOM 3491 C C . ALA A 1 473 ? -3.202 -0.395 -12.925 1.00 97.25 473 ALA A C 1
ATOM 3493 O O . ALA A 1 473 ? -3.570 0.083 -13.993 1.00 97.25 473 ALA A O 1
ATOM 3494 N N . ILE A 1 474 ? -3.560 -1.619 -12.553 1.00 97.25 474 ILE A N 1
ATOM 3495 C CA . ILE A 1 474 ? -4.306 -2.558 -13.393 1.00 97.25 474 ILE A CA 1
ATOM 3496 C C . ILE A 1 474 ? -5.650 -2.829 -12.721 1.00 97.25 474 ILE A C 1
ATOM 3498 O O . ILE A 1 474 ? -5.707 -3.420 -11.644 1.00 97.25 474 ILE A O 1
ATOM 3502 N N . GLY A 1 475 ? -6.749 -2.406 -13.341 1.00 94.06 475 GLY A N 1
ATOM 3503 C CA . GLY A 1 475 ? -8.087 -2.763 -12.872 1.00 94.06 475 GLY A CA 1
ATOM 3504 C C . GLY A 1 475 ? -8.410 -4.234 -13.149 1.00 94.06 475 GLY A C 1
ATOM 3505 O O . GLY A 1 475 ? -7.902 -4.823 -14.101 1.00 94.06 475 GLY A O 1
ATOM 3506 N N . SER A 1 476 ? -9.336 -4.831 -12.395 1.00 89.44 476 SER A N 1
ATOM 3507 C CA . SER A 1 476 ? -9.782 -6.217 -12.641 1.00 89.44 476 SER A CA 1
ATOM 3508 C C . SER A 1 476 ? -10.545 -6.406 -13.964 1.00 89.44 476 SER A C 1
ATOM 3510 O O . SER A 1 476 ? -10.743 -7.528 -14.427 1.00 89.44 476 SER A O 1
ATOM 3512 N N . ASN A 1 477 ? -10.921 -5.304 -14.619 1.00 88.88 477 ASN A N 1
ATOM 3513 C CA . ASN A 1 477 ? -11.402 -5.254 -16.003 1.00 88.88 477 ASN A CA 1
ATOM 3514 C C . ASN A 1 477 ? -10.268 -5.273 -17.055 1.00 88.88 477 ASN A C 1
ATOM 3516 O O . ASN A 1 477 ? -10.552 -5.250 -18.252 1.00 88.88 477 ASN A O 1
ATOM 3520 N N . GLY A 1 478 ? -9.006 -5.298 -16.621 1.00 92.44 478 GLY A N 1
ATOM 3521 C CA . GLY A 1 478 ? -7.803 -5.301 -17.450 1.00 92.44 478 GLY A CA 1
ATOM 3522 C C . GLY A 1 478 ? -7.373 -3.928 -17.977 1.00 92.44 478 GLY A C 1
ATOM 3523 O O . GLY A 1 478 ? -6.382 -3.851 -18.698 1.00 92.44 478 GLY A O 1
ATOM 3524 N N . ILE A 1 479 ? -8.093 -2.848 -17.654 1.00 97.19 479 ILE A N 1
ATOM 3525 C CA . ILE A 1 479 ? -7.684 -1.496 -18.055 1.00 97.19 479 ILE A CA 1
ATOM 3526 C C . ILE A 1 479 ? -6.490 -1.063 -17.201 1.00 97.19 479 ILE A C 1
ATOM 3528 O O . ILE A 1 479 ? -6.463 -1.286 -15.990 1.00 97.19 479 ILE A O 1
ATOM 3532 N N . LEU A 1 480 ? -5.514 -0.448 -17.859 1.00 97.75 480 LEU A N 1
ATOM 3533 C CA . LEU A 1 480 ? -4.247 0.001 -17.299 1.00 97.75 480 LEU A CA 1
ATOM 3534 C C . LEU A 1 480 ? -4.298 1.513 -17.095 1.00 97.75 480 LEU A C 1
ATOM 3536 O O . LEU A 1 480 ? -4.710 2.223 -18.011 1.00 97.75 480 LEU A O 1
ATOM 3540 N N . TYR A 1 481 ? -3.850 2.004 -15.945 1.00 96.88 481 TYR A N 1
ATOM 3541 C CA . TYR A 1 481 ? -3.841 3.418 -15.584 1.00 96.88 481 TYR A CA 1
ATOM 3542 C C . TYR A 1 481 ? -2.430 3.847 -15.207 1.00 96.88 481 TYR A C 1
ATOM 3544 O O . TYR A 1 481 ? -1.796 3.192 -14.387 1.00 96.88 481 TYR A O 1
ATOM 3552 N N . PHE A 1 482 ? -1.942 4.937 -15.790 1.00 94.31 482 PHE A N 1
ATOM 3553 C CA . PHE A 1 482 ? -0.624 5.486 -15.468 1.00 94.31 482 PHE A CA 1
ATOM 3554 C C . PHE A 1 482 ? -0.587 6.994 -15.732 1.00 94.31 482 PHE A C 1
ATOM 3556 O O . PHE A 1 482 ? -1.335 7.511 -16.570 1.00 94.31 482 PHE A O 1
ATOM 3563 N N . GLY A 1 483 ? 0.263 7.694 -14.990 1.00 89.88 483 GLY A N 1
ATOM 3564 C CA . GLY A 1 483 ? 0.534 9.114 -15.150 1.00 89.88 483 GLY A CA 1
ATOM 3565 C C . GLY A 1 483 ? 1.658 9.381 -16.151 1.00 89.88 483 GLY A C 1
ATOM 3566 O O . GLY A 1 483 ? 2.578 8.590 -16.344 1.00 89.88 483 GLY A O 1
ATOM 3567 N N . ASP A 1 484 ? 1.579 10.527 -16.803 1.00 85.25 484 ASP A N 1
ATOM 3568 C CA . ASP A 1 484 ? 2.600 11.018 -17.719 1.00 85.25 484 ASP A CA 1
ATOM 3569 C C . ASP A 1 484 ? 2.720 12.533 -17.568 1.00 85.25 484 ASP A C 1
ATOM 3571 O O . ASP A 1 484 ? 1.703 13.226 -17.449 1.00 85.25 484 ASP A O 1
ATOM 3575 N N . TRP A 1 485 ? 3.943 13.052 -17.552 1.00 78.12 485 TRP A N 1
ATOM 3576 C CA . TRP A 1 485 ? 4.195 14.486 -17.460 1.00 78.12 485 TRP A CA 1
ATOM 3577 C C . TRP A 1 485 ? 5.498 14.880 -18.154 1.00 78.12 485 TRP A C 1
ATOM 3579 O O . TRP A 1 485 ? 6.376 14.061 -18.417 1.00 78.12 485 TRP A O 1
ATOM 3589 N N . PHE A 1 486 ? 5.613 16.170 -18.470 1.00 69.56 486 PHE A N 1
ATOM 3590 C CA . PHE A 1 486 ? 6.728 16.710 -19.245 1.00 69.56 486 PHE A CA 1
ATOM 3591 C C . PHE A 1 486 ? 7.263 17.985 -18.620 1.00 69.56 486 PHE A C 1
ATOM 3593 O O . PHE A 1 486 ? 6.488 18.906 -18.362 1.00 69.56 486 PHE A O 1
ATOM 3600 N N . ASP A 1 487 ? 8.583 18.104 -18.514 1.00 61.53 487 ASP A N 1
ATOM 3601 C CA . ASP A 1 487 ? 9.220 19.382 -18.226 1.00 61.53 487 ASP A CA 1
ATOM 3602 C C . ASP A 1 487 ? 9.637 20.087 -19.521 1.00 61.53 487 ASP A C 1
ATOM 3604 O O . ASP A 1 487 ? 10.358 19.553 -20.367 1.00 61.53 487 ASP A O 1
ATOM 3608 N N . HIS A 1 488 ? 9.169 21.327 -19.688 1.00 60.03 488 HIS A N 1
ATOM 3609 C CA . HIS A 1 488 ? 9.591 22.203 -20.783 1.00 60.03 488 HIS A CA 1
ATOM 3610 C C . HIS A 1 488 ? 10.742 23.102 -20.343 1.00 60.03 488 HIS A C 1
ATOM 3612 O O . HIS A 1 488 ? 10.533 24.060 -19.590 1.00 60.03 488 HIS A O 1
ATOM 3618 N N . TYR A 1 489 ? 11.933 22.889 -20.904 1.00 58.75 489 TYR A N 1
ATOM 3619 C CA . TYR A 1 489 ? 13.077 23.764 -20.678 1.00 58.75 489 TYR A CA 1
ATOM 3620 C C . TYR A 1 489 ? 13.449 24.542 -21.949 1.00 58.75 489 TYR A C 1
ATOM 3622 O O . TYR A 1 489 ? 13.804 23.959 -22.964 1.00 58.75 489 TYR A O 1
ATOM 3630 N N . CYS A 1 490 ? 13.405 25.877 -21.918 1.00 58.72 490 CYS A N 1
ATOM 3631 C CA . CYS A 1 490 ? 13.779 26.743 -23.045 1.00 58.72 490 CYS A CA 1
ATOM 3632 C C . CYS A 1 490 ? 14.879 27.725 -22.632 1.00 58.72 490 CYS A C 1
ATOM 3634 O O . CYS A 1 490 ? 14.704 28.508 -21.706 1.00 58.72 490 CYS A O 1
ATOM 3636 N N . SER A 1 491 ? 16.003 27.720 -23.352 1.00 58.91 491 SER A N 1
ATOM 3637 C CA . SER A 1 491 ? 17.233 28.427 -22.957 1.00 58.91 491 SER A CA 1
ATOM 3638 C C . SER A 1 491 ? 17.426 29.831 -23.559 1.00 58.91 491 SER A C 1
ATOM 3640 O O . SER A 1 491 ? 18.329 30.544 -23.127 1.00 58.91 491 SER A O 1
ATOM 3642 N N . CYS A 1 492 ? 16.626 30.258 -24.551 1.00 58.00 492 CYS A N 1
ATOM 3643 C CA . CYS A 1 492 ? 16.912 31.479 -25.335 1.00 58.00 492 CYS A CA 1
ATOM 3644 C C . CYS A 1 492 ? 15.804 32.555 -25.389 1.00 58.00 492 CYS A C 1
ATOM 3646 O O . CYS A 1 492 ? 15.911 33.488 -26.187 1.00 58.00 492 CYS A O 1
ATOM 3648 N N . ALA A 1 493 ? 14.769 32.482 -24.544 1.00 54.31 493 ALA A N 1
ATOM 3649 C CA . ALA A 1 493 ? 13.721 33.510 -24.441 1.00 54.31 493 ALA A CA 1
ATOM 3650 C C . ALA A 1 493 ? 13.816 34.294 -23.111 1.00 54.31 493 ALA A C 1
ATOM 3652 O O . ALA A 1 493 ? 14.297 33.744 -22.125 1.00 54.31 493 ALA A O 1
ATOM 3653 N N . PRO A 1 494 ? 13.349 35.559 -23.046 1.00 52.06 494 PRO A N 1
ATOM 3654 C CA . PRO A 1 494 ? 13.316 36.344 -21.806 1.00 52.06 494 PRO A CA 1
ATOM 3655 C C . PRO A 1 494 ? 12.163 35.966 -20.847 1.00 52.06 494 PRO A C 1
ATOM 3657 O O . PRO A 1 494 ? 11.978 36.646 -19.842 1.00 52.06 494 PRO A O 1
ATOM 3660 N N . GLU A 1 495 ? 11.401 34.907 -21.136 1.00 46.12 495 GLU A N 1
ATOM 3661 C CA . GLU A 1 495 ? 10.301 34.388 -20.307 1.00 46.12 495 GLU A CA 1
ATOM 3662 C C . GLU A 1 495 ? 10.722 33.066 -19.636 1.00 46.12 495 GLU A C 1
ATOM 3664 O O . GLU A 1 495 ? 11.462 32.294 -20.254 1.00 46.12 495 GLU A O 1
ATOM 3669 N N . PRO A 1 496 ? 10.282 32.785 -18.394 1.00 48.16 496 PRO A N 1
ATOM 3670 C CA . PRO A 1 496 ? 10.664 31.577 -17.669 1.00 48.16 496 PRO A CA 1
ATOM 3671 C C . PRO A 1 496 ? 10.179 30.311 -18.387 1.00 48.16 496 PRO A C 1
ATOM 3673 O O . PRO A 1 496 ? 9.044 30.218 -18.856 1.00 48.16 496 PRO A O 1
ATOM 3676 N N . SER A 1 497 ? 11.065 29.327 -18.433 1.00 48.31 497 SER A N 1
ATOM 3677 C CA . SER A 1 497 ? 10.828 27.953 -18.851 1.00 48.31 497 SER A CA 1
ATOM 3678 C C . SER A 1 497 ? 10.164 27.134 -17.735 1.00 48.31 497 SER A C 1
ATOM 3680 O O . SER A 1 497 ? 10.616 27.186 -16.589 1.00 48.31 497 SER A O 1
ATOM 3682 N N . GLY A 1 498 ? 9.127 26.357 -18.072 1.00 49.22 498 GLY A N 1
ATOM 3683 C CA . GLY A 1 498 ? 8.569 25.320 -17.191 1.00 49.22 498 GLY A CA 1
ATOM 3684 C C . GLY A 1 498 ? 7.041 25.243 -17.166 1.00 49.22 498 GLY A C 1
ATOM 3685 O O . GLY A 1 498 ? 6.451 25.446 -16.110 1.00 49.22 498 GLY A O 1
ATOM 3686 N N . TYR A 1 499 ? 6.399 24.959 -18.305 1.00 50.78 499 TYR A N 1
ATOM 3687 C CA . TYR A 1 499 ? 4.980 24.578 -18.340 1.00 50.78 499 TYR A CA 1
ATOM 3688 C C . TYR A 1 499 ? 4.866 23.138 -18.839 1.00 50.78 499 TYR A C 1
ATOM 3690 O O . TYR A 1 499 ? 5.172 22.865 -19.999 1.00 50.78 499 TYR A O 1
ATOM 3698 N N . GLY A 1 500 ? 4.436 22.235 -17.965 1.00 57.22 500 GLY A N 1
ATOM 3699 C CA . GLY A 1 500 ? 4.110 20.853 -18.295 1.00 57.22 500 GLY A CA 1
ATOM 3700 C C . GLY A 1 500 ? 2.655 20.572 -17.966 1.00 57.22 500 GLY A C 1
ATOM 3701 O O . GLY A 1 500 ? 2.200 20.982 -16.904 1.00 57.22 500 GLY A O 1
ATOM 3702 N N . ASN A 1 501 ? 1.921 19.901 -18.853 1.00 69.38 501 ASN A N 1
ATOM 3703 C CA . ASN A 1 501 ? 0.658 19.271 -18.468 1.00 69.38 501 ASN A CA 1
ATOM 3704 C C . ASN A 1 501 ? 0.969 17.889 -17.891 1.00 69.38 501 ASN A C 1
ATOM 3706 O O . ASN A 1 501 ? 1.862 17.204 -18.389 1.00 69.38 501 ASN A O 1
ATOM 3710 N N . ALA A 1 502 ? 0.182 17.475 -16.907 1.00 83.25 502 ALA A N 1
ATOM 3711 C CA . ALA A 1 502 ? 0.159 16.106 -16.423 1.00 83.25 502 ALA A CA 1
ATOM 3712 C C . ALA A 1 502 ? -1.073 15.393 -16.992 1.00 83.25 502 ALA A C 1
ATOM 3714 O O . ALA A 1 502 ? -2.164 15.963 -17.025 1.00 83.25 502 ALA A O 1
ATOM 3715 N N . THR A 1 503 ? -0.923 14.156 -17.454 1.00 88.62 503 THR A N 1
ATOM 3716 C CA . THR A 1 503 ? -2.019 13.374 -18.035 1.00 88.62 503 THR A CA 1
ATOM 3717 C C . THR A 1 503 ? -2.103 12.009 -17.373 1.00 88.62 503 THR A C 1
ATOM 3719 O O . THR A 1 503 ? -1.146 11.246 -17.388 1.00 88.62 503 THR A O 1
ATOM 3722 N N . LEU A 1 504 ? -3.275 11.682 -16.830 1.00 93.38 504 LEU A N 1
ATOM 3723 C CA . LEU A 1 504 ? -3.623 10.319 -16.443 1.00 93.38 504 LEU A CA 1
ATOM 3724 C C . LEU A 1 504 ? -4.190 9.600 -17.669 1.00 93.38 504 LEU A C 1
ATOM 3726 O O . LEU A 1 504 ? -5.241 9.988 -18.189 1.00 93.38 504 LEU A O 1
ATOM 3730 N N . TYR A 1 505 ? -3.516 8.552 -18.127 1.00 94.56 505 TYR A N 1
ATOM 3731 C CA . TYR A 1 505 ? -3.979 7.705 -19.219 1.00 94.56 505 TYR A CA 1
ATOM 3732 C C . TYR A 1 505 ? -4.702 6.471 -18.693 1.00 94.56 505 TYR A C 1
ATOM 3734 O O . TYR A 1 505 ? -4.320 5.904 -17.674 1.00 94.56 505 TYR A O 1
ATOM 3742 N N . ALA A 1 506 ? -5.708 6.028 -19.444 1.00 96.94 506 ALA A N 1
ATOM 3743 C CA . ALA A 1 506 ? -6.281 4.698 -19.349 1.00 96.94 506 ALA A CA 1
ATOM 3744 C C . ALA A 1 506 ? -6.099 3.968 -20.683 1.00 96.94 506 ALA A C 1
ATOM 3746 O O . ALA A 1 506 ? -6.489 4.480 -21.739 1.00 96.94 506 ALA A O 1
ATOM 3747 N N . VAL A 1 507 ? -5.532 2.766 -20.646 1.00 97.38 507 VAL A N 1
ATOM 3748 C CA . VAL A 1 507 ? -5.194 1.958 -21.824 1.00 97.38 507 VAL A CA 1
ATOM 3749 C C . VAL A 1 507 ? -5.858 0.592 -21.707 1.00 97.38 507 VAL A C 1
ATOM 3751 O O . VAL A 1 507 ? -5.794 -0.066 -20.671 1.00 97.38 507 VAL A O 1
ATOM 3754 N N . ASN A 1 508 ? -6.532 0.166 -22.770 1.00 96.81 508 ASN A N 1
ATOM 3755 C CA . ASN A 1 508 ? -7.154 -1.148 -22.853 1.00 96.81 508 ASN A CA 1
ATOM 3756 C C . ASN A 1 508 ? -6.084 -2.260 -22.879 1.00 96.81 508 ASN A C 1
ATOM 3758 O O . ASN A 1 508 ? -4.964 -2.022 -23.335 1.00 96.81 508 ASN A O 1
ATOM 3762 N N . PRO A 1 509 ? -6.426 -3.509 -22.505 1.00 93.19 509 PRO A N 1
ATOM 3763 C CA . PRO A 1 509 ? -5.495 -4.645 -22.562 1.00 93.19 509 PRO A CA 1
ATOM 3764 C C . PRO A 1 509 ? -4.834 -4.886 -23.933 1.00 93.19 509 PRO A C 1
ATOM 3766 O O . PRO A 1 509 ? -3.781 -5.522 -24.026 1.00 93.19 509 PRO A O 1
ATOM 3769 N N . ASP A 1 510 ? -5.466 -4.416 -25.012 1.00 94.31 510 ASP A N 1
ATOM 3770 C CA . ASP A 1 510 ? -4.973 -4.519 -26.389 1.00 94.31 510 ASP A CA 1
ATOM 3771 C C . ASP A 1 510 ? -4.006 -3.391 -26.795 1.00 94.31 510 ASP A C 1
ATOM 3773 O O . ASP A 1 510 ? -3.530 -3.375 -27.931 1.00 94.31 510 ASP A O 1
ATOM 3777 N N . GLY A 1 511 ? -3.702 -2.467 -25.879 1.00 94.75 511 GLY A N 1
ATOM 3778 C CA . GLY A 1 511 ? -2.799 -1.340 -26.096 1.00 94.75 511 GLY A CA 1
ATOM 3779 C C . GLY A 1 511 ? -3.460 -0.108 -26.719 1.00 94.75 511 GLY A C 1
ATOM 3780 O O . GLY A 1 511 ? -2.760 0.847 -27.049 1.00 94.75 511 GLY A O 1
ATOM 3781 N N . THR A 1 512 ? -4.785 -0.095 -26.903 1.00 96.19 512 THR A N 1
ATOM 3782 C CA . THR A 1 512 ? -5.512 1.088 -27.395 1.00 96.19 512 THR A CA 1
ATOM 3783 C C . THR A 1 512 ? -5.887 2.040 -26.259 1.00 96.19 512 THR A C 1
ATOM 3785 O O . THR A 1 512 ? -6.175 1.605 -25.146 1.00 96.19 512 THR A O 1
ATOM 3788 N N . GLN A 1 513 ? -5.925 3.353 -26.518 1.00 95.81 513 GLN A N 1
ATOM 3789 C CA . GLN A 1 513 ? -6.383 4.316 -25.510 1.00 95.81 513 GLN A CA 1
ATOM 3790 C C . GLN A 1 513 ? -7.859 4.066 -25.167 1.00 95.81 513 GLN A C 1
ATOM 3792 O O . GLN A 1 513 ? -8.713 4.110 -26.054 1.00 95.81 513 GLN A O 1
ATOM 3797 N N . ALA A 1 514 ? -8.166 3.873 -23.886 1.00 95.88 514 ALA A N 1
ATOM 3798 C CA . ALA A 1 514 ? -9.535 3.890 -23.383 1.00 95.88 514 ALA A CA 1
ATOM 3799 C C . ALA A 1 514 ? -10.002 5.338 -23.184 1.00 95.88 514 ALA A C 1
ATOM 3801 O O . ALA A 1 514 ? -11.028 5.752 -23.723 1.00 95.88 514 ALA A O 1
ATOM 3802 N N . TRP A 1 515 ? -9.218 6.126 -22.448 1.00 95.75 515 TRP A N 1
ATOM 3803 C CA . TRP A 1 515 ? -9.440 7.551 -22.215 1.00 95.75 515 TRP A CA 1
ATOM 3804 C C . TRP A 1 515 ? -8.174 8.212 -21.657 1.00 95.75 515 TRP A C 1
ATOM 3806 O O . TRP A 1 515 ? -7.208 7.534 -21.321 1.00 95.75 515 TRP A O 1
ATOM 3816 N N . ASN A 1 516 ? -8.169 9.540 -21.566 1.00 93.44 516 ASN A N 1
ATOM 3817 C CA . ASN A 1 516 ? -7.179 10.281 -20.792 1.00 93.44 516 ASN A CA 1
ATOM 3818 C C . ASN A 1 516 ? -7.861 11.409 -20.003 1.00 93.44 516 ASN A C 1
ATOM 3820 O O . ASN A 1 516 ? -8.979 11.818 -20.329 1.00 93.44 516 ASN A O 1
ATOM 3824 N N . PHE A 1 517 ? -7.207 11.867 -18.943 1.00 92.44 517 PHE A N 1
ATOM 3825 C CA . PHE A 1 517 ? -7.631 12.994 -18.124 1.00 92.44 517 PHE A CA 1
ATOM 3826 C C . PHE A 1 517 ? -6.439 13.929 -17.924 1.00 92.44 517 PHE A C 1
ATOM 3828 O O . PHE A 1 517 ? -5.430 13.540 -17.340 1.00 92.44 517 PHE A O 1
ATOM 3835 N N . VAL A 1 518 ? -6.551 15.154 -18.438 1.00 88.56 518 VAL A N 1
ATOM 3836 C CA . VAL A 1 518 ? -5.477 16.152 -18.383 1.00 88.56 518 VAL A CA 1
ATOM 3837 C C . VAL A 1 518 ? -5.650 17.019 -17.141 1.00 88.56 518 VAL A C 1
ATOM 3839 O O . VAL A 1 518 ? -6.672 17.687 -16.980 1.00 88.56 518 VAL A O 1
ATOM 3842 N N . ILE A 1 519 ? -4.623 17.045 -16.298 1.00 85.00 519 ILE A N 1
ATOM 3843 C CA . ILE A 1 519 ? -4.485 17.955 -15.165 1.00 85.00 519 ILE A CA 1
ATOM 3844 C C . ILE A 1 519 ? -3.717 19.180 -15.663 1.00 85.00 519 ILE A C 1
ATOM 3846 O O . ILE A 1 519 ? -2.562 19.092 -16.088 1.00 85.00 519 ILE A O 1
ATOM 3850 N N . GLN A 1 520 ? -4.399 20.326 -15.667 1.00 73.44 520 GLN A N 1
ATOM 3851 C CA . GLN A 1 520 ? -3.818 21.606 -16.064 1.00 73.44 520 GLN A CA 1
ATOM 3852 C C . GLN A 1 520 ? -3.430 22.426 -14.834 1.00 73.44 520 GLN A C 1
ATOM 3854 O O . GLN A 1 520 ? -4.167 22.418 -13.845 1.00 73.44 520 GLN A O 1
ATOM 3859 N N . PRO A 1 521 ? -2.327 23.189 -14.900 1.00 63.12 521 PRO A N 1
ATOM 3860 C CA . PRO A 1 521 ? -1.909 24.012 -13.780 1.00 63.12 521 PRO A CA 1
ATOM 3861 C C . PRO A 1 521 ? -2.951 25.108 -13.530 1.00 63.12 521 PRO A C 1
ATOM 3863 O O . PRO A 1 521 ? -3.433 25.769 -14.451 1.00 63.12 521 PRO A O 1
ATOM 3866 N N . THR A 1 522 ? -3.305 25.315 -12.264 1.00 53.84 522 THR A N 1
ATOM 3867 C CA . THR A 1 522 ? -4.383 26.228 -11.844 1.00 53.84 522 THR A CA 1
ATOM 3868 C C . THR A 1 522 ? -4.017 27.714 -11.953 1.00 53.84 522 THR A C 1
ATOM 3870 O O . THR A 1 522 ? -4.889 28.574 -11.814 1.00 53.84 522 THR A O 1
ATOM 3873 N N . ILE A 1 523 ? -2.753 28.050 -12.237 1.00 53.38 523 ILE A N 1
ATOM 3874 C CA . ILE A 1 523 ? -2.259 29.430 -12.323 1.00 53.38 523 ILE A CA 1
ATOM 3875 C C . ILE A 1 523 ? -1.696 29.709 -13.721 1.00 53.38 523 ILE A C 1
ATOM 3877 O O . ILE A 1 523 ? -0.695 29.129 -14.133 1.00 53.38 523 ILE A O 1
ATOM 3881 N N . ALA A 1 524 ? -2.289 30.681 -14.423 1.00 44.91 524 ALA A N 1
ATOM 3882 C CA . ALA A 1 524 ? -1.659 31.322 -15.574 1.00 44.91 524 ALA A CA 1
ATOM 3883 C C . ALA A 1 524 ? -0.458 32.145 -15.075 1.00 44.91 524 ALA A C 1
ATOM 3885 O O . ALA A 1 524 ? -0.622 33.246 -14.547 1.00 44.91 524 ALA A O 1
ATOM 3886 N N . CYS A 1 525 ? 0.747 31.587 -15.164 1.00 49.09 525 CYS A N 1
ATOM 3887 C CA . CYS A 1 525 ? 1.949 32.246 -14.667 1.00 49.09 525 CYS A CA 1
ATOM 3888 C C . CYS A 1 525 ? 2.249 33.507 -15.504 1.00 49.09 525 CYS A C 1
ATOM 3890 O O . CYS A 1 525 ? 2.393 33.447 -16.723 1.00 49.09 525 CYS A O 1
ATOM 3892 N N . SER A 1 526 ? 2.350 34.667 -14.850 1.00 45.16 526 SER A N 1
ATOM 3893 C CA . SER A 1 526 ? 2.662 35.949 -15.501 1.00 45.16 526 SER A CA 1
ATOM 3894 C C . SER A 1 526 ? 4.031 36.519 -15.106 1.00 45.16 526 SER A C 1
ATOM 3896 O O . SER A 1 526 ? 4.298 37.688 -15.380 1.00 45.16 526 SER A O 1
ATOM 3898 N N . THR A 1 527 ? 4.875 35.758 -14.395 1.00 44.75 527 THR A N 1
ATOM 3899 C CA . THR A 1 527 ? 6.181 36.229 -13.895 1.00 44.75 527 THR A CA 1
ATOM 3900 C C . THR A 1 527 ? 7.260 35.145 -13.921 1.00 44.75 527 THR A C 1
ATOM 3902 O O . THR A 1 527 ? 6.982 33.964 -13.724 1.00 44.75 527 THR A O 1
ATOM 3905 N N . SER A 1 528 ? 8.516 35.587 -14.065 1.00 44.66 528 SER A N 1
ATOM 3906 C CA . SER A 1 528 ? 9.775 34.830 -14.206 1.00 44.66 528 SER A CA 1
ATOM 3907 C C . SER A 1 528 ? 10.176 33.875 -13.065 1.00 44.66 528 SER A C 1
ATOM 3909 O O . SER A 1 528 ? 11.321 33.442 -13.014 1.00 44.66 528 SER A O 1
ATOM 3911 N N . SER A 1 529 ? 9.278 33.570 -12.129 1.00 45.62 529 SER A N 1
ATOM 3912 C CA . SER A 1 529 ? 9.541 32.789 -10.908 1.00 45.62 529 SER A CA 1
ATOM 3913 C C . SER A 1 529 ? 8.616 31.577 -10.740 1.00 45.62 529 SER A C 1
ATOM 3915 O O . SER A 1 529 ? 8.616 30.952 -9.685 1.00 45.62 529 SER A O 1
ATOM 3917 N N . CYS A 1 530 ? 7.789 31.281 -11.742 1.00 49.69 530 CYS A N 1
ATOM 3918 C CA . CYS A 1 530 ? 6.814 30.195 -11.724 1.00 49.69 530 CYS A CA 1
ATOM 3919 C C . CYS A 1 530 ? 7.414 28.998 -12.475 1.00 49.69 530 CYS A C 1
ATOM 3921 O O . CYS A 1 530 ? 7.233 28.878 -13.681 1.00 49.69 530 CYS A O 1
ATOM 3923 N N . GLN A 1 531 ? 8.191 28.159 -11.790 1.00 50.50 531 GLN A N 1
ATOM 3924 C CA . GLN A 1 531 ? 8.472 26.809 -12.278 1.00 50.50 531 GLN A CA 1
ATOM 3925 C C . GLN A 1 531 ? 7.475 25.886 -11.580 1.00 50.50 531 GLN A C 1
ATOM 3927 O O . GLN A 1 531 ? 7.640 25.595 -10.400 1.00 50.50 531 GLN A O 1
ATOM 3932 N N . GLN A 1 532 ? 6.387 25.527 -12.262 1.00 54.41 532 GLN A N 1
ATOM 3933 C CA . GLN A 1 532 ? 5.456 24.509 -11.773 1.00 54.41 532 GLN A CA 1
ATOM 3934 C C . GLN A 1 532 ? 5.587 23.286 -12.671 1.00 54.41 532 GLN A C 1
ATOM 3936 O O . GLN A 1 532 ? 4.942 23.195 -13.714 1.00 54.41 532 GLN A O 1
ATOM 3941 N N . THR A 1 533 ? 6.451 22.362 -12.266 1.00 57.72 533 THR A N 1
ATOM 3942 C CA . THR A 1 533 ? 6.450 21.000 -12.795 1.00 57.72 533 THR A CA 1
ATOM 3943 C C . THR A 1 533 ? 5.243 20.279 -12.206 1.00 57.72 533 THR A C 1
ATOM 3945 O O . THR A 1 533 ? 5.141 20.119 -10.989 1.00 57.72 533 THR A O 1
ATOM 3948 N N . LEU A 1 534 ? 4.297 19.887 -13.060 1.00 73.38 534 LEU A N 1
ATOM 3949 C CA . LEU A 1 534 ? 3.190 19.021 -12.668 1.00 73.38 534 LEU A CA 1
ATOM 3950 C C . LEU A 1 534 ? 3.663 17.571 -12.748 1.00 73.38 534 LEU A C 1
ATOM 3952 O O . LEU A 1 534 ? 3.585 16.971 -13.811 1.00 73.38 534 LEU A O 1
ATOM 3956 N N . SER A 1 535 ? 4.156 17.018 -11.643 1.00 80.88 535 SER A N 1
ATOM 3957 C CA . SER A 1 535 ? 4.352 15.572 -11.509 1.00 80.88 535 SER A CA 1
ATOM 3958 C C . SER A 1 535 ? 3.038 14.880 -11.143 1.00 80.88 535 SER A C 1
ATOM 3960 O O . SER A 1 535 ? 2.112 15.514 -10.618 1.00 80.88 535 SER A O 1
ATOM 3962 N N . LEU A 1 536 ? 2.955 13.579 -11.420 1.00 88.75 536 LEU A N 1
ATOM 3963 C CA . LEU A 1 536 ? 1.895 12.709 -10.920 1.00 88.75 536 LEU A CA 1
ATOM 3964 C C . LEU A 1 536 ? 2.499 11.609 -10.064 1.00 88.75 536 LEU A C 1
ATOM 3966 O O . LEU A 1 536 ? 3.538 11.059 -10.419 1.00 88.75 536 LEU A O 1
ATOM 3970 N N . SER A 1 537 ? 1.829 11.289 -8.960 1.00 92.12 537 SER A N 1
ATOM 3971 C CA . SER A 1 537 ? 2.156 10.090 -8.198 1.00 92.12 537 SER A CA 1
ATOM 3972 C C . SER A 1 537 ? 1.607 8.833 -8.873 1.00 92.12 537 SER A C 1
ATOM 3974 O O . SER A 1 537 ? 0.851 8.908 -9.849 1.00 92.12 537 SER A O 1
ATOM 3976 N N . ASP A 1 538 ? 1.968 7.666 -8.346 1.00 93.12 538 ASP A N 1
ATOM 3977 C CA . ASP A 1 538 ? 1.383 6.413 -8.809 1.00 93.12 538 ASP A CA 1
ATOM 3978 C C . ASP A 1 538 ? -0.134 6.378 -8.562 1.00 93.12 538 ASP A C 1
ATOM 3980 O O . ASP A 1 538 ? -0.606 6.777 -7.489 1.00 93.12 538 ASP A O 1
ATOM 3984 N N . PRO A 1 539 ? -0.921 5.871 -9.525 1.00 96.00 539 PRO A N 1
ATOM 3985 C CA . PRO A 1 539 ? -2.356 5.728 -9.352 1.00 96.00 539 PRO A CA 1
ATOM 3986 C C . PRO A 1 539 ? -2.703 4.595 -8.377 1.00 96.00 539 PRO A C 1
ATOM 3988 O O . PRO A 1 539 ? -2.090 3.530 -8.390 1.00 96.00 539 PRO A O 1
ATOM 3991 N N . ALA A 1 540 ? -3.772 4.787 -7.604 1.00 97.19 540 ALA A N 1
ATOM 3992 C CA . ALA A 1 540 ? -4.401 3.743 -6.798 1.00 97.19 540 ALA A CA 1
ATOM 3993 C C . ALA A 1 540 ? -5.864 3.549 -7.192 1.00 97.19 540 ALA A C 1
ATOM 3995 O O . ALA A 1 540 ? -6.560 4.514 -7.491 1.00 97.19 540 ALA A O 1
ATOM 3996 N N . ILE A 1 541 ? -6.365 2.317 -7.148 1.00 95.94 541 ILE A N 1
ATOM 3997 C CA . ILE A 1 541 ? -7.768 2.002 -7.456 1.00 95.94 541 ILE A CA 1
ATOM 3998 C C . ILE A 1 541 ? -8.513 1.680 -6.160 1.00 95.94 541 ILE A C 1
ATOM 4000 O O . ILE A 1 541 ? -8.096 0.800 -5.412 1.00 95.94 541 ILE A O 1
ATOM 4004 N N . GLY A 1 542 ? -9.620 2.379 -5.908 1.00 91.06 542 GLY A N 1
ATOM 4005 C CA . GLY A 1 542 ? -10.534 2.142 -4.793 1.00 91.06 542 GLY A CA 1
ATOM 4006 C C . GLY A 1 542 ? -11.506 0.983 -5.015 1.00 91.06 542 GLY A C 1
ATOM 4007 O O . GLY A 1 542 ? -11.685 0.489 -6.127 1.00 91.06 542 GLY A O 1
ATOM 4008 N N . SER A 1 543 ? -12.203 0.576 -3.952 1.00 84.88 543 SER A N 1
ATOM 4009 C CA . SER A 1 543 ? -13.208 -0.497 -4.002 1.00 84.88 543 SER A CA 1
ATOM 4010 C C . SER A 1 543 ? -14.463 -0.111 -4.790 1.00 84.88 543 SER A C 1
ATOM 4012 O O . SER A 1 543 ? -15.188 -0.980 -5.269 1.00 84.88 543 SER A O 1
ATOM 4014 N N . ASP A 1 544 ? -14.699 1.190 -4.973 1.00 83.19 544 ASP A N 1
ATOM 4015 C CA . ASP A 1 544 ? -15.747 1.740 -5.835 1.00 83.19 544 ASP A CA 1
ATOM 4016 C C . ASP A 1 544 ? -15.298 1.910 -7.303 1.00 83.19 544 ASP A C 1
ATOM 4018 O O . ASP A 1 544 ? -16.048 2.444 -8.122 1.00 83.19 544 ASP A O 1
ATOM 4022 N N . GLY A 1 545 ? -14.076 1.475 -7.635 1.00 89.38 545 GLY A N 1
ATOM 4023 C CA . GLY A 1 545 ? -13.478 1.592 -8.962 1.00 89.38 545 GLY A CA 1
ATOM 4024 C C . GLY A 1 545 ? -12.971 2.989 -9.321 1.00 89.38 545 GLY A C 1
ATOM 4025 O O . GLY A 1 545 ? -12.624 3.231 -10.477 1.00 89.38 545 GLY A O 1
ATOM 4026 N N . THR A 1 546 ? -12.927 3.923 -8.368 1.00 95.75 546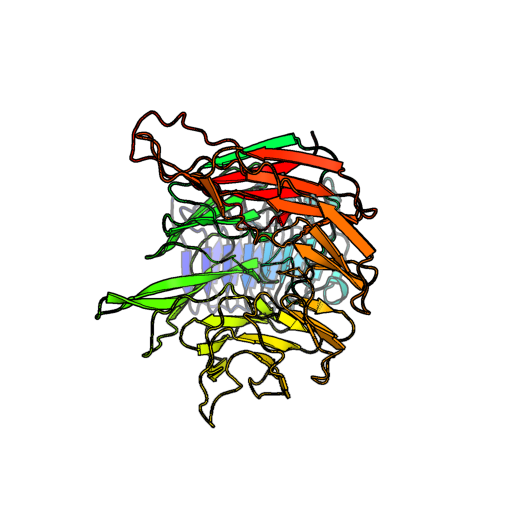 THR A N 1
ATOM 4027 C CA . THR A 1 546 ? -12.308 5.241 -8.555 1.00 95.75 546 THR A CA 1
ATOM 4028 C C . THR A 1 546 ? -10.786 5.110 -8.588 1.00 95.75 546 THR A C 1
ATOM 4030 O O . THR A 1 546 ? -10.205 4.422 -7.754 1.00 95.75 546 THR A O 1
ATOM 4033 N N . VAL A 1 547 ? -10.134 5.793 -9.527 1.00 97.88 547 VAL A N 1
ATOM 4034 C CA . VAL A 1 547 ? -8.681 5.994 -9.538 1.00 97.88 547 VAL A CA 1
ATOM 4035 C C . VAL A 1 547 ? -8.349 7.253 -8.742 1.00 97.88 547 VAL A C 1
ATOM 4037 O O . VAL A 1 547 ? -8.875 8.330 -9.028 1.00 97.88 547 VAL A O 1
ATOM 4040 N N . TYR A 1 548 ? -7.464 7.117 -7.764 1.00 97.81 548 TYR A N 1
ATOM 4041 C CA . TYR A 1 548 ? -6.900 8.201 -6.973 1.00 97.81 548 TYR A CA 1
ATOM 4042 C C . TYR A 1 548 ? -5.471 8.476 -7.420 1.00 97.81 548 TYR A C 1
ATOM 4044 O O . TYR A 1 548 ? -4.689 7.539 -7.568 1.00 97.81 548 TYR A O 1
ATOM 4052 N N . ILE A 1 549 ? -5.129 9.745 -7.627 1.00 96.19 549 ILE A N 1
ATOM 4053 C CA . ILE A 1 549 ? -3.790 10.144 -8.071 1.00 96.19 549 ILE A CA 1
ATOM 4054 C C . ILE A 1 549 ? -3.395 11.493 -7.473 1.00 96.19 549 ILE A C 1
ATOM 4056 O O . ILE A 1 549 ? -4.193 12.435 -7.456 1.00 96.19 549 ILE A O 1
ATOM 4060 N N . GLY A 1 550 ? -2.183 11.568 -6.932 1.00 94.81 550 GLY A N 1
ATOM 4061 C CA . GLY A 1 550 ? -1.588 12.796 -6.419 1.00 94.81 550 GLY A CA 1
ATOM 4062 C C . GLY A 1 550 ? -0.942 13.616 -7.528 1.00 94.81 550 GLY A C 1
ATOM 4063 O O . GLY A 1 550 ? -0.563 13.076 -8.569 1.00 94.81 550 GLY A O 1
ATOM 4064 N N . SER A 1 551 ? -0.819 14.925 -7.317 1.00 91.75 551 SER A N 1
ATOM 4065 C CA . SER A 1 551 ? -0.141 15.813 -8.254 1.00 91.75 551 SER A CA 1
ATOM 4066 C C . SER A 1 551 ? 0.768 16.842 -7.579 1.00 91.75 551 SER A C 1
ATOM 4068 O O . SER A 1 551 ? 0.553 17.279 -6.441 1.00 91.75 551 SER A O 1
ATOM 4070 N N . GLY A 1 552 ? 1.777 17.281 -8.336 1.00 87.19 552 GLY A N 1
ATOM 4071 C CA . GLY A 1 552 ? 2.694 18.365 -7.994 1.00 87.19 552 GLY A CA 1
ATOM 4072 C C . GLY A 1 552 ? 2.034 19.733 -7.769 1.00 87.19 552 GLY A C 1
ATOM 4073 O O . GLY A 1 552 ? 2.682 20.616 -7.211 1.00 87.19 552 GLY A O 1
ATOM 4074 N N . ASP A 1 553 ? 0.760 19.922 -8.136 1.00 87.06 553 ASP A N 1
ATOM 4075 C CA . ASP A 1 553 ? -0.039 21.110 -7.769 1.00 87.06 553 ASP A CA 1
ATOM 4076 C C . ASP A 1 553 ? -0.620 21.054 -6.340 1.00 87.06 553 ASP A C 1
ATOM 4078 O O . ASP A 1 553 ? -1.280 21.990 -5.877 1.00 87.06 553 ASP A O 1
ATOM 4082 N N . GLY A 1 554 ? -0.382 19.947 -5.639 1.00 91.06 554 GLY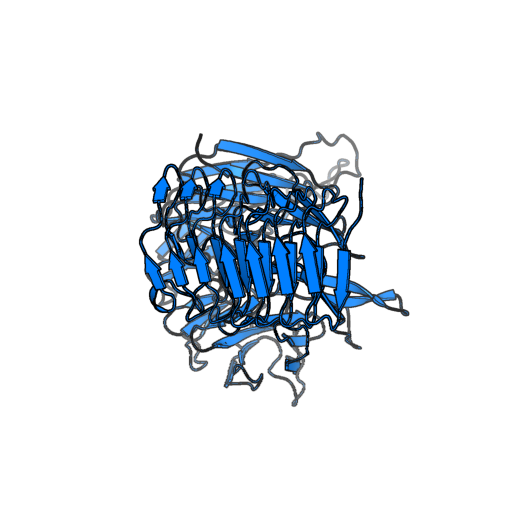 A N 1
ATOM 4083 C CA . GLY A 1 554 ? -0.840 19.714 -4.280 1.00 91.06 554 GLY A CA 1
ATOM 4084 C C . GLY A 1 554 ? -2.241 19.139 -4.147 1.00 91.06 554 GLY A C 1
ATOM 4085 O O . GLY A 1 554 ? -2.737 19.042 -3.021 1.00 91.06 554 GLY A O 1
ATOM 4086 N N . ASN A 1 555 ? -2.875 18.733 -5.246 1.00 94.44 555 ASN A N 1
ATOM 4087 C CA . ASN A 1 555 ? -4.154 18.039 -5.218 1.00 94.44 555 ASN A CA 1
ATOM 4088 C C . ASN A 1 555 ? -3.997 16.516 -5.198 1.00 94.44 555 ASN A C 1
ATOM 4090 O O . ASN A 1 555 ? -3.159 15.938 -5.887 1.00 94.44 555 ASN A O 1
ATOM 4094 N N . LEU A 1 556 ? -4.900 15.869 -4.463 1.00 97.31 556 LEU A N 1
ATOM 4095 C CA . LEU A 1 556 ? -5.310 14.492 -4.707 1.00 97.31 556 LEU A CA 1
ATOM 4096 C C . LEU A 1 556 ? -6.582 14.513 -5.565 1.00 97.31 556 LEU A C 1
ATOM 4098 O O . LEU A 1 556 ? -7.588 15.111 -5.174 1.00 97.31 556 LEU A O 1
ATOM 4102 N N . TYR A 1 557 ? -6.549 13.849 -6.715 1.00 97.25 557 TYR A N 1
ATOM 4103 C CA . TYR A 1 557 ? -7.669 13.747 -7.647 1.00 97.25 557 TYR A CA 1
ATOM 4104 C C . TYR A 1 557 ? -8.361 12.390 -7.534 1.00 97.25 557 TYR A C 1
ATOM 4106 O O . TYR A 1 557 ? -7.694 11.363 -7.456 1.00 97.25 557 TYR A O 1
ATOM 4114 N N . ALA A 1 558 ? -9.694 12.388 -7.588 1.00 97.81 558 ALA A N 1
ATOM 4115 C CA . ALA A 1 558 ? -10.518 11.187 -7.662 1.00 97.81 558 ALA A CA 1
ATOM 4116 C C . ALA A 1 558 ? -11.246 11.122 -9.010 1.00 97.81 558 ALA A C 1
ATOM 4118 O O . ALA A 1 558 ? -12.182 11.888 -9.267 1.00 97.81 558 ALA A O 1
ATOM 4119 N N . ILE A 1 559 ? -10.815 10.201 -9.870 1.00 97.81 559 ILE A N 1
ATOM 4120 C CA . ILE A 1 559 ? -11.323 10.011 -11.230 1.00 97.81 559 ILE A CA 1
ATOM 4121 C C . ILE A 1 559 ? -12.084 8.689 -11.289 1.00 97.81 559 ILE A C 1
ATOM 4123 O O . ILE A 1 559 ? -11.504 7.625 -11.105 1.00 97.81 559 ILE A O 1
ATOM 4127 N N . GLY A 1 560 ? -13.391 8.729 -11.525 1.00 91.44 560 GLY A N 1
ATOM 4128 C CA . GLY A 1 560 ? -14.247 7.543 -11.468 1.00 91.44 560 GLY A CA 1
ATOM 4129 C C . GLY A 1 560 ? -15.352 7.543 -12.514 1.00 91.44 560 GLY A C 1
ATOM 4130 O O . GLY A 1 560 ? -15.309 8.298 -13.482 1.00 91.44 560 GLY A O 1
ATOM 4131 N N . GLN A 1 561 ? -16.338 6.666 -12.330 1.00 79.88 561 GLN A N 1
ATOM 4132 C CA . GLN A 1 561 ? -17.582 6.700 -13.104 1.00 79.88 561 GLN A CA 1
ATOM 4133 C C . GLN A 1 561 ? -18.573 7.706 -12.488 1.00 79.88 561 GLN A C 1
ATOM 4135 O O . GLN A 1 561 ? -18.443 8.059 -11.313 1.00 79.88 561 GLN A O 1
ATOM 4140 N N . ALA A 1 562 ? -19.511 8.192 -13.311 1.00 59.22 562 ALA A N 1
ATOM 4141 C CA . ALA A 1 562 ? -20.520 9.192 -12.941 1.00 59.22 562 ALA A CA 1
ATOM 4142 C C . ALA A 1 562 ? -21.551 8.687 -11.922 1.00 59.22 562 ALA A C 1
ATOM 4144 O O . ALA A 1 562 ? -21.890 7.482 -11.977 1.00 59.22 562 ALA A O 1
#

Sequence (562 aa):
GAFTIRGSYLSNASFVGNTGGAEEGIELDHLSSLLISQNQFFGHESIHVESCADTTIDSNNASAHDDGVYIANCDNIQVSNNDASNIAYGPGIYLVDSDGITITSNILSNNPEGIRLVDHSTGNYITTNTISNNQCGIRTDSTSTPDQNYVADNTLTGNTQDYCTFAVQSPWPMSHQNAQHTGLSPFPGPTAPVLKWSFQTSGQVEAAPAVGNGIIYVGSTDGNLYALNLQGQLIWKLQTPSPIRTTPAIGSDGTIYLASSIQNSSGRPEGILYAISPAGRVIWNVTLANFQGYDSLSSPTIGSDGTIYTSDVGFRTIAVNPDGTLRWVLQTGGEVFDSPAVGQDGTLYVATDDDNPSPTVVCGQCVAALNPDGTVKWSLRPGGGFGFPAVGSDGTVYVDGVAVSSNGTLEWQGRPFVSPSIGTDGTIYGTGNQGLFAINQDGSTRWRFPTETEGGSGNPCCSYDVVQESSVAIGSNGILYFGDWFDHYCSCAPEPSGYGNATLYAVNPDGTQAWNFVIQPTIACSTSSCQQTLSLSDPAIGSDGTVYIGSGDGNLYAIGQA